Protein AF-0000000077901949 (afdb_homodimer)

Foldseek 3Di:
DLVVQLVQLLQKAKDKDAADVFKDWDQQQKKKKKAWAAAWKWKDFVPDIDIDHHQKIKTEARGGIMIGGDDDIGITMIMMIGHLVLQVVLCVVPVDRLCVCHDRPDMDMFHDAPVLSVVLVVLRVVLNVLNPPPSRPNSVSVSVNSVSVVVRVVVLVVCLVPVLPVLLVVLLVVLLVCLQEDDDLCNSCVVSVHHSVSCQVSNCVRVVDGSVLSSLVSLLVQLLVCLQPHPDDLQVSCNRSRHPGSVVNQVSNCVVVVDGSVVSSVVND/DLVVQLVQLLQKAKDKDAADVFKDWDQQQKKKKKAWAQAWKWKDFVPDIDIDHHQKIKTEARGGIMIGGDDDIGITMIMMIGHLVLQVVLCVVPVDRLCVCHDRPDMDIFHDAPVLSVVLVVLRVVLNVLNPPPSRPNSVSVSVNSVSVVVRVVVLVVCLVPVLPVLLVVLLVVLLVCLQEPDDLCNSCVVSVHHSVSCQVSNCVVVVDGSVLSSLVSLLVQLLVCLLPHPDDLQVSCNRSNHPGSVVNQVSNCVVVVDGSVVSSVVND

Radius of gyration: 33.06 Å; Cα contacts (8 Å, |Δi|>4): 884; chains: 2; bounding box: 49×111×75 Å

pLDDT: mean 86.91, std 10.13, range [45.31, 98.38]

Organism: NCBI:txid853

Sequence (538 aa):
MRAEREKLNAKITAGALKLSGGRLELPAERCHIVLFSGGSCTVQCGDTSLLVSPGCALLLGPGAWAVSQAGHTQPEMLGCSFPQAALHEMKNATGEDFLRLFAPGSQMALYGSIQWASRLRTLLEMMRSAMGEPEYPGGLYLALTLHYVEQEHRAQSAADARPRNETVEQICAYLAANYQQKLSLTEVAARFYISPYYLSRLFRRVTGQSIVDYINARRIEAAQKLLETTELSIGSVAEQTGFASAAHFRRVFRETMGVGPLQYRKSRKMRAEREKLNAKITAGALKLSGGRLELPAERCHIVLFSGGSCTVQCGDTSLLVSPGCALLLGPGAWAVSQAGHTQPEMLGCSFPQAALHEMKNATGEDFLRLFAPGSQMALYGSIQWASRLRTLLEMMRSAMGEPEYPGGLYLALTLHYVEQEHRAQSAADARPRNETVEQICAYLAANYQQKLSLTEVAARFYISPYYLSRLFRRVTGQSIVDYINARRIEAAQKLLETTELSIGSVAEQTGFASAAHFRRVFRETMGVGPLQYRKSRK

Solvent-accessible surface area (backbone atoms only — not comparable to full-atom values): 28089 Å² total; per-residue (Å²): 109,61,67,60,48,48,56,52,15,68,53,38,46,43,40,76,55,70,62,56,98,49,35,32,77,50,70,37,77,26,28,36,42,39,36,26,70,27,36,28,31,34,41,32,40,90,92,45,74,42,82,43,50,54,53,30,34,37,28,30,11,28,30,67,37,33,40,29,66,38,78,87,49,74,58,39,35,41,30,37,39,30,47,65,68,54,41,57,53,39,20,72,72,67,68,47,79,53,55,79,61,38,37,73,67,35,74,41,79,42,52,52,54,69,65,52,46,49,51,52,49,51,50,43,51,51,44,29,69,39,57,86,47,85,82,43,61,32,56,58,48,48,45,54,50,49,48,54,51,48,53,49,50,50,53,50,53,48,51,64,64,39,80,50,58,56,60,45,46,50,49,50,52,49,45,69,74,46,36,49,46,94,75,44,62,59,57,54,14,56,73,69,73,39,29,41,60,49,41,43,49,50,34,22,71,74,71,70,40,47,65,68,56,50,38,48,50,51,24,45,54,49,35,50,53,44,46,68,74,48,89,67,51,68,56,54,43,17,54,69,30,31,39,94,34,47,67,58,35,44,52,52,37,22,73,73,69,72,44,42,62,69,59,47,31,61,68,68,96,110,61,68,58,48,48,56,52,14,69,54,38,45,44,40,75,55,70,63,56,96,50,34,34,74,50,70,37,79,24,28,34,42,38,37,27,70,28,35,28,31,34,41,32,42,89,92,45,74,42,80,44,50,55,52,31,33,37,29,30,12,28,32,67,36,35,40,28,67,37,80,87,50,75,59,39,36,40,30,35,38,30,47,65,68,55,40,56,54,41,20,72,74,66,70,47,79,54,54,80,63,38,38,74,68,36,72,40,81,42,54,53,54,70,68,53,45,49,51,51,49,51,50,43,51,50,45,30,70,38,57,84,47,85,81,42,61,33,56,59,48,47,46,54,50,48,49,55,50,50,53,49,50,50,53,51,52,49,51,64,64,39,77,52,58,55,60,46,45,49,48,49,51,49,44,69,73,44,38,48,46,93,76,44,63,58,58,52,13,57,73,67,74,39,28,42,61,49,42,44,49,51,36,24,70,73,71,70,40,47,66,66,56,51,36,48,50,53,22,45,54,51,35,5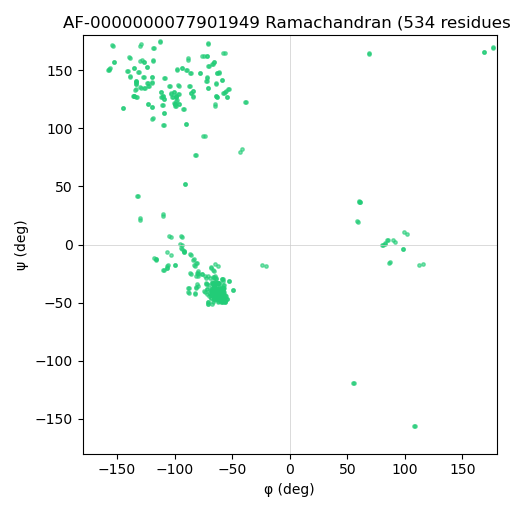1,52,45,47,68,72,46,88,67,50,6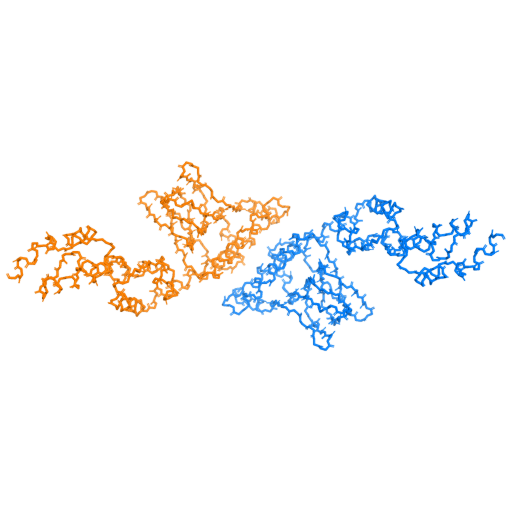9,56,54,44,18,53,68,30,29,39,94,35,46,68,59,36,43,50,52,39,23,72,72,69,72,44,41,63,69,57,47,32,59,69,69,96

Structure (mmCIF, N/CA/C/O backbone):
data_AF-0000000077901949-model_v1
#
loop_
_entity.id
_entity.type
_entity.pdbx_description
1 polymer 'Bifunctional transcriptional activator/DNA repair enzyme AdaA'
#
loop_
_atom_site.group_PDB
_atom_site.id
_atom_site.type_symbol
_atom_site.label_atom_id
_atom_site.label_alt_id
_atom_site.label_comp_id
_atom_site.label_asym_id
_atom_site.label_entity_id
_atom_site.label_seq_id
_atom_site.pdbx_PDB_ins_code
_atom_site.Cartn_x
_atom_site.Cartn_y
_atom_site.Cartn_z
_atom_site.occupancy
_atom_site.B_iso_or_equiv
_atom_site.auth_seq_id
_atom_site.auth_comp_id
_atom_site.auth_asym_id
_atom_site.auth_atom_id
_atom_site.pdbx_PDB_model_num
ATOM 1 N N . MET A 1 1 ? -2.365 -16.844 21.203 1 64.06 1 MET A N 1
ATOM 2 C CA . MET A 1 1 ? -1.615 -15.695 20.703 1 64.06 1 MET A CA 1
ATOM 3 C C . MET A 1 1 ? -2.129 -15.273 19.328 1 64.06 1 MET A C 1
ATOM 5 O O . MET A 1 1 ? -2.578 -14.141 19.141 1 64.06 1 MET A O 1
ATOM 9 N N . ARG A 1 2 ? -2.342 -16.234 18.516 1 72.88 2 ARG A N 1
ATOM 10 C CA . ARG A 1 2 ? -2.871 -15.945 17.188 1 72.88 2 ARG A CA 1
ATOM 11 C C . ARG A 1 2 ? -4.328 -15.492 17.266 1 72.88 2 ARG A C 1
ATOM 13 O O . ARG A 1 2 ? -4.715 -14.508 16.641 1 72.88 2 ARG A O 1
ATOM 20 N N . ALA A 1 3 ? -5.145 -16.156 18.047 1 75.56 3 ALA A N 1
ATOM 21 C CA . ALA A 1 3 ? -6.566 -15.836 18.172 1 75.56 3 ALA A CA 1
ATOM 22 C C . ALA A 1 3 ? -6.762 -14.422 18.719 1 75.56 3 ALA A C 1
ATOM 24 O O . ALA A 1 3 ? -7.656 -13.703 18.281 1 75.56 3 ALA A O 1
ATOM 25 N N . GLU A 1 4 ? -5.91 -14.062 19.703 1 78.94 4 GLU A N 1
ATOM 26 C CA . GLU A 1 4 ? -6.012 -12.734 20.297 1 78.94 4 GLU A CA 1
ATOM 27 C C . GLU A 1 4 ? -5.664 -11.648 19.281 1 78.94 4 GLU A C 1
ATOM 29 O O . GLU A 1 4 ? -6.305 -10.602 19.234 1 78.94 4 GLU A O 1
ATOM 34 N N . ARG A 1 5 ? -4.738 -11.938 18.469 1 80.62 5 ARG A N 1
ATOM 35 C CA . ARG A 1 5 ? -4.336 -11 17.438 1 80.62 5 ARG A CA 1
ATOM 36 C C . ARG A 1 5 ? -5.434 -10.836 16.391 1 80.62 5 ARG A C 1
ATOM 38 O O . ARG A 1 5 ? -5.695 -9.727 15.922 1 80.62 5 ARG A O 1
ATOM 45 N N . GLU A 1 6 ? -5.988 -11.914 16.125 1 80.25 6 GLU A N 1
ATOM 46 C CA . GLU A 1 6 ? -7.07 -11.875 15.133 1 80.25 6 GLU A CA 1
ATOM 47 C C . GLU A 1 6 ? -8.258 -11.062 15.648 1 80.25 6 GLU A C 1
ATOM 49 O O . GLU A 1 6 ? -8.883 -10.328 14.891 1 80.25 6 GLU A O 1
ATOM 54 N N . LYS A 1 7 ? -8.5 -11.289 16.906 1 85.31 7 LYS A N 1
ATOM 55 C CA . LYS A 1 7 ? -9.578 -10.531 17.516 1 85.31 7 LYS A CA 1
ATOM 56 C C . LYS A 1 7 ? -9.281 -9.031 17.5 1 85.31 7 LYS A C 1
ATOM 58 O O . LYS A 1 7 ? -10.172 -8.219 17.234 1 85.31 7 LYS A O 1
ATOM 63 N N . LEU A 1 8 ? -8.078 -8.703 17.766 1 87.81 8 LEU A N 1
ATOM 64 C CA . LEU A 1 8 ? -7.684 -7.293 17.75 1 87.81 8 LEU A CA 1
ATOM 65 C C . LEU A 1 8 ? -7.723 -6.73 16.328 1 87.81 8 LEU A C 1
ATOM 67 O O . LEU A 1 8 ? -8.195 -5.609 16.125 1 87.81 8 LEU A O 1
ATOM 71 N N . ASN A 1 9 ? -7.215 -7.52 15.414 1 89.69 9 ASN A N 1
ATOM 72 C CA . ASN A 1 9 ? -7.223 -7.086 14.023 1 89.69 9 ASN A CA 1
ATOM 73 C C . ASN A 1 9 ? -8.641 -6.781 13.539 1 89.69 9 ASN A C 1
ATOM 75 O O . ASN A 1 9 ? -8.852 -5.812 12.805 1 89.69 9 ASN A O 1
ATOM 79 N N . ALA A 1 10 ? -9.539 -7.543 14.047 1 87.56 10 ALA A N 1
ATOM 80 C CA . ALA A 1 10 ? -10.93 -7.379 13.633 1 87.56 10 ALA A CA 1
ATOM 81 C C . ALA A 1 10 ? -11.5 -6.055 14.141 1 87.56 10 ALA A C 1
ATOM 83 O O . ALA A 1 10 ? -12.469 -5.535 13.578 1 87.56 10 ALA A O 1
ATOM 84 N N . LYS A 1 11 ? -10.922 -5.48 15.102 1 93.62 11 LYS A N 1
ATOM 85 C CA . LYS A 1 11 ? -11.406 -4.238 15.695 1 93.62 11 LYS A CA 1
ATOM 86 C C . LYS A 1 11 ? -10.766 -3.023 15.039 1 93.62 11 LYS A C 1
ATOM 88 O O . LYS A 1 11 ? -11.102 -1.883 15.359 1 93.62 11 LYS A O 1
ATOM 93 N N . ILE A 1 12 ? -9.852 -3.279 14.18 1 97.19 12 ILE A N 1
ATOM 94 C CA . ILE A 1 12 ? -9.25 -2.215 13.391 1 97.19 12 ILE A CA 1
ATOM 95 C C . ILE A 1 12 ? -10 -2.057 12.07 1 97.19 12 ILE A C 1
ATOM 97 O O . ILE A 1 12 ? -10.062 -2.99 11.266 1 97.19 12 ILE A O 1
ATOM 101 N N . THR A 1 13 ? -10.602 -0.895 11.883 1 97.62 13 THR A N 1
ATOM 102 C CA . THR A 1 13 ? -11.438 -0.693 10.703 1 97.62 13 THR A CA 1
ATOM 103 C C . THR A 1 13 ? -10.961 0.514 9.906 1 97.62 13 THR A C 1
ATOM 105 O O . THR A 1 13 ? -10.273 1.386 10.438 1 97.62 13 THR A O 1
ATOM 108 N N . ALA A 1 14 ? -11.234 0.471 8.602 1 98.12 14 ALA A N 1
ATOM 109 C CA . ALA A 1 14 ? -10.906 1.577 7.711 1 98.12 14 ALA A CA 1
ATOM 110 C C . ALA A 1 14 ? -12.008 1.793 6.676 1 98.12 14 ALA A C 1
ATOM 112 O O . ALA A 1 14 ? -12.719 0.854 6.312 1 98.12 14 ALA A O 1
ATOM 113 N N . GLY A 1 15 ? -12.117 3.061 6.297 1 96.81 15 GLY A N 1
ATOM 114 C CA . GLY A 1 15 ? -13.125 3.338 5.285 1 96.81 15 GLY A CA 1
ATOM 115 C C . GLY A 1 15 ? -13.258 4.816 4.969 1 96.81 15 GLY A C 1
ATOM 116 O O . GLY A 1 15 ? -12.648 5.656 5.625 1 96.81 15 GLY A O 1
ATOM 117 N N . ALA A 1 16 ? -14.016 5.004 3.916 1 96.12 16 ALA A N 1
ATOM 118 C CA . ALA A 1 16 ? -14.406 6.379 3.609 1 96.12 16 ALA A CA 1
ATOM 119 C C . ALA A 1 16 ? -15.414 6.906 4.625 1 96.12 16 ALA A C 1
ATOM 121 O O . ALA A 1 16 ? -16.297 6.176 5.059 1 96.12 16 ALA A O 1
ATOM 122 N N . LEU A 1 17 ? -15.172 8.109 5.07 1 95.75 17 LEU A N 1
ATOM 123 C CA . LEU A 1 17 ? -16.094 8.75 6.012 1 95.75 17 LEU A CA 1
ATOM 124 C C . LEU A 1 17 ? -17.031 9.695 5.285 1 95.75 17 LEU A C 1
ATOM 126 O O . LEU A 1 17 ? -16.594 10.523 4.484 1 95.75 17 LEU A O 1
ATOM 130 N N . LYS A 1 18 ? -18.297 9.531 5.52 1 92.38 18 LYS A N 1
ATOM 131 C CA . LYS A 1 18 ? -19.328 10.344 4.883 1 92.38 18 LYS A CA 1
ATOM 132 C C . LYS A 1 18 ? -20.141 11.109 5.918 1 92.38 18 LYS A C 1
ATOM 134 O O . LYS A 1 18 ? -20.438 10.586 6.988 1 92.38 18 LYS A O 1
ATOM 139 N N . LEU A 1 19 ? -20.391 12.266 5.551 1 91.12 19 LEU A N 1
ATOM 140 C CA . LEU A 1 19 ? -21.219 13.078 6.43 1 91.12 19 LEU A CA 1
ATOM 141 C C . LEU A 1 19 ? -22.703 12.836 6.148 1 91.12 19 LEU A C 1
ATOM 14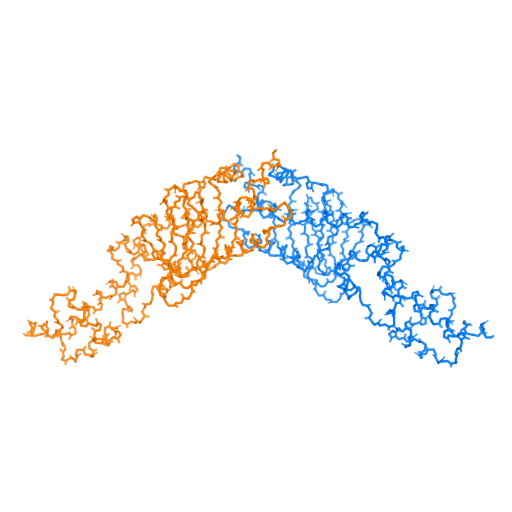3 O O . LEU A 1 19 ? -23.094 12.68 4.992 1 91.12 19 LEU A O 1
ATOM 147 N N . SER A 1 20 ? -23.422 12.602 7.102 1 86.12 20 SER A N 1
ATOM 148 C CA . SER A 1 20 ? -24.875 12.555 7.02 1 86.12 20 SER A CA 1
ATOM 149 C C . SER A 1 20 ? -25.5 13.852 7.539 1 86.12 20 SER A C 1
ATOM 151 O O . SER A 1 20 ? -25.375 14.18 8.719 1 86.12 20 SER A O 1
ATOM 153 N N . GLY A 1 21 ? -26.297 14.531 6.668 1 85.06 21 GLY A N 1
ATOM 154 C CA . GLY A 1 21 ? -26.828 15.82 7.074 1 85.06 21 GLY A CA 1
ATOM 155 C C . GLY A 1 21 ? -25.75 16.828 7.422 1 85.06 21 GLY A C 1
ATOM 156 O O . GLY A 1 21 ? -25.906 17.625 8.344 1 85.06 21 GLY A O 1
ATOM 157 N N . GLY A 1 22 ? -24.578 16.578 6.941 1 88.06 22 GLY A N 1
ATOM 158 C CA . GLY A 1 22 ? -23.469 17.5 7.102 1 88.06 22 GLY A CA 1
ATOM 159 C C . GLY A 1 22 ? -22.656 17.25 8.359 1 88.06 22 GLY A C 1
ATOM 160 O O . GLY A 1 22 ? -21.797 18.047 8.711 1 88.06 22 GLY A O 1
ATOM 161 N N . ARG A 1 23 ? -23.031 16.234 9.023 1 92.38 23 ARG A N 1
ATOM 162 C CA . ARG A 1 23 ? -22.344 15.961 10.281 1 92.38 23 ARG A CA 1
ATOM 163 C C . ARG A 1 23 ? -22.078 14.469 10.453 1 92.38 23 ARG A C 1
ATOM 165 O O . ARG A 1 23 ? -22.844 13.641 9.977 1 92.38 23 ARG A O 1
ATOM 172 N N . LEU A 1 24 ? -20.953 14.148 11.047 1 96.06 24 LEU A N 1
ATOM 173 C CA . LEU A 1 24 ? -20.578 12.773 11.359 1 96.06 24 LEU A CA 1
ATOM 174 C C . LEU A 1 24 ? -20 12.68 12.773 1 96.06 24 LEU A C 1
ATOM 176 O O . LEU A 1 24 ? -19.141 13.469 13.156 1 96.06 24 LEU A O 1
ATOM 180 N N . GLU A 1 25 ? -20.547 11.781 13.523 1 96.38 25 GLU A N 1
ATOM 181 C CA . GLU A 1 25 ? -20 11.5 14.844 1 96.38 25 GLU A CA 1
ATOM 182 C C . GLU A 1 25 ? -19.141 10.234 14.82 1 96.38 25 GLU A C 1
ATOM 184 O O . GLU A 1 25 ? -19.562 9.203 14.312 1 96.38 25 GLU A O 1
ATOM 189 N N . LEU A 1 26 ? -17.984 10.344 15.367 1 96.75 26 LEU A N 1
ATOM 190 C CA . LEU A 1 26 ? -17.094 9.203 15.414 1 96.75 26 LEU A CA 1
ATOM 191 C C . LEU A 1 26 ? -17.25 8.438 16.719 1 96.75 26 LEU A C 1
ATOM 193 O O . LEU A 1 26 ? -17.609 9.016 17.75 1 96.75 26 LEU A O 1
ATOM 197 N N . PRO A 1 27 ? -16.984 7.164 16.688 1 96.31 27 PRO A N 1
ATOM 198 C CA . PRO A 1 27 ? -17.047 6.402 17.938 1 96.31 27 PRO A CA 1
ATOM 199 C C . PRO A 1 27 ? -16.125 6.953 19.016 1 96.31 27 PRO A C 1
ATOM 201 O O . PRO A 1 27 ? -14.906 7.062 18.797 1 96.31 27 PRO A O 1
ATOM 204 N N . ALA A 1 28 ? -16.578 7.18 20.203 1 96.06 28 ALA A N 1
ATOM 205 C CA . ALA A 1 28 ? -15.898 7.969 21.234 1 96.06 28 ALA A CA 1
ATOM 206 C C . ALA A 1 28 ? -14.812 7.152 21.938 1 96.06 28 ALA A C 1
ATOM 208 O O . ALA A 1 28 ? -13.859 7.711 22.484 1 96.06 28 ALA A O 1
ATOM 209 N N . GLU A 1 29 ? -14.93 5.875 21.938 1 96 29 GLU A N 1
ATOM 210 C CA . GLU A 1 29 ? -14.023 5.047 22.719 1 96 29 GLU A CA 1
ATOM 211 C C . GLU A 1 29 ? -12.836 4.578 21.875 1 96 29 GLU A C 1
ATO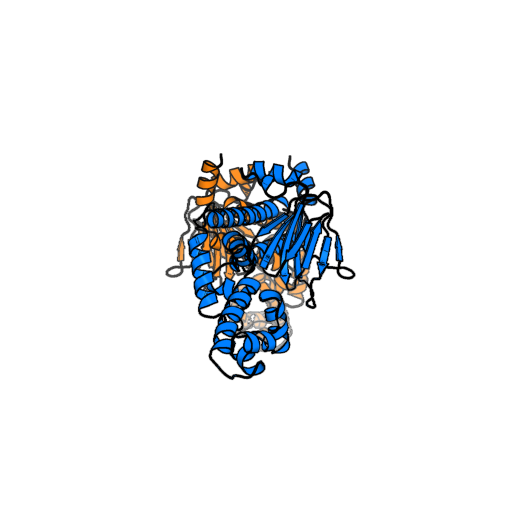M 213 O O . GLU A 1 29 ? -11.992 3.816 22.359 1 96 29 GLU A O 1
ATOM 218 N N . ARG A 1 30 ? -12.766 5.098 20.672 1 97.56 30 ARG A N 1
ATOM 219 C CA . ARG A 1 30 ? -11.742 4.621 19.75 1 97.56 30 ARG A CA 1
ATOM 220 C C . ARG A 1 30 ? -10.797 5.75 19.344 1 97.56 30 ARG A C 1
ATOM 222 O O . ARG A 1 30 ? -11.117 6.926 19.531 1 97.56 30 ARG A O 1
ATOM 229 N N . CYS A 1 31 ? -9.648 5.379 18.906 1 98.25 31 CYS A N 1
ATOM 230 C CA . CYS A 1 31 ? -8.719 6.293 18.25 1 98.25 31 CYS A CA 1
ATOM 231 C C . CYS A 1 31 ? -9.016 6.379 16.766 1 98.25 31 CYS A C 1
ATOM 233 O O . CYS A 1 31 ? -9.523 5.422 16.172 1 98.25 31 CYS A O 1
ATOM 235 N N . HIS A 1 32 ? -8.766 7.566 16.188 1 98.31 32 HIS A N 1
ATOM 236 C CA . HIS A 1 32 ? -9.039 7.738 14.773 1 98.31 32 HIS A CA 1
ATOM 237 C C . HIS A 1 32 ? -7.871 8.414 14.062 1 98.31 32 HIS A C 1
ATOM 239 O O . HIS A 1 32 ? -7.219 9.297 14.625 1 98.31 32 HIS A O 1
ATOM 245 N N . ILE A 1 33 ? -7.539 7.961 12.906 1 98.31 33 ILE A N 1
ATOM 246 C CA . ILE A 1 33 ? -6.742 8.672 11.914 1 98.31 33 ILE A CA 1
ATOM 247 C C . ILE A 1 33 ? -7.617 9.047 10.719 1 98.31 33 ILE A C 1
ATOM 249 O O . ILE A 1 33 ? -8.234 8.172 10.102 1 98.31 33 ILE A O 1
ATOM 253 N N . VAL A 1 34 ? -7.73 10.328 10.438 1 97.56 34 VAL A N 1
ATOM 254 C CA . VAL A 1 34 ? -8.586 10.781 9.344 1 97.56 34 VAL A CA 1
ATOM 255 C C . VAL A 1 34 ? -7.766 11.602 8.352 1 97.56 34 VAL A C 1
ATOM 257 O O . VAL A 1 34 ? -7.152 12.602 8.719 1 97.56 34 VAL A O 1
ATOM 260 N N . LEU A 1 35 ? -7.73 11.164 7.16 1 96.5 35 LEU A N 1
ATOM 261 C CA . LEU A 1 35 ? -7.074 11.883 6.078 1 96.5 35 LEU A CA 1
ATOM 262 C C . LEU A 1 35 ? -8.086 12.688 5.262 1 96.5 35 LEU A C 1
ATOM 264 O O . LEU A 1 35 ? -9.07 12.125 4.766 1 96.5 35 LEU A O 1
ATOM 268 N N . PHE A 1 36 ? -7.867 13.953 5.148 1 89.31 36 PHE A N 1
ATOM 269 C CA . PHE A 1 36 ? -8.734 14.844 4.395 1 89.31 36 PHE A CA 1
ATOM 270 C C . PHE A 1 36 ? -8.148 15.133 3.016 1 89.31 36 PHE A C 1
ATOM 272 O O . PHE A 1 36 ? -7.023 15.625 2.904 1 89.31 36 PHE A O 1
ATOM 279 N N . SER A 1 37 ? -8.914 14.781 1.999 1 86.94 37 SER A N 1
ATOM 280 C CA . SER A 1 37 ? -8.375 14.938 0.654 1 86.94 37 SER A CA 1
ATOM 281 C C . SER A 1 37 ? -9.172 15.961 -0.145 1 86.94 37 SER A C 1
ATOM 283 O O . SER A 1 37 ? -8.742 16.391 -1.223 1 86.94 37 SER A O 1
ATOM 285 N N . GLY A 1 38 ? -10.281 16.328 0.341 1 81.06 38 GLY A N 1
ATOM 286 C CA . GLY A 1 38 ? -11.125 17.328 -0.309 1 81.06 38 GLY A CA 1
ATOM 287 C C . GLY A 1 38 ? -12.086 18 0.645 1 81.06 38 GLY A C 1
ATOM 288 O O . GLY A 1 38 ? -12.523 17.406 1.628 1 81.06 38 GLY A O 1
ATOM 289 N N . GLY A 1 39 ? -12.375 19.281 0.282 1 78.88 39 GLY A N 1
ATOM 290 C CA . GLY A 1 39 ? -13.312 20.031 1.101 1 78.88 39 GLY A CA 1
ATOM 291 C C . GLY A 1 39 ? -12.766 20.375 2.469 1 78.88 39 GLY A C 1
ATOM 292 O O . GLY A 1 39 ? -11.734 19.844 2.885 1 78.88 39 GLY A O 1
ATOM 293 N N . SER A 1 40 ? -13.477 21.328 3.098 1 78.31 40 SER A N 1
ATOM 294 C CA . SER A 1 40 ? -13.086 21.734 4.441 1 78.31 40 SER A CA 1
ATOM 295 C C . SER A 1 40 ? -14.086 21.25 5.484 1 78.31 40 SER A C 1
ATOM 297 O O . SER A 1 40 ? -15.281 21.125 5.195 1 78.31 40 SER A O 1
ATOM 299 N N . CYS A 1 41 ? -13.5 20.891 6.605 1 86.81 41 CYS A N 1
ATOM 300 C CA . CYS A 1 41 ? -14.336 20.391 7.691 1 86.81 41 CYS A CA 1
ATOM 301 C C . CYS A 1 41 ? -13.922 21.016 9.023 1 86.81 41 CYS A C 1
ATOM 303 O O . CYS A 1 41 ? -12.789 21.453 9.18 1 86.81 41 CYS A O 1
ATOM 305 N N . THR A 1 42 ? -14.906 21.078 9.852 1 86.25 42 THR A N 1
ATOM 306 C CA . THR A 1 42 ? -14.625 21.391 11.25 1 86.25 42 THR A CA 1
ATOM 307 C C . THR A 1 42 ? -14.703 20.125 12.109 1 86.25 42 THR A C 1
ATOM 309 O O . THR A 1 42 ? -15.648 19.344 11.984 1 86.25 42 THR A O 1
ATOM 312 N N . VAL A 1 43 ? -13.695 19.938 12.875 1 89.94 43 VAL A N 1
ATOM 313 C CA . VAL A 1 43 ? -13.656 18.828 13.82 1 89.94 43 VAL A CA 1
ATOM 314 C C . VAL A 1 43 ? -13.758 19.344 15.25 1 89.94 43 VAL A C 1
ATOM 316 O O . VAL A 1 43 ? -12.977 20.203 15.664 1 89.94 43 VAL A O 1
ATOM 319 N N . GLN A 1 44 ? -14.703 18.75 15.938 1 90.62 44 GLN A N 1
ATOM 320 C CA . GLN A 1 44 ? -14.992 19.312 17.25 1 90.62 44 GLN A CA 1
ATOM 321 C C . GLN A 1 44 ? -15.086 18.219 18.312 1 90.62 44 GLN A C 1
ATOM 323 O O . GLN A 1 44 ? -15.547 17.109 18.031 1 90.62 44 GLN A O 1
ATOM 328 N N . CYS A 1 45 ? -14.562 18.5 19.469 1 91.12 45 CYS A N 1
ATOM 329 C CA . CYS A 1 45 ? -14.711 17.719 20.688 1 91.12 45 CYS A CA 1
ATOM 330 C C . CYS A 1 45 ? -14.773 18.625 21.906 1 91.12 45 CYS A C 1
ATOM 332 O O . CYS A 1 45 ? -13.797 19.297 22.25 1 91.12 45 CYS A O 1
ATOM 334 N N . GLY A 1 46 ? -15.898 18.594 22.609 1 87.88 46 GLY A N 1
ATOM 335 C CA . GLY A 1 46 ? -16.062 19.547 23.688 1 87.88 46 GLY A CA 1
ATOM 336 C C . GLY A 1 46 ? -15.891 20.984 23.266 1 87.88 46 GLY A C 1
ATOM 337 O O . GLY A 1 46 ? -16.547 21.438 22.312 1 87.88 46 GLY A O 1
ATOM 338 N N . ASP A 1 47 ? -14.852 21.625 23.906 1 80.69 47 ASP A N 1
ATOM 339 C CA . ASP A 1 47 ? -14.641 23.047 23.656 1 80.69 47 ASP A CA 1
ATOM 340 C C . ASP A 1 47 ? -13.617 23.266 22.531 1 80.69 47 ASP A C 1
ATOM 342 O O . ASP A 1 47 ? -13.391 24.406 22.109 1 80.69 47 ASP A O 1
ATOM 346 N N . THR A 1 48 ? -13.164 22.203 22.062 1 76.88 48 THR A N 1
ATOM 347 C CA . THR A 1 48 ? -12.125 22.312 21.047 1 76.88 48 THR A CA 1
ATOM 348 C C . THR A 1 48 ? -12.734 22.203 19.656 1 76.88 48 THR A C 1
ATOM 350 O O . THR A 1 48 ? -13.641 21.406 19.422 1 76.88 48 THR A O 1
ATOM 353 N N . SER A 1 49 ? -12.375 23.172 18.797 1 81.56 49 SER A N 1
ATOM 354 C CA . SER A 1 49 ? -12.797 23.156 17.391 1 81.56 49 SER A CA 1
ATOM 355 C C . SER A 1 49 ? -11.633 23.469 16.453 1 81.56 49 SER A C 1
ATOM 357 O O . SER A 1 49 ? -10.812 24.344 16.75 1 81.56 49 SER A O 1
ATOM 359 N N . LEU A 1 50 ? -11.562 22.625 15.438 1 77.44 50 LEU A N 1
ATOM 360 C CA . LEU A 1 50 ? -10.461 22.797 14.492 1 77.44 50 LEU A CA 1
ATOM 361 C C . LEU A 1 50 ? -10.961 22.75 13.055 1 77.44 50 LEU A C 1
ATOM 363 O O . LEU A 1 50 ? -11.742 21.859 12.695 1 77.44 50 LEU A O 1
ATOM 367 N N . LEU A 1 51 ? -10.602 23.766 12.352 1 77.88 51 LEU A N 1
ATOM 368 C CA . LEU A 1 51 ? -10.867 23.734 10.922 1 77.88 51 LEU A CA 1
ATOM 369 C C . LEU A 1 51 ? -9.766 23 10.172 1 77.88 51 LEU A C 1
ATOM 371 O O . LEU A 1 51 ? -8.578 23.281 10.359 1 77.88 51 LEU A O 1
ATOM 375 N N . VAL A 1 52 ? -10.203 22.031 9.375 1 78.38 52 VAL A N 1
ATOM 376 C CA . VAL A 1 52 ? -9.219 21.234 8.656 1 78.38 52 VAL A CA 1
ATOM 377 C C . VAL A 1 52 ? -9.438 21.375 7.152 1 78.38 52 VAL A C 1
ATOM 379 O O . VAL A 1 52 ? -10.578 21.469 6.691 1 78.38 52 VAL A O 1
ATOM 382 N N . SER A 1 53 ? -8.312 21.375 6.438 1 71.56 53 SER A N 1
ATOM 383 C CA . SER A 1 53 ? -8.32 21.516 4.984 1 71.56 53 SER A CA 1
ATOM 384 C C . SER A 1 53 ? -7.723 20.281 4.309 1 71.56 53 SER A C 1
ATOM 386 O O . SER A 1 53 ? -7.078 19.453 4.961 1 71.56 53 SER A O 1
ATOM 388 N N . PRO A 1 54 ? -7.875 20.188 3.006 1 75.62 54 PRO A N 1
ATOM 389 C CA . PRO A 1 54 ? -7.332 19.031 2.283 1 75.62 54 PRO A CA 1
ATOM 390 C C . PRO A 1 54 ? -5.82 18.891 2.455 1 75.62 54 PRO A C 1
ATOM 392 O O . PRO A 1 54 ? -5.098 19.891 2.477 1 75.62 54 PRO A O 1
ATOM 395 N N . GLY A 1 55 ? -5.395 17.594 2.58 1 75.31 55 GLY A N 1
ATOM 396 C CA . GLY A 1 55 ? -3.982 17.297 2.754 1 75.31 55 GLY A CA 1
ATOM 397 C C . GLY A 1 55 ? -3.596 17.062 4.199 1 75.31 55 GLY A C 1
ATOM 398 O O . GLY A 1 55 ? -2.473 16.641 4.488 1 75.31 55 GLY A O 1
ATOM 399 N N . CYS A 1 56 ? -4.551 17.234 5.051 1 81.69 56 CYS A N 1
ATOM 400 C CA . CYS A 1 56 ? -4.32 17.078 6.484 1 81.69 56 CYS A CA 1
ATOM 401 C C . CYS A 1 56 ? -4.73 15.688 6.949 1 81.69 56 CYS A C 1
ATOM 403 O O . CYS A 1 56 ? -5.723 15.141 6.477 1 81.69 56 CYS A O 1
ATOM 405 N N . ALA A 1 57 ? -3.795 15.172 7.824 1 93.62 57 ALA A N 1
ATOM 406 C CA . ALA A 1 57 ? -4.203 13.992 8.586 1 93.62 57 ALA A CA 1
ATOM 407 C C . ALA A 1 57 ? -4.402 14.336 10.055 1 93.62 57 ALA A C 1
ATOM 409 O O . ALA A 1 57 ? -3.51 14.891 10.703 1 93.62 57 ALA A O 1
ATOM 410 N N . LEU A 1 58 ? -5.551 14.031 10.547 1 93.62 58 LEU A N 1
ATOM 411 C CA . LEU A 1 58 ? -5.844 14.289 11.945 1 93.62 58 LEU A CA 1
ATOM 412 C C . LEU A 1 58 ? -5.742 13.008 12.773 1 93.62 58 LEU A C 1
ATOM 414 O O . LEU A 1 58 ? -6.277 11.969 12.383 1 93.62 58 LEU A O 1
ATOM 418 N N . LEU A 1 59 ? -4.961 13.086 13.812 1 96.81 59 LEU A N 1
ATOM 419 C CA . LEU A 1 59 ? -4.914 12.039 14.828 1 96.81 59 LEU A CA 1
ATOM 420 C C . LEU A 1 59 ? -5.816 12.383 16 1 96.81 59 LEU A C 1
ATOM 422 O O . LEU A 1 59 ? -5.648 13.43 16.641 1 96.81 59 LEU A O 1
ATOM 426 N N . LEU A 1 60 ? -6.777 11.5 16.25 1 96.5 60 LEU A N 1
ATOM 427 C CA . LEU A 1 60 ? -7.75 11.758 17.312 1 96.5 60 LEU A CA 1
ATOM 428 C C . LEU A 1 60 ? -7.699 10.664 18.375 1 96.5 60 LEU A C 1
ATOM 430 O O . LEU A 1 60 ? -7.898 9.484 18.062 1 96.5 60 LEU A O 1
ATOM 434 N N . GLY A 1 61 ? -7.375 11.039 19.609 1 96.56 61 GLY A N 1
ATOM 435 C CA . GLY A 1 61 ? -7.566 10.109 20.703 1 96.56 61 GLY A CA 1
ATOM 436 C C . GLY A 1 61 ? -9.023 9.867 21.047 1 96.56 61 GLY A C 1
ATOM 437 O O . GLY A 1 61 ? -9.914 10.5 20.469 1 96.56 61 GLY A O 1
ATOM 438 N N . PRO A 1 62 ? -9.25 8.898 21.953 1 97.25 62 PRO A N 1
ATOM 439 C CA . PRO A 1 62 ? -10.641 8.68 22.359 1 97.25 62 PRO A CA 1
ATOM 440 C C . PRO A 1 62 ? -11.328 9.953 22.828 1 97.25 62 PRO A C 1
ATOM 442 O O . PRO A 1 62 ? -10.719 10.773 23.516 1 97.25 62 PRO A O 1
ATOM 445 N N . GLY A 1 63 ? -12.523 10.117 22.328 1 96.06 63 GLY A N 1
ATOM 446 C CA . GLY A 1 63 ? -13.305 11.305 22.625 1 96.06 63 GLY A CA 1
ATOM 447 C C . GLY A 1 63 ? -14.539 11.438 21.75 1 96.06 63 GLY A C 1
ATOM 448 O O . GLY A 1 63 ? -14.695 10.695 20.766 1 96.06 63 GLY A O 1
ATOM 449 N N . ALA A 1 64 ? -15.43 12.32 22.156 1 96.31 64 ALA A N 1
ATOM 450 C CA . ALA A 1 64 ? -16.656 12.555 21.406 1 96.31 64 ALA A CA 1
ATOM 451 C C . ALA A 1 64 ? -16.406 13.5 20.234 1 96.31 64 ALA A C 1
ATOM 453 O O . ALA A 1 64 ? -16.875 14.641 20.234 1 96.31 64 ALA A O 1
ATOM 454 N N . TRP A 1 65 ? -15.836 13 19.234 1 96.06 65 TRP A N 1
ATOM 455 C CA . TRP A 1 65 ? -15.469 13.812 18.078 1 96.06 65 TRP A CA 1
ATOM 456 C C . TRP A 1 65 ? -16.625 13.898 17.078 1 96.06 65 TRP A C 1
ATOM 458 O O . TRP A 1 65 ? -17.281 12.898 16.797 1 96.06 65 TRP A O 1
ATOM 468 N N . ALA A 1 66 ? -16.812 15.094 16.609 1 96.5 66 ALA A N 1
ATOM 469 C CA . ALA A 1 66 ? -17.781 15.352 15.555 1 96.5 66 ALA A CA 1
ATOM 470 C C . ALA A 1 66 ? -17.141 16.078 14.383 1 96.5 66 ALA A C 1
ATOM 472 O O . ALA A 1 66 ? -16.328 17 14.586 1 96.5 66 ALA A O 1
ATOM 473 N N . VAL A 1 67 ? -17.438 15.609 13.172 1 94.81 67 VAL A N 1
ATOM 474 C CA . VAL A 1 67 ? -16.953 16.234 11.953 1 94.81 67 VAL A CA 1
ATOM 475 C C . VAL A 1 67 ? -18.109 16.891 11.203 1 94.81 67 VAL A C 1
ATOM 477 O O . VAL A 1 67 ? -19.141 16.25 10.969 1 94.81 67 VAL A O 1
ATOM 480 N N . SER A 1 68 ? -17.938 18.141 10.898 1 93.5 68 SER A N 1
ATOM 481 C CA . SER A 1 68 ? -18.969 18.875 10.172 1 93.5 68 SER A CA 1
ATOM 482 C C . SER A 1 68 ? -18.391 19.562 8.938 1 93.5 68 SER A C 1
ATOM 484 O O . SER A 1 68 ? -17.25 20.016 8.953 1 93.5 68 SER A O 1
ATOM 486 N N . GLN A 1 69 ? -19.172 19.578 7.945 1 90.25 69 GLN A N 1
ATOM 487 C CA . GLN A 1 69 ? -18.766 20.25 6.719 1 90.25 69 GLN A CA 1
ATOM 488 C C . GLN A 1 69 ? -18.594 21.75 6.945 1 90.25 69 GLN A C 1
ATOM 490 O O . GLN A 1 69 ? -19.406 22.375 7.621 1 90.25 69 GLN A O 1
ATOM 495 N N . ALA A 1 70 ? -17.375 22.109 6.492 1 77.5 70 ALA A N 1
ATOM 496 C CA . ALA A 1 70 ? -17.094 23.547 6.512 1 77.5 70 ALA A CA 1
ATOM 497 C C . ALA A 1 70 ? -17.047 24.109 5.098 1 77.5 70 ALA A C 1
ATOM 499 O O . ALA A 1 70 ? -16.266 23.672 4.262 1 77.5 70 ALA A O 1
ATOM 500 N N . GLY A 1 71 ? -18.016 24.766 4.645 1 72.62 71 GLY A N 1
ATOM 501 C CA . GLY A 1 71 ? -18.031 25.344 3.314 1 72.62 71 GLY A CA 1
ATOM 502 C C . GLY A 1 71 ? -18.984 24.641 2.367 1 72.62 71 GLY A C 1
ATOM 503 O O . GLY A 1 71 ? -19.922 23.969 2.807 1 72.62 71 GLY A O 1
ATOM 504 N N . HIS A 1 72 ? -18.625 24.812 1.008 1 76 72 HIS A N 1
ATOM 505 C CA . HIS A 1 72 ? -19.609 24.375 0.02 1 76 72 HIS A CA 1
ATOM 506 C C . HIS A 1 72 ? -19.156 23.078 -0.657 1 76 72 HIS A C 1
ATOM 508 O O . HIS A 1 72 ? -19.984 22.359 -1.224 1 76 72 HIS A O 1
ATOM 514 N N . THR A 1 73 ? -17.906 22.812 -0.592 1 77.38 73 THR A N 1
ATOM 515 C CA . THR A 1 73 ? -17.391 21.609 -1.239 1 77.38 73 THR A CA 1
ATOM 516 C C . THR A 1 73 ? -17.562 20.391 -0.337 1 77.38 73 THR A C 1
ATOM 518 O O . THR A 1 73 ? -17.281 20.453 0.86 1 77.38 73 THR A O 1
ATOM 521 N N . GLN A 1 74 ? -18.094 19.328 -0.923 1 86.31 74 GLN A N 1
ATOM 522 C CA . GLN A 1 74 ? -18.266 18.094 -0.173 1 86.31 74 GLN A CA 1
ATOM 523 C C . GLN A 1 74 ? -16.922 17.531 0.27 1 86.31 74 GLN A C 1
ATOM 525 O O . GLN A 1 74 ? -16.016 17.344 -0.551 1 86.31 74 GLN A O 1
ATOM 530 N N . PRO A 1 75 ? -16.828 17.281 1.521 1 88.12 75 PRO A N 1
ATOM 531 C CA . PRO A 1 75 ? -15.547 16.766 2.008 1 88.12 75 PRO A CA 1
ATOM 532 C C . PRO A 1 75 ? -15.281 15.328 1.589 1 88.12 75 PRO A C 1
ATOM 534 O O . PRO A 1 75 ? -16.219 14.531 1.484 1 88.12 75 PRO A O 1
ATOM 537 N N . GLU A 1 76 ? -14.023 15.047 1.249 1 92.25 76 GLU A N 1
ATOM 538 C CA . GLU A 1 76 ? -13.531 13.688 1.019 1 92.25 76 GLU A CA 1
ATOM 539 C C . GLU A 1 76 ? -12.586 13.25 2.131 1 92.25 76 GLU A C 1
ATOM 541 O O . GLU A 1 76 ? -11.523 13.844 2.316 1 92.25 76 GLU A O 1
ATOM 546 N N . MET A 1 77 ? -13.047 12.281 2.877 1 95.62 77 MET A N 1
ATOM 547 C CA . MET A 1 77 ? -12.289 11.836 4.039 1 95.62 77 MET A CA 1
ATOM 548 C C . MET A 1 77 ? -12.117 10.32 4.035 1 95.62 77 MET A C 1
ATOM 550 O O . MET A 1 77 ? -13.039 9.594 3.666 1 95.62 77 MET A O 1
ATOM 554 N N . LEU A 1 78 ? -10.938 9.875 4.305 1 97.62 78 LEU A N 1
ATOM 555 C CA . LEU A 1 78 ? -10.609 8.477 4.535 1 97.62 78 LEU A CA 1
ATOM 556 C C . LEU A 1 78 ? -9.969 8.281 5.906 1 97.62 78 LEU A C 1
ATOM 558 O O . LEU A 1 78 ? -9.125 9.086 6.32 1 97.62 78 LEU A O 1
ATOM 562 N N . GLY A 1 79 ? -10.367 7.25 6.629 1 97.81 79 GLY A N 1
ATOM 563 C CA . GLY A 1 79 ? -9.781 7.094 7.953 1 97.81 79 GLY A CA 1
ATOM 564 C C . GLY A 1 79 ? -9.789 5.66 8.438 1 97.81 79 GLY A C 1
ATOM 565 O O . GLY A 1 79 ? -10.258 4.762 7.738 1 97.81 79 GLY A O 1
ATOM 566 N N . CYS A 1 80 ? -9.117 5.484 9.555 1 98.19 80 CYS A N 1
ATOM 567 C CA . CYS A 1 80 ? -9.188 4.211 10.266 1 98.19 80 CYS A CA 1
ATOM 568 C C . CYS A 1 80 ? -9.453 4.434 11.75 1 98.19 80 CYS A C 1
ATOM 570 O O . CYS A 1 80 ? -9.188 5.512 12.281 1 98.19 80 CYS A O 1
ATOM 572 N N . SER A 1 81 ? -10.117 3.533 12.32 1 98.31 81 SER A N 1
ATOM 573 C CA . SER A 1 81 ? -10.5 3.516 13.727 1 98.31 81 SER A CA 1
ATOM 574 C C . SER A 1 81 ? -10 2.25 14.422 1 98.31 81 SER A C 1
ATOM 576 O O . SER A 1 81 ? -10.039 1.162 13.844 1 98.31 81 SER A O 1
ATOM 578 N N . PHE A 1 82 ? -9.516 2.41 15.633 1 98.19 82 PHE A N 1
ATOM 579 C CA . PHE A 1 82 ? -8.961 1.271 16.359 1 98.19 82 PHE A CA 1
ATOM 580 C C . PHE A 1 82 ? -9.008 1.505 17.859 1 98.19 82 PHE A C 1
ATOM 582 O O . PHE A 1 82 ? -9.016 2.65 18.312 1 98.19 82 PHE A O 1
ATOM 589 N N . PRO A 1 83 ? -9.102 0.46 18.641 1 96.94 83 PRO A N 1
ATOM 590 C CA . PRO A 1 83 ? -9.055 0.626 20.109 1 96.94 83 PRO A CA 1
ATOM 591 C C . PRO A 1 83 ? -7.664 1.019 20.609 1 96.94 83 PRO A C 1
ATOM 593 O O . PRO A 1 83 ? -6.66 0.678 19.969 1 96.94 83 PRO A O 1
ATOM 596 N N . GLN A 1 84 ? -7.617 1.658 21.688 1 93.44 84 GLN A N 1
ATOM 597 C CA . GLN A 1 84 ? -6.344 2.072 22.266 1 93.44 84 GLN A CA 1
ATOM 598 C C . GLN A 1 84 ? -5.445 0.87 22.531 1 93.44 84 GLN A C 1
ATOM 600 O O . GLN A 1 84 ? -4.219 0.979 22.469 1 93.44 84 GLN A O 1
ATOM 605 N N . ALA A 1 85 ? -6.051 -0.247 22.797 1 92.88 85 ALA A N 1
ATOM 606 C CA . ALA A 1 85 ? -5.312 -1.48 23.062 1 92.88 85 ALA A CA 1
ATOM 607 C C . ALA A 1 85 ? -4.422 -1.846 21.875 1 92.88 85 ALA A C 1
ATOM 609 O O . ALA A 1 85 ? -3.361 -2.449 22.047 1 92.88 85 ALA A O 1
ATOM 610 N N . ALA A 1 86 ? -4.875 -1.455 20.703 1 94.75 86 ALA A N 1
ATOM 611 C CA . ALA A 1 86 ? -4.086 -1.737 19.516 1 94.75 86 ALA A CA 1
ATOM 612 C C . ALA A 1 86 ? -2.746 -1.005 19.562 1 94.75 86 ALA A C 1
ATOM 614 O O . ALA A 1 86 ? -1.738 -1.512 19.062 1 94.75 86 ALA A O 1
ATOM 615 N N . LEU A 1 87 ? -2.686 0.077 20.172 1 94.5 87 LEU A N 1
ATOM 616 C CA . LEU A 1 87 ? -1.456 0.857 20.266 1 94.5 87 LEU A CA 1
ATOM 617 C C . LEU A 1 87 ? -0.436 0.167 21.156 1 94.5 87 LEU A C 1
ATOM 619 O O . LEU A 1 87 ? 0.771 0.26 20.922 1 94.5 87 LEU A O 1
ATOM 623 N N . HIS A 1 88 ? -0.938 -0.463 22.125 1 89.19 88 HIS A N 1
ATOM 624 C CA . HIS A 1 88 ? -0.05 -1.229 23 1 89.19 88 HIS A CA 1
ATOM 625 C C . HIS A 1 88 ? 0.602 -2.381 22.234 1 89.19 88 HIS A C 1
ATOM 627 O O . HIS A 1 88 ? 1.792 -2.648 22.422 1 89.19 88 HIS A O 1
ATOM 633 N N . GLU A 1 89 ? -0.194 -2.955 21.438 1 85.31 89 GLU A N 1
ATOM 634 C CA . GLU A 1 89 ? 0.324 -4.051 20.625 1 85.31 89 GLU A CA 1
ATOM 635 C C . GLU A 1 89 ? 1.36 -3.555 19.625 1 85.31 89 GLU A C 1
ATOM 637 O O . GLU A 1 89 ? 2.359 -4.23 19.375 1 85.31 89 GLU A O 1
ATOM 642 N N . MET A 1 90 ? 1.052 -2.404 19.078 1 87.19 90 MET A N 1
ATOM 643 C CA . MET A 1 90 ? 1.992 -1.835 18.125 1 87.19 90 MET A CA 1
ATOM 644 C C . MET A 1 90 ? 3.305 -1.459 18.797 1 87.19 90 MET A C 1
ATOM 646 O O . MET A 1 90 ? 4.379 -1.607 18.219 1 87.19 90 MET A O 1
ATOM 650 N N . LYS A 1 91 ? 3.205 -1.018 19.969 1 85.5 91 LYS A N 1
ATOM 651 C CA . LYS A 1 91 ? 4.406 -0.691 20.719 1 85.5 91 LYS A CA 1
ATOM 652 C C . LYS A 1 91 ? 5.285 -1.925 20.922 1 85.5 91 LYS A C 1
ATOM 654 O O . LYS A 1 91 ? 6.504 -1.859 20.75 1 85.5 91 LYS A O 1
ATOM 659 N N . ASN A 1 92 ? 4.641 -2.949 21.203 1 75.88 92 ASN A N 1
ATOM 660 C CA . ASN A 1 92 ? 5.367 -4.199 21.406 1 75.88 92 ASN A CA 1
ATOM 661 C C . ASN A 1 92 ? 6.016 -4.684 20.109 1 75.88 92 ASN A C 1
ATOM 663 O O . ASN A 1 92 ? 7.125 -5.227 20.125 1 75.88 92 ASN A O 1
ATOM 667 N N . ALA A 1 93 ? 5.316 -4.402 19.062 1 73.38 93 ALA A N 1
ATOM 668 C CA . ALA A 1 93 ? 5.766 -4.906 17.766 1 73.38 93 ALA A CA 1
ATOM 669 C C . ALA A 1 93 ? 6.855 -4.012 17.188 1 73.38 93 ALA A C 1
ATOM 671 O O . ALA A 1 93 ? 7.785 -4.5 16.531 1 73.38 93 ALA A O 1
ATOM 672 N N . THR A 1 94 ? 6.781 -2.732 17.344 1 78.06 94 THR A N 1
ATOM 673 C CA . THR A 1 94 ? 7.668 -1.804 16.656 1 78.06 94 THR A CA 1
ATOM 674 C C . THR A 1 94 ? 8.656 -1.175 17.625 1 78.06 94 THR A C 1
ATOM 676 O O . THR A 1 94 ? 9.68 -0.624 17.219 1 78.06 94 THR A O 1
ATOM 679 N N . GLY A 1 95 ? 8.328 -1.166 18.875 1 79.44 95 GLY A N 1
ATOM 680 C CA . GLY A 1 95 ? 9.148 -0.506 19.891 1 79.44 95 GLY A CA 1
ATOM 681 C C . GLY A 1 95 ? 8.859 0.977 20.016 1 79.44 95 GLY A C 1
ATOM 682 O O . GLY A 1 95 ? 9.516 1.682 20.781 1 79.44 95 GLY A O 1
ATOM 683 N N . GLU A 1 96 ? 7.891 1.418 19.281 1 85.5 96 GLU A N 1
ATOM 684 C CA . GLU A 1 96 ? 7.551 2.836 19.297 1 85.5 96 GLU A CA 1
ATOM 685 C C . GLU A 1 96 ? 6.285 3.092 20.109 1 85.5 96 GLU A C 1
ATOM 687 O O . GLU A 1 96 ? 5.312 2.342 20.016 1 85.5 96 GLU A O 1
ATOM 692 N N . ASP A 1 97 ? 6.328 4.125 20.922 1 89.88 97 ASP A N 1
ATOM 693 C CA . ASP A 1 97 ? 5.164 4.465 21.719 1 89.88 97 ASP A CA 1
ATOM 694 C C . ASP A 1 97 ? 4.254 5.445 20.984 1 89.88 97 ASP A C 1
ATOM 696 O O . ASP A 1 97 ? 4.453 6.66 21.047 1 89.88 97 ASP A O 1
ATOM 700 N N . PHE A 1 98 ? 3.211 4.895 20.5 1 93.31 98 PHE A N 1
ATOM 701 C CA . PHE A 1 98 ? 2.283 5.707 19.719 1 93.31 98 PHE A CA 1
ATOM 702 C C . PHE A 1 98 ? 1.197 6.297 20.609 1 93.31 98 PHE A C 1
ATOM 704 O O . PHE A 1 98 ? 0.417 7.141 20.172 1 93.31 98 PHE A O 1
ATOM 711 N N . LEU A 1 99 ? 1.159 5.906 21.859 1 91.38 99 LEU A N 1
ATOM 712 C CA . LEU A 1 99 ? 0.084 6.316 22.75 1 91.38 99 LEU A CA 1
ATOM 713 C C . LEU A 1 99 ? 0.061 7.832 22.922 1 91.38 99 LEU A C 1
ATOM 715 O O . LEU A 1 99 ? -1.009 8.43 23.062 1 91.38 99 LEU A O 1
ATOM 719 N N . ARG A 1 100 ? 1.22 8.391 22.875 1 90.88 100 ARG A N 1
ATOM 720 C CA . ARG A 1 100 ? 1.332 9.836 23.109 1 90.88 100 ARG A CA 1
ATOM 721 C C . ARG A 1 100 ? 0.642 10.617 21.984 1 90.88 100 ARG A C 1
ATOM 723 O O . ARG A 1 100 ? 0.22 11.75 22.203 1 90.88 100 ARG A O 1
ATOM 730 N N . LEU A 1 101 ? 0.478 10.008 20.875 1 94.19 101 LEU A N 1
ATOM 731 C CA . LEU A 1 101 ? -0.129 10.688 19.734 1 94.19 101 LEU A CA 1
ATOM 732 C C . LEU A 1 101 ? -1.65 10.633 19.812 1 94.19 101 LEU A C 1
ATOM 734 O O . LEU A 1 101 ? -2.34 11.359 19.094 1 94.19 101 LEU A O 1
ATOM 738 N N . PHE A 1 102 ? -2.156 9.75 20.734 1 96.44 102 PHE A N 1
ATOM 739 C CA . PHE A 1 102 ? -3.594 9.508 20.797 1 96.44 102 PHE A CA 1
ATOM 740 C C . PHE A 1 102 ? -4.098 9.586 22.234 1 96.44 102 PHE A C 1
ATOM 742 O O . PHE A 1 102 ? -4.906 8.758 22.656 1 96.44 102 PHE A O 1
ATOM 749 N N . ALA A 1 103 ? -3.643 10.5 22.969 1 92.5 103 ALA A N 1
ATOM 750 C CA . ALA A 1 103 ? -4.152 10.688 24.312 1 92.5 103 ALA A CA 1
ATOM 751 C C . ALA A 1 103 ? -5.641 11.016 24.297 1 92.5 103 ALA A C 1
ATOM 753 O O . ALA A 1 103 ? -6.137 11.648 23.359 1 92.5 103 ALA A O 1
ATOM 754 N N . PRO A 1 104 ? -6.371 10.602 25.328 1 92.25 104 PRO A N 1
ATOM 755 C CA . PRO A 1 104 ? -7.809 10.891 25.359 1 92.25 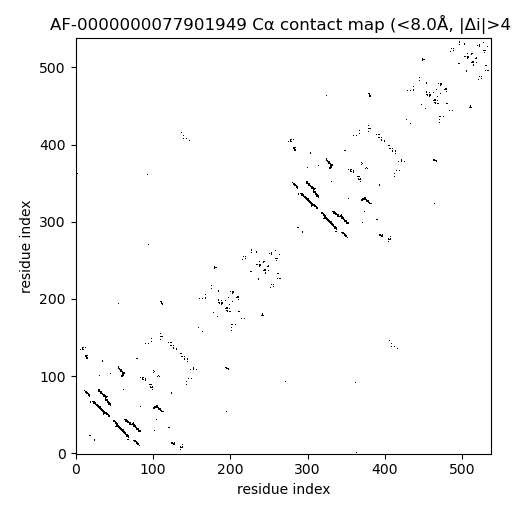104 PRO A CA 1
ATOM 756 C C . PRO A 1 104 ? -8.117 12.375 25.203 1 92.25 104 PRO A C 1
ATOM 758 O O . PRO A 1 104 ? -7.516 13.211 25.891 1 92.25 104 PRO A O 1
ATOM 761 N N . GLY A 1 105 ? -8.977 12.664 24.25 1 89.19 105 GLY A N 1
ATOM 762 C CA . GLY A 1 105 ? -9.414 14.031 24.031 1 89.19 105 GLY A CA 1
ATOM 763 C C . GLY A 1 105 ? -8.43 14.859 23.234 1 89.19 105 GLY A C 1
ATOM 764 O O . GLY A 1 105 ? -8.695 16.016 22.922 1 89.19 105 GLY A O 1
ATOM 765 N N . SER A 1 106 ? -7.352 14.219 22.891 1 88.88 106 SER A N 1
ATOM 766 C CA . SER A 1 106 ? -6.328 14.961 22.156 1 88.88 106 SER A CA 1
ATOM 767 C C . SER A 1 106 ? -6.547 14.883 20.656 1 88.88 106 SER A C 1
ATOM 769 O O . SER A 1 106 ? -7.18 13.945 20.172 1 88.88 106 SER A O 1
ATOM 771 N N . GLN A 1 107 ? -6.121 15.93 20.016 1 89.44 107 GLN A N 1
ATOM 772 C CA . GLN A 1 107 ? -6.109 15.969 18.547 1 89.44 107 GLN A CA 1
ATOM 773 C C . GLN A 1 107 ? -4.777 16.5 18.031 1 89.44 107 GLN A C 1
ATOM 775 O O . GLN A 1 107 ? -4.176 17.391 18.641 1 89.44 107 GLN A O 1
ATOM 780 N N . MET A 1 108 ? -4.328 15.891 17 1 87.56 108 MET A N 1
ATOM 781 C CA . MET A 1 108 ? -3.102 16.344 16.344 1 87.56 108 MET A CA 1
ATOM 782 C C . MET A 1 108 ? -3.27 16.375 14.828 1 87.56 108 MET A C 1
ATOM 784 O O . MET A 1 108 ? -3.717 15.391 14.227 1 87.56 108 MET A O 1
ATOM 788 N N . ALA A 1 109 ? -2.941 17.5 14.289 1 86.12 109 ALA A N 1
ATOM 789 C CA . ALA A 1 109 ? -2.986 17.641 12.836 1 86.12 109 ALA A CA 1
ATOM 790 C C . ALA A 1 109 ? -1.599 17.469 12.227 1 86.12 109 ALA A C 1
ATOM 792 O O . ALA A 1 109 ? -0.629 18.078 12.688 1 86.12 109 ALA A O 1
ATOM 793 N N . LEU A 1 110 ? -1.506 16.609 11.289 1 87.56 110 LEU A N 1
ATOM 794 C CA . LEU A 1 110 ? -0.271 16.422 10.531 1 87.56 110 LEU A CA 1
ATOM 795 C C . LEU A 1 110 ? -0.448 16.891 9.086 1 87.56 110 LEU A C 1
ATOM 797 O O . LEU A 1 110 ? -1.437 16.531 8.438 1 87.56 110 LEU A O 1
ATOM 801 N N . TYR A 1 111 ? 0.47 17.625 8.727 1 77.31 111 TYR A N 1
ATOM 802 C CA . TYR A 1 111 ? 0.536 18.078 7.344 1 77.31 111 TYR A CA 1
ATOM 803 C C . TYR A 1 111 ? 1.827 17.609 6.68 1 77.31 111 TYR A C 1
ATOM 805 O O . TYR A 1 111 ? 2.912 18.094 7.012 1 77.31 111 TYR A O 1
ATOM 813 N N . GLY A 1 112 ? 1.683 16.688 5.828 1 74.56 112 GLY A N 1
ATOM 814 C CA . GLY A 1 112 ? 2.855 16.141 5.156 1 74.56 112 GLY A CA 1
ATOM 815 C C . GLY A 1 112 ? 2.896 16.469 3.674 1 74.56 112 GLY A C 1
ATOM 816 O O . GLY A 1 112 ? 2.055 17.203 3.172 1 74.56 112 GLY A O 1
ATOM 817 N N . SER A 1 113 ? 3.975 16.109 3.062 1 76.38 113 SER A N 1
ATOM 818 C CA . SER A 1 113 ? 4.109 16.25 1.617 1 76.38 113 SER A CA 1
ATOM 819 C C . SER A 1 113 ? 2.994 15.516 0.88 1 76.38 113 SER A C 1
ATOM 821 O O . SER A 1 113 ? 2.283 14.703 1.471 1 76.38 113 SER A O 1
ATOM 823 N N . ILE A 1 114 ? 2.857 15.82 -0.341 1 78.94 114 ILE A N 1
ATOM 824 C CA . ILE A 1 114 ? 1.884 15.141 -1.187 1 78.94 114 ILE A CA 1
ATOM 825 C C . ILE A 1 114 ? 2.193 13.641 -1.225 1 78.94 114 ILE A C 1
ATOM 827 O O . ILE A 1 114 ? 1.281 12.812 -1.235 1 78.94 114 ILE A O 1
ATOM 831 N N . GLN A 1 115 ? 3.475 13.367 -1.256 1 82.81 115 GLN A N 1
ATOM 832 C CA . GLN A 1 115 ? 3.898 11.969 -1.28 1 82.81 115 GLN A CA 1
ATOM 833 C C . GLN A 1 115 ? 3.494 11.25 0.003 1 82.81 115 GLN A C 1
ATOM 835 O O . GLN A 1 115 ? 3.029 10.109 -0.039 1 82.81 115 GLN A O 1
ATOM 840 N N . TRP A 1 116 ? 3.703 11.906 1.054 1 89.81 116 TRP A N 1
ATOM 841 C CA . TRP A 1 116 ? 3.326 11.344 2.344 1 89.81 116 TRP A CA 1
ATOM 842 C C . TRP A 1 116 ? 1.821 11.102 2.418 1 89.81 116 TRP A C 1
ATOM 844 O O . TRP A 1 116 ? 1.375 10.023 2.803 1 89.81 116 TRP A O 1
ATOM 854 N N . ALA A 1 117 ? 1.057 12.102 2.01 1 88.31 117 ALA A N 1
ATOM 855 C CA . ALA A 1 117 ? -0.4 11.992 2.037 1 88.31 117 ALA A CA 1
ATOM 856 C C . ALA A 1 117 ? -0.883 10.883 1.112 1 88.31 117 ALA A C 1
ATOM 858 O O . ALA A 1 117 ? -1.806 10.133 1.454 1 88.31 117 ALA A O 1
ATOM 859 N N . SER A 1 118 ? -0.267 10.789 -0.013 1 91.5 118 SER A N 1
ATOM 860 C CA . SER A 1 118 ? -0.618 9.742 -0.97 1 91.5 118 SER A CA 1
ATOM 861 C C . SER A 1 118 ? -0.333 8.352 -0.404 1 91.5 118 SER A C 1
ATOM 863 O O . SER A 1 118 ? -1.096 7.414 -0.637 1 91.5 118 SER A O 1
ATOM 865 N N . ARG A 1 119 ? 0.759 8.227 0.233 1 95.19 119 ARG A N 1
ATOM 866 C CA . ARG A 1 119 ? 1.12 6.961 0.861 1 95.19 119 ARG A CA 1
ATOM 867 C C . ARG A 1 119 ? 0.095 6.562 1.917 1 95.19 119 ARG A C 1
ATOM 869 O O . ARG A 1 119 ? -0.333 5.406 1.969 1 95.19 119 ARG A O 1
ATOM 876 N N . LEU A 1 120 ? -0.284 7.488 2.754 1 97 120 LEU A N 1
ATOM 877 C CA . LEU A 1 120 ? -1.301 7.207 3.762 1 97 120 LEU A CA 1
ATOM 878 C C . LEU A 1 120 ? -2.617 6.805 3.107 1 97 120 LEU A C 1
ATOM 880 O O . LEU A 1 120 ? -3.273 5.859 3.553 1 97 120 LEU A O 1
ATOM 884 N N . ARG A 1 121 ? -2.947 7.547 2.092 1 96.62 121 ARG A N 1
ATOM 885 C CA . ARG A 1 121 ? -4.188 7.242 1.385 1 96.62 121 ARG A CA 1
ATOM 886 C C . ARG A 1 121 ? -4.168 5.82 0.835 1 96.62 121 ARG A C 1
ATOM 888 O O . ARG A 1 121 ? -5.141 5.074 0.992 1 96.62 121 ARG A O 1
ATOM 895 N N . THR A 1 122 ? -3.088 5.492 0.208 1 97.75 122 THR A N 1
ATOM 896 C CA . THR A 1 122 ? -2.949 4.16 -0.371 1 97.75 122 THR A CA 1
ATOM 897 C C . THR A 1 122 ? -3.074 3.084 0.705 1 97.75 122 THR A C 1
ATOM 899 O O . THR A 1 122 ? -3.795 2.1 0.527 1 97.75 122 THR A O 1
ATOM 902 N N . LEU A 1 123 ? -2.41 3.227 1.804 1 98.38 123 LEU A N 1
ATOM 903 C CA . LEU A 1 123 ? -2.455 2.26 2.895 1 98.38 123 LEU A CA 1
ATOM 904 C C . LEU A 1 123 ? -3.871 2.119 3.439 1 98.38 123 LEU A C 1
ATOM 906 O O . LEU A 1 123 ? -4.352 1.003 3.648 1 98.38 123 LEU A O 1
ATOM 910 N N . LEU A 1 124 ? -4.516 3.217 3.668 1 98.25 124 LEU A N 1
ATOM 911 C CA . LEU A 1 124 ? -5.871 3.188 4.211 1 98.25 124 LEU A CA 1
ATOM 912 C C . LEU A 1 124 ? -6.836 2.525 3.232 1 98.25 124 LEU A C 1
ATOM 914 O O . LEU A 1 124 ? -7.73 1.785 3.643 1 98.25 124 LEU A O 1
ATOM 918 N N . GLU A 1 125 ? -6.668 2.789 1.958 1 97.62 125 GLU A N 1
ATOM 919 C CA . GLU A 1 125 ? -7.508 2.156 0.947 1 97.62 125 GLU A CA 1
ATOM 920 C C . GLU A 1 125 ? -7.273 0.649 0.899 1 97.62 125 GLU A C 1
ATOM 922 O O . GLU A 1 125 ? -8.219 -0.127 0.755 1 97.62 125 GLU A O 1
ATOM 927 N N . MET A 1 126 ? -6.039 0.318 0.953 1 97.69 126 MET A N 1
ATOM 928 C CA . MET A 1 126 ? -5.734 -1.11 0.974 1 97.69 126 MET A CA 1
ATOM 929 C C . MET A 1 126 ? -6.32 -1.773 2.215 1 97.69 126 MET A C 1
ATOM 931 O O . MET A 1 126 ? -6.855 -2.881 2.139 1 97.69 126 MET A O 1
ATOM 935 N N . MET A 1 127 ? -6.176 -1.154 3.311 1 97.88 127 MET A N 1
ATOM 936 C CA . MET A 1 127 ? -6.766 -1.658 4.547 1 97.88 127 MET A CA 1
ATOM 937 C C . MET A 1 127 ? -8.273 -1.849 4.395 1 97.88 127 MET A C 1
ATOM 939 O O . MET A 1 127 ? -8.805 -2.9 4.746 1 97.88 127 MET A O 1
ATOM 943 N N . ARG A 1 128 ? -8.898 -0.837 3.873 1 97.12 128 ARG A N 1
ATOM 944 C CA . ARG A 1 128 ? -10.336 -0.89 3.652 1 97.12 128 ARG A CA 1
ATOM 945 C C . ARG A 1 128 ? -10.711 -2.074 2.766 1 97.12 128 ARG A C 1
ATOM 947 O O . ARG A 1 128 ? -11.664 -2.801 3.061 1 97.12 128 ARG A O 1
ATOM 954 N N . SER A 1 129 ? -9.984 -2.227 1.724 1 95.06 129 SER A N 1
ATOM 955 C CA . SER A 1 129 ? -10.266 -3.293 0.769 1 95.06 129 SER A CA 1
ATOM 956 C C . SER A 1 129 ? -10.055 -4.668 1.395 1 95.06 129 SER A C 1
ATOM 958 O O . SER A 1 129 ? -10.672 -5.648 0.972 1 95.06 129 SER A O 1
ATOM 960 N N . ALA A 1 130 ? -9.219 -4.668 2.312 1 95.56 130 ALA A N 1
ATOM 961 C CA . ALA A 1 130 ? -8.867 -5.949 2.922 1 95.56 130 ALA A CA 1
ATOM 962 C C . ALA A 1 130 ? -9.852 -6.312 4.035 1 95.56 130 ALA A C 1
ATOM 964 O O . ALA A 1 130 ? -9.875 -7.457 4.496 1 95.56 130 ALA A O 1
ATOM 965 N N . MET A 1 131 ? -10.641 -5.254 4.25 1 90.56 131 MET A N 1
ATOM 966 C CA . MET A 1 131 ? -11.586 -5.5 5.336 1 90.56 131 MET A CA 1
ATOM 967 C C . MET A 1 131 ? -12.562 -6.613 4.965 1 90.56 131 MET A C 1
ATOM 969 O O . MET A 1 131 ? -13.047 -6.668 3.836 1 90.56 131 MET A O 1
ATOM 973 N N . GLY A 1 132 ? -12.758 -7.645 5.52 1 88.19 132 GLY A N 1
ATOM 974 C CA . GLY A 1 132 ? -13.672 -8.75 5.27 1 88.19 132 GLY A CA 1
ATOM 975 C C . GLY A 1 132 ? -12.969 -10.023 4.859 1 88.19 132 GLY A C 1
ATOM 976 O O . GLY A 1 132 ? -13.594 -11.086 4.762 1 88.19 132 GLY A O 1
ATOM 977 N N . GLU A 1 133 ? -11.727 -9.852 4.438 1 88.69 133 GLU A N 1
ATOM 978 C CA . GLU A 1 133 ? -10.953 -11.039 4.082 1 88.69 133 GLU A CA 1
ATOM 979 C C . GLU A 1 133 ? -10.68 -11.906 5.309 1 88.69 133 GLU A C 1
ATOM 981 O O . GLU A 1 133 ? -10.656 -11.406 6.434 1 88.69 133 GLU A O 1
ATOM 986 N N . PRO A 1 134 ? -10.461 -13.18 4.969 1 84.62 134 PRO A N 1
ATOM 987 C CA . PRO A 1 134 ? -9.992 -14.023 6.07 1 84.62 134 PRO A CA 1
ATOM 988 C C . PRO A 1 134 ? -8.625 -13.594 6.598 1 84.62 134 PRO A C 1
ATOM 990 O O . PRO A 1 134 ? -7.754 -13.203 5.816 1 84.62 134 PRO A O 1
ATOM 993 N N . GLU A 1 135 ? -8.406 -13.586 7.902 1 88.06 135 GLU A N 1
ATOM 994 C CA . GLU A 1 135 ? -7.152 -13.219 8.555 1 88.06 135 GLU A CA 1
ATOM 995 C C . GLU A 1 135 ? -6.758 -11.781 8.234 1 88.06 135 GLU A C 1
ATOM 997 O O . GLU A 1 135 ? -5.602 -11.508 7.91 1 88.06 135 GLU A O 1
ATOM 1002 N N . TYR A 1 136 ? -7.762 -10.969 8.164 1 93.25 136 TYR A N 1
ATOM 1003 C CA . TYR A 1 136 ? -7.566 -9.547 7.941 1 93.25 136 TYR A CA 1
ATOM 1004 C C . TYR A 1 136 ? -6.34 -9.039 8.695 1 93.25 136 TYR A C 1
ATOM 1006 O O . TYR A 1 136 ? -6.273 -9.133 9.922 1 93.25 136 TYR A O 1
ATOM 1014 N N . PRO A 1 137 ? -5.395 -8.445 7.871 1 94 137 PRO A N 1
ATOM 1015 C CA . PRO A 1 137 ? -4.156 -8.008 8.516 1 94 137 PRO A CA 1
ATOM 1016 C C . PRO A 1 137 ? -4.23 -6.562 9.008 1 94 137 PRO A C 1
ATOM 1018 O O . PRO A 1 137 ? -3.32 -5.773 8.758 1 94 137 PRO A O 1
ATOM 1021 N N . GLY A 1 138 ? -5.262 -6.242 9.781 1 95.06 138 GLY A N 1
ATOM 1022 C CA . GLY A 1 138 ? -5.477 -4.887 10.266 1 95.06 138 GLY A CA 1
ATOM 1023 C C . GLY A 1 138 ? -4.316 -4.352 11.078 1 95.06 138 GLY A C 1
ATOM 1024 O O . GLY A 1 138 ? -3.969 -3.174 10.977 1 95.06 138 GLY A O 1
ATOM 1025 N N . GLY A 1 139 ? -3.732 -5.188 11.859 1 93.56 139 GLY A N 1
ATOM 1026 C CA . GLY A 1 139 ? -2.613 -4.781 12.695 1 93.56 139 GLY A CA 1
ATOM 1027 C C . GLY A 1 139 ? -1.392 -4.371 11.891 1 93.56 139 GLY A C 1
ATOM 1028 O O . GLY A 1 139 ? -0.693 -3.424 12.258 1 93.56 139 GLY A O 1
ATOM 1029 N N . LEU A 1 140 ? -1.107 -5.09 10.852 1 93.56 140 LEU A N 1
ATOM 1030 C CA . LEU A 1 140 ? 0.039 -4.758 10.016 1 93.56 140 LEU A CA 1
ATOM 1031 C C . LEU A 1 140 ? -0.194 -3.445 9.273 1 93.56 140 LEU A C 1
ATOM 1033 O O . LEU A 1 140 ? 0.713 -2.617 9.164 1 93.56 140 LEU A O 1
ATOM 1037 N N . TYR A 1 141 ? -1.388 -3.258 8.734 1 96.5 141 TYR A N 1
ATOM 1038 C CA . TYR A 1 141 ? -1.726 -1.994 8.086 1 96.5 141 TYR A CA 1
ATOM 1039 C C . TYR A 1 141 ? -1.624 -0.836 9.07 1 96.5 141 TYR A C 1
ATOM 1041 O O . TYR A 1 141 ? -1.088 0.224 8.742 1 96.5 141 TYR A O 1
ATOM 1049 N N . LEU A 1 142 ? -2.148 -1.066 10.258 1 97 142 LEU A N 1
ATOM 1050 C CA . LEU A 1 142 ? -2.088 -0.018 11.273 1 97 142 LEU A CA 1
ATOM 1051 C C . LEU A 1 142 ? -0.642 0.306 11.633 1 97 142 LEU A C 1
ATOM 1053 O O . LEU A 1 142 ? -0.276 1.478 11.758 1 97 142 LEU A O 1
ATOM 1057 N N . ALA A 1 143 ? 0.14 -0.692 11.789 1 94.69 143 ALA A N 1
ATOM 1058 C CA . ALA A 1 143 ? 1.545 -0.49 12.133 1 94.69 143 ALA A CA 1
ATOM 1059 C C . ALA A 1 143 ? 2.254 0.351 11.078 1 94.69 143 ALA A C 1
ATOM 1061 O O . ALA A 1 143 ? 3.004 1.273 11.406 1 94.69 143 ALA A O 1
ATOM 1062 N N . LEU A 1 144 ? 2.043 0.023 9.844 1 95.38 144 LEU A N 1
ATOM 1063 C CA . LEU A 1 144 ? 2.664 0.771 8.758 1 95.38 144 LEU A CA 1
ATOM 1064 C C . LEU A 1 144 ? 2.141 2.203 8.719 1 95.38 144 LEU A C 1
ATOM 1066 O O . LEU A 1 144 ? 2.91 3.145 8.516 1 95.38 144 LEU A O 1
ATOM 1070 N N . THR A 1 145 ? 0.829 2.344 8.883 1 97.44 145 THR A N 1
ATOM 1071 C CA . THR A 1 145 ? 0.226 3.672 8.922 1 97.44 145 THR A CA 1
ATOM 1072 C C . THR A 1 145 ? 0.823 4.504 10.047 1 97.44 145 THR A C 1
ATOM 1074 O O . THR A 1 145 ? 1.218 5.652 9.844 1 97.44 145 THR A O 1
ATOM 1077 N N . LEU A 1 146 ? 0.918 3.92 11.227 1 97.19 146 LEU A N 1
ATOM 1078 C CA . LEU A 1 146 ? 1.441 4.613 12.398 1 97.19 146 LEU A CA 1
ATOM 1079 C C . LEU A 1 146 ? 2.914 4.961 12.211 1 97.19 146 LEU A C 1
ATOM 1081 O O . LEU A 1 146 ? 3.379 5.996 12.695 1 97.19 146 LEU A O 1
ATOM 1085 N N . HIS A 1 147 ? 3.635 4.098 11.531 1 94.81 147 HIS A N 1
ATOM 1086 C CA . HIS A 1 147 ? 5.027 4.398 11.227 1 94.81 147 HIS A CA 1
ATOM 1087 C C . HIS A 1 147 ? 5.16 5.723 10.484 1 94.81 147 HIS A C 1
ATOM 1089 O O . HIS A 1 147 ? 5.965 6.574 10.867 1 94.81 147 HIS A O 1
ATOM 1095 N N . TYR A 1 148 ? 4.398 5.918 9.469 1 95.31 148 TYR A N 1
ATOM 1096 C CA . TYR A 1 148 ? 4.508 7.125 8.656 1 95.31 148 TYR A CA 1
ATOM 1097 C C . TYR A 1 148 ? 3.949 8.336 9.398 1 95.31 148 TYR A C 1
ATOM 1099 O O . TYR A 1 148 ? 4.441 9.453 9.234 1 95.31 148 TYR A O 1
ATOM 1107 N N . VAL A 1 149 ? 2.924 8.078 10.203 1 95.75 149 VAL A N 1
ATOM 1108 C CA . VAL A 1 149 ? 2.381 9.133 11.055 1 95.75 149 VAL A CA 1
ATOM 1109 C C . VAL A 1 149 ? 3.455 9.617 12.023 1 95.75 149 VAL A C 1
ATOM 1111 O O . VAL A 1 149 ? 3.658 10.82 12.188 1 95.75 149 VAL A O 1
ATOM 1114 N N . GLU A 1 150 ? 4.09 8.703 12.617 1 93.94 150 GLU A N 1
ATOM 1115 C CA . GLU A 1 150 ? 5.152 9.039 13.562 1 93.94 150 GLU A CA 1
ATOM 1116 C C . GLU A 1 150 ? 6.301 9.773 12.875 1 93.94 150 GLU A C 1
ATOM 1118 O O . GLU A 1 150 ? 6.855 10.727 13.422 1 93.94 150 GLU A O 1
ATOM 1123 N N . GLN A 1 151 ? 6.695 9.266 11.766 1 91.94 151 GLN A N 1
ATOM 1124 C CA . GLN A 1 151 ? 7.766 9.898 11 1 91.94 151 GLN A CA 1
ATOM 1125 C C . GLN A 1 151 ? 7.445 11.359 10.711 1 91.94 151 GLN A C 1
ATOM 1127 O O . GLN A 1 151 ? 8.297 12.234 10.891 1 91.94 151 GLN A O 1
ATOM 1132 N N . GLU A 1 152 ? 6.227 11.594 10.266 1 90.19 152 GLU A N 1
ATOM 1133 C CA . GLU A 1 152 ? 5.832 12.969 9.961 1 90.19 152 GLU A CA 1
ATOM 1134 C C . GLU A 1 152 ? 5.742 13.812 11.227 1 90.19 152 GLU A C 1
ATOM 1136 O O . GLU A 1 152 ? 6.09 15 11.219 1 90.19 152 GLU A O 1
ATOM 1141 N N . HIS A 1 153 ? 5.223 13.227 12.273 1 90.5 153 HIS A N 1
ATOM 1142 C CA . HIS A 1 153 ? 5.16 13.93 13.555 1 90.5 153 HIS A CA 1
ATOM 1143 C C . HIS A 1 153 ? 6.547 14.391 14 1 90.5 153 HIS A C 1
ATOM 1145 O O . HIS A 1 153 ? 6.715 15.531 14.43 1 90.5 153 HIS A O 1
ATOM 1151 N N . ARG A 1 154 ? 7.465 13.531 13.898 1 87.5 154 ARG A N 1
ATOM 1152 C CA . ARG A 1 154 ? 8.828 13.859 14.289 1 87.5 154 ARG A CA 1
ATOM 1153 C C . ARG A 1 154 ? 9.398 14.961 13.398 1 87.5 154 ARG A C 1
ATOM 1155 O O . ARG A 1 154 ? 10.086 15.867 13.883 1 87.5 154 ARG A O 1
ATOM 1162 N N . ALA A 1 155 ? 9.164 14.828 12.156 1 82 155 ALA A N 1
ATOM 1163 C CA . ALA A 1 155 ? 9.641 15.844 11.219 1 82 155 ALA A CA 1
ATOM 1164 C C . ALA A 1 155 ? 9.039 17.203 11.531 1 82 155 ALA A C 1
ATOM 1166 O O . ALA A 1 155 ? 9.742 18.219 11.5 1 82 155 ALA A O 1
ATOM 1167 N N . GLN A 1 156 ? 7.789 17.219 11.812 1 76.75 156 GLN A N 1
ATOM 1168 C CA . GLN A 1 156 ? 7.094 18.469 12.141 1 76.75 156 GLN A CA 1
ATOM 1169 C C . GLN A 1 156 ? 7.59 19.047 13.461 1 76.75 156 GLN A C 1
ATOM 1171 O O . GLN A 1 156 ? 7.766 20.25 13.586 1 76.75 156 GLN A O 1
ATOM 1176 N N . SER A 1 157 ? 7.781 18.172 14.445 1 76.38 157 SER A N 1
ATOM 1177 C CA . SER A 1 157 ? 8.273 18.609 15.75 1 76.38 157 SER A CA 1
ATOM 1178 C C . SER A 1 157 ? 9.688 19.172 15.641 1 76.38 157 SER A C 1
ATOM 1180 O O . SER A 1 157 ? 10.016 20.156 16.297 1 76.38 157 SER A O 1
ATOM 1182 N N . ALA A 1 158 ? 10.5 18.547 14.867 1 70.81 158 ALA A N 1
ATOM 1183 C CA . ALA A 1 158 ? 11.859 19.031 14.641 1 70.81 158 ALA A CA 1
ATOM 1184 C C . ALA A 1 158 ? 11.852 20.375 13.93 1 70.81 158 ALA A C 1
ATOM 1186 O O . ALA A 1 158 ? 12.664 21.25 14.234 1 70.81 158 ALA A O 1
ATOM 1187 N N . ALA A 1 159 ? 11.016 20.453 13.008 1 64.25 159 ALA A N 1
ATOM 1188 C CA . ALA A 1 159 ? 10.883 21.719 12.289 1 64.25 159 ALA A CA 1
ATOM 1189 C C . ALA A 1 159 ? 10.43 22.844 13.227 1 64.25 159 ALA A C 1
ATOM 1191 O O . ALA A 1 159 ? 10.898 23.969 13.125 1 64.25 159 ALA A O 1
ATOM 1192 N N . ASP A 1 160 ? 9.547 22.422 14.039 1 59.28 160 ASP A N 1
ATOM 1193 C CA . ASP A 1 160 ? 9.047 23.391 15 1 59.28 160 ASP A CA 1
ATOM 1194 C C . ASP A 1 160 ? 10.141 23.828 15.977 1 59.28 160 ASP A C 1
ATOM 1196 O O . ASP A 1 160 ? 10.133 24.953 16.469 1 59.28 160 ASP A O 1
ATOM 1200 N N . ALA A 1 161 ? 11.125 22.797 16.188 1 51.22 161 ALA A N 1
ATOM 1201 C CA . ALA A 1 161 ? 12.211 23.094 17.109 1 51.22 161 ALA A CA 1
ATOM 1202 C C . ALA A 1 161 ? 13.289 23.953 16.453 1 51.22 161 ALA A C 1
ATOM 1204 O O . ALA A 1 161 ? 14.125 24.547 17.125 1 51.22 161 ALA A O 1
ATOM 1205 N N . ARG A 1 162 ? 13.555 23.734 15.141 1 50.56 162 ARG A N 1
ATOM 1206 C CA . ARG A 1 162 ? 14.523 24.578 14.453 1 50.56 162 ARG A CA 1
ATOM 1207 C C . ARG A 1 162 ? 14.156 26.047 14.586 1 50.56 162 ARG A C 1
ATOM 1209 O O . ARG A 1 162 ? 12.977 26.406 14.641 1 50.56 162 ARG A O 1
ATOM 1216 N N . PRO A 1 163 ? 15.148 26.688 14.914 1 45.31 163 PRO A N 1
ATOM 1217 C CA . PRO A 1 163 ? 14.859 28.109 15.086 1 45.31 163 PRO A CA 1
ATOM 1218 C C . PRO A 1 163 ? 13.969 28.656 13.977 1 45.31 163 PRO A C 1
ATOM 1220 O O . PRO A 1 163 ? 14.289 28.531 12.797 1 45.31 163 PRO A O 1
ATOM 1223 N N . ARG A 1 164 ? 12.594 28.359 14.133 1 52.53 164 ARG A N 1
ATOM 1224 C CA . ARG A 1 164 ? 11.273 28.703 13.602 1 52.53 164 ARG A CA 1
ATOM 1225 C C . ARG A 1 164 ? 11.297 30.047 12.891 1 52.53 164 ARG A C 1
ATOM 1227 O O . ARG A 1 164 ? 10.586 30.234 11.898 1 52.53 164 ARG A O 1
ATOM 1234 N N . ASN A 1 165 ? 12.367 30.703 13.273 1 57.34 165 ASN A N 1
ATOM 1235 C CA . ASN A 1 165 ? 12.438 32.125 12.992 1 57.34 165 ASN A CA 1
ATOM 1236 C C . ASN A 1 165 ? 12.852 32.406 11.547 1 57.34 165 ASN A C 1
ATOM 1238 O O . ASN A 1 165 ? 12.281 33.281 10.891 1 57.34 165 ASN A O 1
ATOM 1242 N N . GLU A 1 166 ? 13.602 31.391 11.023 1 63.16 166 GLU A N 1
ATOM 1243 C CA . GLU A 1 166 ? 14.102 31.766 9.703 1 63.16 166 GLU A CA 1
ATOM 1244 C C . GLU A 1 166 ? 13.047 31.531 8.625 1 63.16 166 GLU A C 1
ATOM 1246 O O . GLU A 1 166 ? 12.867 32.344 7.727 1 63.16 166 GLU A O 1
ATOM 1251 N N . THR A 1 167 ? 12.383 30.406 8.734 1 71.31 167 THR A N 1
ATOM 1252 C CA . THR A 1 167 ? 11.352 30.109 7.746 1 71.31 167 THR A CA 1
ATOM 1253 C C . THR A 1 167 ? 10.227 31.141 7.82 1 71.31 167 THR A C 1
ATOM 1255 O O . THR A 1 167 ? 9.773 31.656 6.789 1 71.31 167 THR A O 1
ATOM 1258 N N . VAL A 1 168 ? 9.867 31.328 9.023 1 78.06 168 VAL A N 1
ATOM 1259 C CA . VAL A 1 168 ? 8.805 32.312 9.195 1 78.06 168 VAL A CA 1
ATOM 1260 C C . VAL A 1 168 ? 9.289 33.688 8.719 1 78.06 168 VAL A C 1
ATOM 1262 O O . VAL A 1 168 ? 8.531 34.438 8.117 1 78.06 168 VAL A O 1
ATOM 1265 N N . GLU A 1 169 ? 10.555 33.875 8.922 1 78.31 169 GLU A N 1
ATOM 1266 C CA . GLU A 1 169 ? 11.125 35.125 8.43 1 78.31 169 GLU A CA 1
ATOM 1267 C C . GLU A 1 169 ? 11.086 35.188 6.902 1 78.31 169 GLU A C 1
ATOM 1269 O O . GLU A 1 169 ? 10.758 36.219 6.328 1 78.31 169 GLU A O 1
ATOM 1274 N N . GLN A 1 170 ? 11.383 34.125 6.34 1 81.81 170 GLN A N 1
ATOM 1275 C CA . GLN A 1 170 ? 11.352 34.062 4.883 1 81.81 170 GLN A CA 1
ATOM 1276 C C . GLN A 1 170 ? 9.922 34.188 4.359 1 81.81 170 GLN A C 1
ATOM 1278 O O . GLN A 1 170 ? 9.688 34.844 3.344 1 81.81 170 GLN A O 1
ATOM 1283 N N . ILE A 1 171 ? 9.055 33.594 5.082 1 85.62 171 ILE A N 1
ATOM 1284 C CA . ILE A 1 171 ? 7.648 33.688 4.699 1 85.62 171 ILE A CA 1
ATOM 1285 C C . ILE A 1 171 ? 7.152 35.125 4.855 1 85.62 171 ILE A C 1
ATOM 1287 O O . ILE A 1 171 ? 6.496 35.656 3.959 1 85.62 171 ILE A O 1
ATOM 1291 N N . CYS A 1 172 ? 7.582 35.656 5.941 1 85.62 172 CYS A N 1
ATOM 1292 C CA . CYS A 1 172 ? 7.223 37.062 6.164 1 85.62 172 CYS A CA 1
ATOM 1293 C C . CYS A 1 172 ? 7.789 37.938 5.066 1 85.62 172 CYS A C 1
ATOM 1295 O O . CYS A 1 172 ? 7.086 38.812 4.543 1 85.62 172 CYS A O 1
ATOM 1297 N N . ALA A 1 173 ? 9 37.719 4.715 1 87.06 173 ALA A N 1
ATOM 1298 C CA . ALA A 1 173 ? 9.641 38.5 3.652 1 87.06 173 ALA A CA 1
ATOM 1299 C C . ALA A 1 173 ? 8.914 38.281 2.322 1 87.06 173 ALA A C 1
ATOM 1301 O O . ALA A 1 173 ? 8.695 39.25 1.581 1 87.06 173 ALA A O 1
ATOM 1302 N N . TYR A 1 174 ? 8.625 37.125 2.1 1 88.75 174 TYR A N 1
ATOM 1303 C CA . TYR A 1 174 ? 7.906 36.812 0.871 1 88.75 174 TYR A CA 1
ATOM 1304 C C . TYR A 1 174 ? 6.543 37.5 0.842 1 88.75 174 TYR A C 1
ATOM 1306 O O . TYR A 1 174 ? 6.164 38.094 -0.169 1 88.75 174 TYR A O 1
ATOM 1314 N N . LEU A 1 175 ? 5.816 37.375 1.892 1 90.12 175 LEU A N 1
ATOM 1315 C CA . LEU A 1 175 ? 4.492 37.969 1.982 1 90.12 175 LEU A CA 1
ATOM 1316 C C . LEU A 1 175 ? 4.574 39.5 1.864 1 90.12 175 LEU A C 1
ATOM 1318 O O . LEU A 1 175 ? 3.732 40.125 1.21 1 90.12 175 LEU A O 1
ATOM 1322 N N . ALA A 1 176 ? 5.609 40.031 2.424 1 88.62 176 ALA A N 1
ATOM 1323 C CA . ALA A 1 176 ? 5.812 41.5 2.371 1 88.62 176 ALA A CA 1
ATOM 1324 C C . ALA A 1 176 ? 6.105 41.938 0.946 1 88.62 176 ALA A C 1
ATOM 1326 O O . ALA A 1 176 ? 5.668 43.031 0.531 1 88.62 176 ALA A O 1
ATOM 1327 N N . ALA A 1 177 ? 6.75 41.062 0.241 1 88.94 177 ALA A N 1
ATOM 1328 C CA . ALA A 1 177 ? 7.156 41.406 -1.119 1 88.94 177 ALA A CA 1
ATOM 1329 C C . ALA A 1 177 ? 6.02 41.188 -2.107 1 88.94 177 ALA A C 1
ATOM 1331 O O . ALA A 1 177 ? 6 41.781 -3.191 1 88.94 177 ALA A O 1
ATOM 1332 N N . ASN A 1 178 ? 5.031 40.406 -1.679 1 90.69 178 ASN A N 1
ATOM 1333 C CA . ASN A 1 178 ? 4.031 39.969 -2.654 1 90.69 178 ASN A CA 1
ATOM 1334 C C . ASN A 1 178 ? 2.615 40.219 -2.143 1 90.69 178 ASN A C 1
ATOM 1336 O O . ASN A 1 178 ? 1.665 39.594 -2.621 1 90.69 178 ASN A O 1
ATOM 1340 N N . TYR A 1 179 ? 2.441 41.094 -1.221 1 89.62 179 TYR A N 1
ATOM 1341 C CA . TYR A 1 179 ? 1.168 41.281 -0.533 1 89.62 179 TYR A CA 1
ATOM 1342 C C . TYR A 1 179 ? 0.087 41.719 -1.5 1 89.62 179 TYR A C 1
ATOM 1344 O O . TYR A 1 179 ? -1.106 41.594 -1.218 1 89.62 179 TYR A O 1
ATOM 1352 N N . GLN A 1 180 ? 0.492 42.219 -2.637 1 90.06 180 GLN A N 1
ATOM 1353 C CA . GLN A 1 180 ? -0.454 42.781 -3.598 1 90.06 180 GLN A CA 1
ATOM 1354 C C . GLN A 1 180 ? -1.12 41.688 -4.418 1 90.06 180 GLN A C 1
ATOM 1356 O O . GLN A 1 180 ? -2.15 41.906 -5.055 1 90.06 180 GLN A O 1
ATOM 1361 N N . GLN A 1 181 ? -0.549 40.531 -4.391 1 85.31 181 GLN A N 1
ATOM 1362 C CA . GLN A 1 181 ? -1.047 39.406 -5.188 1 85.31 181 GLN A CA 1
ATOM 1363 C C . GLN A 1 181 ? -2.102 38.625 -4.422 1 85.31 181 GLN A C 1
ATOM 1365 O O . GLN A 1 181 ? -2.26 38.812 -3.211 1 85.31 181 GLN A O 1
ATOM 1370 N N . LYS A 1 182 ? -2.879 37.906 -5.207 1 81.31 182 LYS A N 1
ATOM 1371 C CA . LYS A 1 182 ? -3.805 36.969 -4.582 1 81.31 182 LYS A CA 1
ATOM 1372 C C . LYS A 1 182 ? -3.068 35.75 -4.035 1 81.31 182 LYS A C 1
ATOM 1374 O O . LYS A 1 182 ? -2.734 34.812 -4.785 1 81.31 182 LYS A O 1
ATOM 1379 N N . LEU A 1 183 ? -2.717 35.875 -2.727 1 78.75 183 LEU A N 1
ATOM 1380 C CA . LEU A 1 183 ? -1.958 34.812 -2.1 1 78.75 183 LEU A CA 1
ATOM 1381 C C . LEU A 1 183 ? -2.873 33.906 -1.274 1 78.75 183 LEU A C 1
ATOM 1383 O O . LEU A 1 183 ? -3.674 34.406 -0.474 1 78.75 183 LEU A O 1
ATOM 1387 N N . SER A 1 184 ? -2.883 32.719 -1.669 1 76.88 184 SER A N 1
ATOM 1388 C CA . SER A 1 184 ? -3.6 31.75 -0.848 1 76.88 184 SER A CA 1
ATOM 1389 C C . SER A 1 184 ? -2.646 31 0.069 1 76.88 184 SER A C 1
ATOM 1391 O O . SER A 1 184 ? -1.444 30.938 -0.192 1 76.88 184 SER A O 1
ATOM 1393 N N . LEU A 1 185 ? -3.238 30.609 1.223 1 79.12 185 LEU A N 1
ATOM 1394 C CA . LEU A 1 185 ? -2.461 29.812 2.16 1 79.12 185 LEU A CA 1
ATOM 1395 C C . LEU A 1 185 ? -1.792 28.641 1.45 1 79.12 185 LEU A C 1
ATOM 1397 O O . LEU A 1 185 ? -0.626 28.328 1.712 1 79.12 185 LEU A O 1
ATOM 1401 N N . THR A 1 186 ? -2.523 28.109 0.565 1 72.88 186 THR A N 1
ATOM 1402 C CA . THR A 1 186 ? -2.053 26.938 -0.164 1 72.88 186 THR A CA 1
ATOM 1403 C C . THR A 1 186 ? -0.869 27.297 -1.058 1 72.88 186 THR A C 1
ATOM 1405 O O . THR A 1 186 ? 0.118 26.562 -1.114 1 72.88 186 THR A O 1
ATOM 1408 N N . GLU A 1 187 ? -1.022 28.422 -1.714 1 75.5 187 GLU A N 1
ATOM 1409 C CA . GLU A 1 187 ? 0.031 28.875 -2.617 1 75.5 187 GLU A CA 1
ATOM 1410 C C . GLU A 1 187 ? 1.302 29.234 -1.852 1 75.5 187 GLU A C 1
ATOM 1412 O O . GLU A 1 187 ? 2.408 28.891 -2.283 1 75.5 187 GLU A O 1
ATOM 1417 N N . VAL A 1 188 ? 1.14 29.859 -0.739 1 82.12 188 VAL A N 1
ATOM 1418 C CA . VAL A 1 188 ? 2.289 30.266 0.068 1 82.12 188 VAL A CA 1
ATOM 1419 C C . VAL A 1 188 ? 2.965 29.016 0.648 1 82.12 188 VAL A C 1
ATOM 1421 O O . VAL A 1 188 ? 4.191 28.906 0.632 1 82.12 188 VAL A O 1
ATOM 1424 N N . ALA A 1 189 ? 2.184 28.203 1.137 1 78.25 189 ALA A N 1
ATOM 1425 C CA . ALA A 1 189 ? 2.697 26.969 1.702 1 78.25 189 ALA A CA 1
ATOM 1426 C C . ALA A 1 189 ? 3.508 26.188 0.67 1 78.25 189 ALA A C 1
ATOM 1428 O O . ALA A 1 189 ? 4.602 25.703 0.968 1 78.25 189 ALA A O 1
ATOM 1429 N N . ALA A 1 190 ? 2.916 26.062 -0.539 1 70.75 190 ALA A N 1
ATOM 1430 C CA . ALA A 1 190 ? 3.564 25.344 -1.634 1 70.75 190 ALA A CA 1
ATOM 1431 C C . ALA A 1 190 ? 4.93 25.953 -1.949 1 70.75 190 ALA A C 1
ATOM 1433 O O . ALA A 1 190 ? 5.891 25.219 -2.213 1 70.75 190 ALA A O 1
ATOM 1434 N N . ARG A 1 191 ? 4.961 27.219 -1.854 1 71.56 191 ARG A N 1
ATOM 1435 C CA . ARG A 1 191 ? 6.191 27.938 -2.17 1 71.56 191 ARG A CA 1
ATOM 1436 C C . ARG A 1 191 ? 7.301 27.578 -1.189 1 71.56 191 ARG A C 1
ATOM 1438 O O . ARG A 1 191 ? 8.477 27.531 -1.563 1 71.56 191 ARG A O 1
ATOM 1445 N N . PHE A 1 192 ? 6.98 27.344 -0.027 1 72.94 192 PHE A N 1
ATOM 1446 C CA . PHE A 1 192 ? 7.973 27.094 1.011 1 72.94 192 PHE A CA 1
ATOM 1447 C C . PHE A 1 192 ? 8.031 25.609 1.353 1 72.94 192 PHE A C 1
ATOM 1449 O O . PHE A 1 192 ? 8.594 25.219 2.379 1 72.94 192 PHE A O 1
ATOM 1456 N N . TYR A 1 193 ? 7.328 24.906 0.561 1 62.97 193 TYR A N 1
ATOM 1457 C CA . TYR A 1 193 ? 7.355 23.438 0.626 1 62.97 193 TYR A CA 1
ATOM 1458 C C . TYR A 1 193 ? 6.906 22.953 1.996 1 62.97 193 TYR A C 1
ATOM 1460 O O . TYR A 1 193 ? 7.535 22.062 2.58 1 62.97 193 TYR A O 1
ATOM 1468 N N . ILE A 1 194 ? 5.945 23.75 2.42 1 66.38 194 ILE A N 1
ATOM 1469 C CA . ILE A 1 194 ? 5.359 23.344 3.689 1 66.38 194 ILE A CA 1
ATOM 1470 C C . ILE A 1 194 ? 3.842 23.234 3.551 1 66.38 194 ILE A C 1
ATOM 1472 O O . ILE A 1 194 ? 3.268 23.734 2.578 1 66.38 194 ILE A O 1
ATOM 1476 N N . SER A 1 195 ? 3.229 22.5 4.375 1 63.38 195 SER A N 1
ATOM 1477 C CA . SER A 1 195 ? 1.776 22.359 4.324 1 63.38 195 SER A CA 1
ATOM 1478 C C . SER A 1 195 ? 1.083 23.625 4.801 1 63.38 195 SER A C 1
ATOM 1480 O O . SER A 1 195 ? 1.611 24.344 5.648 1 63.38 195 SER A O 1
ATOM 1482 N N . PRO A 1 196 ? -0.051 23.922 4.125 1 72.06 196 PRO A N 1
ATOM 1483 C CA . PRO A 1 196 ? -0.797 25.109 4.566 1 72.06 196 PRO A CA 1
ATOM 1484 C C . PRO A 1 196 ? -1.096 25.094 6.062 1 72.06 196 PRO A C 1
ATOM 1486 O O . PRO A 1 196 ? -1.049 26.141 6.715 1 72.06 196 PRO A O 1
ATOM 1489 N N . TYR A 1 197 ? -1.245 24.047 6.523 1 63.03 197 TYR A N 1
ATOM 1490 C CA . TYR A 1 197 ? -1.536 23.922 7.949 1 63.03 197 TYR A CA 1
ATOM 1491 C C . TYR A 1 197 ? -0.309 24.266 8.781 1 63.03 197 TYR A C 1
ATOM 1493 O O . TYR A 1 197 ? -0.392 25.062 9.727 1 63.03 197 TYR A O 1
ATOM 1501 N N . TYR A 1 198 ? 0.743 23.641 8.43 1 68.25 198 TYR A N 1
ATOM 1502 C CA . TYR A 1 198 ? 1.987 23.938 9.125 1 68.25 198 TYR A CA 1
ATOM 1503 C C . TYR A 1 198 ? 2.336 25.406 9.023 1 68.25 198 TYR A C 1
ATOM 1505 O O . TYR A 1 198 ? 2.744 26.031 10.008 1 68.25 198 TYR A O 1
ATOM 1513 N N . LEU A 1 199 ? 2.096 25.859 7.852 1 76.19 199 LEU A N 1
ATOM 1514 C CA . LEU A 1 199 ? 2.357 27.281 7.645 1 76.19 199 LEU A CA 1
ATOM 1515 C C . LEU A 1 199 ? 1.501 28.125 8.57 1 76.19 199 LEU A C 1
ATOM 1517 O O . LEU A 1 199 ? 2.016 29.016 9.258 1 76.19 199 LEU A O 1
ATOM 1521 N N . SER A 1 200 ? 0.288 27.766 8.531 1 76.44 200 SER A N 1
ATOM 1522 C CA . SER A 1 200 ? -0.632 28.547 9.359 1 76.44 200 SER A CA 1
ATOM 1523 C C . SER A 1 200 ? -0.259 28.469 10.836 1 76.44 200 SER A C 1
ATOM 1525 O O . SER A 1 200 ? -0.202 29.484 11.523 1 76.44 200 SER A O 1
ATOM 1527 N N . ARG A 1 201 ? 0.065 27.375 11.25 1 71.62 201 ARG A N 1
ATOM 1528 C CA . ARG A 1 201 ? 0.396 27.156 12.656 1 71.62 201 ARG A CA 1
ATOM 1529 C C . ARG A 1 201 ? 1.731 27.797 13.008 1 71.62 201 ARG A C 1
ATOM 1531 O O . ARG A 1 201 ? 1.836 28.516 14.008 1 71.62 201 ARG A O 1
ATOM 1538 N N . LEU A 1 202 ? 2.691 27.516 12.195 1 71.69 202 LEU A N 1
ATOM 1539 C CA . LEU A 1 202 ? 4.027 28.062 12.414 1 71.69 202 LEU A CA 1
ATOM 1540 C C . LEU A 1 202 ? 4.012 29.578 12.391 1 71.69 202 LEU A C 1
ATOM 1542 O O . LEU A 1 202 ? 4.625 30.219 13.242 1 71.69 202 LEU A O 1
ATOM 1546 N N . PHE A 1 203 ? 3.324 30.031 11.422 1 79.94 203 PHE A N 1
ATOM 1547 C CA . PHE A 1 203 ? 3.271 31.469 11.242 1 79.94 203 PHE A CA 1
ATOM 1548 C C . PHE A 1 203 ? 2.615 32.156 12.438 1 79.94 203 PHE A C 1
ATOM 1550 O O . PHE A 1 203 ? 3.137 33.125 12.961 1 79.94 203 PHE A O 1
ATOM 1557 N N . ARG A 1 204 ? 1.627 31.469 12.891 1 78.25 204 ARG A N 1
ATOM 1558 C CA . ARG A 1 204 ? 0.919 32.031 14.031 1 78.25 204 ARG A CA 1
ATOM 1559 C C . ARG A 1 204 ? 1.745 31.891 15.312 1 78.25 204 ARG A C 1
ATOM 1561 O O . ARG A 1 204 ? 1.778 32.812 16.141 1 78.25 204 ARG A O 1
ATOM 1568 N N . ARG A 1 205 ? 2.303 30.844 15.391 1 70.75 205 ARG A N 1
ATOM 1569 C CA . ARG A 1 205 ? 3.123 30.594 16.562 1 70.75 205 ARG A CA 1
ATOM 1570 C C . ARG A 1 205 ? 4.273 31.594 16.656 1 70.75 205 ARG A C 1
ATOM 1572 O O . ARG A 1 205 ? 4.594 32.062 17.75 1 70.75 205 ARG A O 1
ATOM 1579 N N . VAL A 1 206 ? 4.824 31.906 15.531 1 71.56 206 VAL A N 1
ATOM 1580 C CA . VAL A 1 206 ? 6.023 32.719 15.5 1 71.56 206 VAL A CA 1
ATOM 1581 C C . VAL A 1 206 ? 5.633 34.219 15.484 1 71.56 206 VAL A C 1
ATOM 1583 O O . VAL A 1 206 ? 6.262 35.031 16.156 1 71.56 206 VAL A O 1
ATOM 1586 N N . THR A 1 207 ? 4.586 34.531 14.68 1 76.19 207 THR A N 1
ATOM 1587 C CA . THR A 1 207 ? 4.277 35.938 14.453 1 76.19 207 THR A CA 1
ATOM 1588 C C . THR A 1 207 ? 3.127 36.375 15.352 1 76.19 207 THR A C 1
ATOM 1590 O O . THR A 1 207 ? 2.895 37.594 15.516 1 76.19 207 THR A O 1
ATOM 1593 N N . GLY A 1 208 ? 2.402 35.406 15.859 1 73.75 208 GLY A N 1
ATOM 1594 C CA . GLY A 1 208 ? 1.255 35.719 16.688 1 73.75 208 GLY A CA 1
ATOM 1595 C C . GLY A 1 208 ? 0.001 36.031 15.891 1 73.75 208 GLY A C 1
ATOM 1596 O O . GLY A 1 208 ? -1.054 36.312 16.469 1 73.75 208 GLY A O 1
ATOM 1597 N N . GLN A 1 209 ? 0.115 35.969 14.586 1 77.25 209 GLN A N 1
ATOM 1598 C CA . GLN A 1 209 ? -1.041 36.312 13.758 1 77.25 209 GLN A CA 1
ATOM 1599 C C . GLN A 1 209 ? -1.168 35.344 12.586 1 77.25 209 GLN A C 1
ATOM 1601 O O . GLN A 1 209 ? -0.233 34.594 12.281 1 77.25 209 GLN A O 1
ATOM 1606 N N . SER A 1 210 ? -2.363 35.281 12 1 84 210 SER A N 1
ATOM 1607 C CA . SER A 1 210 ? -2.572 34.438 10.812 1 84 210 SER A CA 1
ATOM 1608 C C . SER A 1 210 ? -1.892 35.031 9.594 1 84 210 SER A C 1
ATOM 1610 O O . SER A 1 210 ? -1.588 36.25 9.57 1 84 210 SER A O 1
ATOM 1612 N N . ILE A 1 211 ? -1.685 34.281 8.578 1 86.12 211 ILE A N 1
ATOM 1613 C CA . ILE A 1 211 ? -1.103 34.75 7.324 1 86.12 211 ILE A CA 1
ATOM 1614 C C . ILE A 1 211 ? -2.008 35.812 6.691 1 86.12 211 ILE A C 1
ATOM 1616 O O . ILE A 1 211 ? -1.529 36.812 6.195 1 86.12 211 ILE A O 1
ATOM 1620 N N . VAL A 1 212 ? -3.336 35.531 6.758 1 83.75 212 VAL A N 1
ATOM 1621 C CA . VAL A 1 212 ? -4.297 36.469 6.188 1 83.75 212 VAL A CA 1
ATOM 1622 C C . VAL A 1 212 ? -4.211 37.812 6.922 1 83.75 212 VAL A C 1
ATOM 1624 O O . VAL A 1 212 ? -4.191 38.875 6.297 1 83.75 212 VAL A O 1
ATOM 1627 N N . ASP A 1 213 ? -4.164 37.688 8.266 1 84.62 213 ASP A N 1
ATOM 1628 C CA . ASP A 1 213 ? -4.035 38.938 9.055 1 84.62 213 ASP A CA 1
ATOM 1629 C C . ASP A 1 213 ? -2.727 39.656 8.734 1 84.62 213 ASP A C 1
ATOM 1631 O O . ASP A 1 213 ? -2.699 40.875 8.641 1 84.62 213 ASP A O 1
ATOM 1635 N N . TYR A 1 214 ? -1.664 38.844 8.617 1 88 214 TYR A N 1
ATOM 1636 C CA . TYR A 1 214 ? -0.363 39.406 8.289 1 88 214 TYR A CA 1
ATOM 1637 C C . TYR A 1 214 ? -0.406 40.125 6.941 1 88 214 TYR A C 1
ATOM 1639 O O . TYR A 1 214 ? 0.05 41.281 6.824 1 88 214 TYR A O 1
ATOM 1647 N N . ILE A 1 215 ? -1.012 39.531 5.926 1 89.56 215 ILE A N 1
ATOM 1648 C CA . ILE A 1 215 ? -1.12 40.125 4.59 1 89.56 215 ILE A CA 1
ATOM 1649 C C . ILE A 1 215 ? -1.979 41.375 4.645 1 89.56 215 ILE A C 1
ATOM 1651 O O . ILE A 1 215 ? -1.616 42.406 4.07 1 89.56 215 ILE A O 1
ATOM 1655 N N . ASN A 1 216 ? -3.021 41.25 5.289 1 89.06 216 ASN A N 1
ATOM 1656 C CA . ASN A 1 216 ? -3.904 42.406 5.414 1 89.06 216 ASN A CA 1
ATOM 1657 C C . ASN A 1 216 ? -3.211 43.562 6.117 1 89.06 216 ASN A C 1
ATOM 1659 O O . ASN A 1 216 ? -3.404 44.75 5.746 1 89.06 216 ASN A O 1
ATOM 1663 N N . ALA A 1 217 ? -2.465 43.25 7.16 1 89.25 217 ALA A N 1
ATOM 1664 C CA . ALA A 1 217 ? -1.717 44.281 7.855 1 89.25 217 ALA A CA 1
ATOM 1665 C C . ALA A 1 217 ? -0.749 45 6.91 1 89.25 217 ALA A C 1
ATOM 1667 O O . ALA A 1 217 ? -0.633 46.219 6.934 1 89.25 217 ALA A O 1
ATOM 1668 N N . ARG A 1 218 ? -0.102 44.25 6.09 1 91.5 218 ARG A N 1
ATOM 1669 C CA . ARG A 1 218 ? 0.819 44.844 5.109 1 91.5 218 ARG A CA 1
ATOM 1670 C C . ARG A 1 218 ? 0.074 45.688 4.086 1 91.5 218 ARG A C 1
ATOM 1672 O O . ARG A 1 218 ? 0.54 46.75 3.707 1 91.5 218 ARG A O 1
ATOM 1679 N N . ARG A 1 219 ? -1.031 45.156 3.703 1 93.69 219 ARG A N 1
ATOM 1680 C CA . ARG A 1 219 ? -1.85 45.875 2.738 1 93.69 219 ARG A CA 1
ATOM 1681 C C . ARG A 1 219 ? -2.359 47.188 3.332 1 93.69 219 ARG A C 1
ATOM 1683 O O . ARG A 1 219 ? -2.365 48.219 2.656 1 93.69 219 ARG A O 1
ATOM 1690 N N . ILE A 1 220 ? -2.73 47.125 4.531 1 93.31 220 ILE A N 1
ATOM 1691 C CA . ILE A 1 220 ? -3.236 48.312 5.199 1 93.31 220 ILE A CA 1
ATOM 1692 C C . ILE A 1 220 ? -2.105 49.344 5.371 1 93.31 220 ILE A C 1
ATOM 1694 O O . ILE A 1 220 ? -2.303 50.531 5.172 1 93.31 220 ILE A O 1
ATOM 1698 N N . GLU A 1 221 ? -0.977 48.875 5.762 1 93.38 221 GLU A N 1
ATOM 1699 C CA . GLU A 1 221 ? 0.183 49.75 5.871 1 93.38 221 GLU A CA 1
ATOM 1700 C C . GLU A 1 221 ? 0.473 50.438 4.547 1 93.38 221 GLU A C 1
ATOM 1702 O O . GLU A 1 221 ? 0.735 51.656 4.516 1 93.38 221 GLU A O 1
ATOM 1707 N N . ALA A 1 222 ? 0.401 49.75 3.533 1 93.56 222 ALA A N 1
ATOM 1708 C CA . ALA A 1 222 ? 0.602 50.312 2.199 1 93.56 222 ALA A CA 1
ATOM 1709 C C . ALA A 1 222 ? -0.514 51.281 1.841 1 93.56 222 ALA A C 1
ATOM 1711 O O . ALA A 1 222 ? -0.263 52.344 1.229 1 93.56 222 ALA A O 1
ATOM 1712 N N . ALA A 1 223 ? -1.664 50.906 2.213 1 94.94 223 ALA A N 1
ATOM 1713 C CA . ALA A 1 223 ? -2.818 51.75 1.952 1 94.94 223 ALA A CA 1
ATOM 1714 C C . ALA A 1 223 ? -2.689 53.094 2.684 1 94.94 223 ALA A C 1
ATOM 1716 O O . ALA A 1 223 ? -3.008 54.156 2.127 1 94.94 223 ALA A O 1
ATOM 1717 N N . GLN A 1 224 ? -2.23 52.938 3.926 1 94.06 224 GLN A N 1
ATOM 1718 C CA . GLN A 1 224 ? -2.006 54.156 4.699 1 94.06 224 GLN A CA 1
ATOM 1719 C C . GLN A 1 224 ? -1.07 55.125 3.961 1 94.06 224 GLN A C 1
ATOM 1721 O O . GLN A 1 224 ? -1.357 56.312 3.846 1 94.06 224 GLN A O 1
ATOM 1726 N N . LYS A 1 225 ? -0.047 54.594 3.443 1 93.69 225 LYS A N 1
ATOM 1727 C CA . LYS A 1 225 ? 0.939 55.406 2.725 1 93.69 225 LYS A CA 1
ATOM 1728 C C . LYS A 1 225 ? 0.327 56.031 1.479 1 93.69 225 LYS A C 1
ATOM 1730 O O . LYS A 1 225 ? 0.545 57.219 1.21 1 93.69 225 LYS A O 1
ATOM 1735 N N . LEU A 1 226 ? -0.496 55.312 0.82 1 94.19 226 LEU A N 1
ATOM 1736 C CA . LEU A 1 226 ? -1.128 55.812 -0.397 1 94.19 226 LEU A CA 1
ATOM 1737 C C . LEU A 1 226 ? -2.17 56.875 -0.071 1 94.19 226 LEU A C 1
ATOM 1739 O O . LEU A 1 226 ? -2.281 57.875 -0.778 1 94.19 226 LEU A O 1
ATOM 1743 N N . LEU A 1 227 ? -2.881 56.656 1.016 1 94.12 227 LEU A N 1
ATOM 1744 C CA . LEU A 1 227 ? -3.92 57.594 1.42 1 94.12 227 LEU A CA 1
ATOM 1745 C C . LEU A 1 227 ? -3.309 58.906 1.881 1 94.12 227 LEU A C 1
ATOM 1747 O O . LEU A 1 227 ? -3.9 59.969 1.686 1 94.12 227 LEU A O 1
ATOM 1751 N N . GLU A 1 228 ? -2.107 58.844 2.398 1 92.88 228 GLU A N 1
ATOM 1752 C CA . GLU A 1 228 ? -1.428 60.031 2.928 1 92.88 228 GLU A CA 1
ATOM 1753 C C . GLU A 1 228 ? -0.688 60.781 1.825 1 92.88 228 GLU A C 1
ATOM 1755 O O . GLU A 1 228 ? -0.511 62 1.908 1 92.88 228 GLU A O 1
ATOM 1760 N N . THR A 1 229 ? -0.311 60.094 0.763 1 92.81 229 THR A N 1
ATOM 1761 C CA . THR A 1 229 ? 0.653 60.688 -0.152 1 92.81 229 THR A CA 1
ATOM 1762 C C . THR A 1 229 ? 0.033 60.906 -1.531 1 92.81 229 THR A C 1
ATOM 1764 O O . THR A 1 229 ? 0.629 61.531 -2.396 1 92.81 229 THR A O 1
ATOM 1767 N N . THR A 1 230 ? -1.166 60.281 -1.723 1 92.75 230 THR A N 1
ATOM 1768 C CA . THR A 1 230 ? -1.767 60.406 -3.047 1 92.75 230 THR A CA 1
ATOM 1769 C C . THR A 1 230 ? -3.217 60.875 -2.945 1 92.75 230 THR A C 1
ATOM 1771 O O . THR A 1 230 ? -3.75 61 -1.845 1 92.75 230 THR A O 1
ATOM 1774 N N . GLU A 1 231 ? -3.838 61.188 -4.152 1 92.5 231 GLU A N 1
ATOM 1775 C CA . GLU A 1 231 ? -5.25 61.562 -4.242 1 92.5 231 GLU A CA 1
ATOM 1776 C C . GLU A 1 231 ? -6.055 60.469 -4.93 1 92.5 231 GLU A C 1
ATOM 1778 O O . GLU A 1 231 ? -7.113 60.719 -5.508 1 92.5 231 GLU A O 1
ATOM 1783 N N . LEU A 1 232 ? -5.5 59.25 -4.832 1 93.38 232 LEU A N 1
ATOM 1784 C CA . LEU A 1 232 ? -6.164 58.094 -5.457 1 93.38 232 LEU A CA 1
ATOM 1785 C C . LEU A 1 232 ? -7.523 57.844 -4.82 1 93.38 232 LEU A C 1
ATOM 1787 O O . LEU A 1 232 ? -7.711 58.094 -3.627 1 93.38 232 LEU A O 1
ATOM 1791 N N . SER A 1 233 ? -8.438 57.344 -5.719 1 94.56 233 SER A N 1
ATOM 1792 C CA . SER A 1 233 ? -9.727 56.938 -5.172 1 94.56 233 SER A CA 1
ATOM 1793 C C . SER A 1 233 ? -9.586 55.75 -4.23 1 94.56 233 SER A C 1
ATOM 1795 O O . SER A 1 233 ? -8.602 55.031 -4.293 1 94.56 233 SER A O 1
ATOM 1797 N N . ILE A 1 234 ? -10.516 55.594 -3.359 1 93.69 234 ILE A N 1
ATOM 1798 C CA . ILE A 1 234 ? -10.516 54.5 -2.422 1 93.69 234 ILE A CA 1
ATOM 1799 C C . ILE A 1 234 ? -10.484 53.156 -3.188 1 93.69 234 ILE A C 1
ATOM 1801 O O . ILE A 1 234 ? -9.828 52.219 -2.768 1 93.69 234 ILE A O 1
ATOM 1805 N N . GLY A 1 235 ? -11.188 53.125 -4.309 1 94.44 235 GLY A N 1
ATOM 1806 C CA . GLY A 1 235 ? -11.18 51.938 -5.16 1 94.44 235 GLY A CA 1
ATOM 1807 C C . GLY A 1 235 ? -9.805 51.625 -5.727 1 94.44 235 GLY A C 1
ATOM 1808 O O . GLY A 1 235 ? -9.383 50.469 -5.742 1 94.44 235 GLY A O 1
ATOM 1809 N N . SER A 1 236 ? -9.125 52.688 -6.145 1 94.69 236 SER A N 1
ATOM 1810 C CA . SER A 1 236 ? -7.789 52.531 -6.703 1 94.69 236 SER A CA 1
ATOM 1811 C C . SER A 1 236 ? -6.797 52.062 -5.641 1 94.69 236 SER A C 1
ATOM 1813 O O . SER A 1 236 ? -5.918 51.25 -5.91 1 94.69 236 SER A O 1
ATOM 1815 N N . VAL A 1 237 ? -6.887 52.625 -4.41 1 95.62 237 VAL A N 1
ATOM 1816 C CA . VAL A 1 237 ? -6.027 52.219 -3.301 1 95.62 237 VAL A CA 1
ATOM 1817 C C . VAL A 1 237 ? -6.254 50.75 -2.979 1 95.62 237 VAL A C 1
ATOM 1819 O O . VAL A 1 237 ? -5.293 50 -2.781 1 95.62 237 VAL A O 1
ATOM 1822 N N . ALA A 1 238 ? -7.469 50.344 -2.998 1 95.12 238 ALA A N 1
ATOM 1823 C CA . ALA A 1 238 ? -7.809 48.938 -2.744 1 95.12 238 ALA A CA 1
ATOM 1824 C C . ALA A 1 238 ? -7.16 48.031 -3.777 1 95.12 238 ALA A C 1
ATOM 1826 O O . ALA A 1 238 ? -6.547 47.031 -3.42 1 95.12 238 ALA A O 1
ATOM 1827 N N . GLU A 1 239 ? -7.281 48.406 -5.004 1 93.19 239 GLU A N 1
ATOM 1828 C CA . GLU A 1 239 ? -6.742 47.625 -6.105 1 93.19 239 GLU A CA 1
ATOM 1829 C C . GLU A 1 239 ? -5.219 47.531 -6.035 1 93.19 239 GLU A C 1
ATOM 1831 O O . GLU A 1 239 ? -4.637 46.469 -6.199 1 93.19 239 GLU A O 1
ATOM 1836 N N . GLN A 1 240 ? -4.617 48.594 -5.695 1 92.69 240 GLN A N 1
ATOM 1837 C CA . GLN A 1 240 ? -3.158 48.656 -5.703 1 92.69 240 GLN A CA 1
ATOM 1838 C C . GLN A 1 240 ? -2.561 47.938 -4.504 1 92.69 240 GLN A C 1
ATOM 1840 O O . GLN A 1 240 ? -1.399 47.531 -4.539 1 92.69 240 GLN A O 1
ATOM 1845 N N . THR A 1 241 ? -3.307 47.844 -3.451 1 94.25 241 THR A N 1
ATOM 1846 C CA . THR A 1 241 ? -2.787 47.188 -2.246 1 94.25 241 THR A CA 1
ATOM 1847 C C . THR A 1 241 ? -3.16 45.719 -2.211 1 94.25 241 THR A C 1
ATOM 1849 O O . THR A 1 241 ? -2.775 45 -1.288 1 94.25 241 THR A O 1
ATOM 1852 N N . GLY A 1 242 ? -3.945 45.312 -3.209 1 92.5 242 GLY A N 1
ATOM 1853 C CA . GLY A 1 242 ? -4.145 43.875 -3.373 1 92.5 242 GLY A CA 1
ATOM 1854 C C . GLY A 1 242 ? -5.473 43.375 -2.832 1 92.5 242 GLY A C 1
ATOM 1855 O O . GLY A 1 242 ? -5.703 42.188 -2.721 1 92.5 242 GLY A O 1
ATOM 1856 N N . PHE A 1 243 ? -6.383 44.281 -2.451 1 92.38 243 PHE A N 1
ATOM 1857 C CA . PHE A 1 243 ? -7.699 43.844 -1.991 1 92.38 243 PHE A CA 1
ATOM 1858 C C . PHE A 1 243 ? -8.594 43.469 -3.168 1 92.38 243 PHE A C 1
ATOM 1860 O O . PHE A 1 243 ? -8.516 44.094 -4.234 1 92.38 243 PHE A O 1
ATOM 1867 N N . ALA A 1 244 ? -9.453 42.5 -2.924 1 87.31 244 ALA A N 1
ATOM 1868 C CA . ALA A 1 244 ? -10.328 42 -3.975 1 87.31 244 ALA A CA 1
ATOM 1869 C C . ALA A 1 244 ? -11.438 42.969 -4.305 1 87.31 244 ALA A C 1
ATOM 1871 O O . ALA A 1 244 ? -11.953 43 -5.426 1 87.31 244 ALA A O 1
ATOM 1872 N N . SER A 1 245 ? -11.789 43.781 -3.293 1 90.81 245 SER A N 1
ATOM 1873 C CA . SER A 1 245 ? -12.852 44.75 -3.49 1 90.81 245 SER A CA 1
ATOM 1874 C C . SER A 1 245 ? -12.672 45.969 -2.559 1 90.81 245 SER A C 1
ATOM 1876 O O . SER A 1 245 ? -12.062 45.844 -1.495 1 90.81 245 SER A O 1
ATOM 1878 N N . ALA A 1 246 ? -13.258 47.031 -2.992 1 92.44 246 ALA A N 1
ATOM 1879 C CA . ALA A 1 246 ? -13.234 48.25 -2.172 1 92.44 246 ALA A CA 1
ATOM 1880 C C . ALA A 1 246 ? -14.008 48.031 -0.872 1 92.44 246 ALA A C 1
ATOM 1882 O O . ALA A 1 246 ? -13.625 48.562 0.174 1 92.44 246 ALA A O 1
ATOM 1883 N N . ALA A 1 247 ? -15 47.219 -1.02 1 92.38 247 ALA A N 1
ATOM 1884 C CA . ALA A 1 247 ? -15.812 46.938 0.158 1 92.38 247 ALA A CA 1
ATOM 1885 C C . ALA A 1 247 ? -15.008 46.188 1.207 1 92.38 247 ALA A C 1
ATOM 1887 O O . ALA A 1 247 ? -15.039 46.5 2.393 1 92.38 247 ALA A O 1
ATOM 1888 N N . HIS A 1 248 ? -14.336 45.188 0.748 1 92.56 248 HIS A N 1
ATOM 1889 C CA . HIS A 1 248 ? -13.5 44.438 1.65 1 92.56 248 HIS A CA 1
ATOM 1890 C C . HIS A 1 248 ? -12.383 45.281 2.244 1 92.56 248 HIS A C 1
ATOM 1892 O O . HIS A 1 248 ? -12.086 45.188 3.438 1 92.56 248 HIS A O 1
ATOM 1898 N N . PHE A 1 249 ? -11.805 46.125 1.452 1 94.25 249 PHE A N 1
ATOM 1899 C CA . PHE A 1 249 ? -10.766 47.062 1.892 1 94.25 249 PHE A CA 1
ATOM 1900 C C . PHE A 1 249 ? -11.281 47.969 3 1 94.25 249 PHE A C 1
ATOM 1902 O O . PHE A 1 249 ? -10.648 48.094 4.051 1 94.25 249 PHE A O 1
ATOM 1909 N N . ARG A 1 250 ? -12.383 48.531 2.797 1 93.12 250 ARG A N 1
ATOM 1910 C CA . ARG A 1 250 ? -12.953 49.469 3.762 1 93.12 250 ARG A CA 1
ATOM 1911 C C . ARG A 1 250 ? -13.203 48.781 5.102 1 93.12 250 ARG A C 1
ATOM 1913 O O . ARG A 1 250 ? -12.922 49.344 6.156 1 93.12 250 ARG A O 1
ATOM 1920 N N . ARG A 1 251 ? -13.664 47.594 5.02 1 92.81 251 ARG A N 1
ATOM 1921 C CA . ARG A 1 251 ? -13.977 46.844 6.227 1 92.81 251 ARG A CA 1
ATOM 1922 C C . ARG A 1 251 ? -12.711 46.531 7.023 1 92.81 251 ARG A C 1
ATOM 1924 O O . ARG A 1 251 ? -12.648 46.781 8.227 1 92.81 251 ARG A O 1
ATOM 1931 N N . VAL A 1 252 ? -11.797 46.031 6.344 1 91.69 252 VAL A N 1
ATOM 1932 C CA . VAL A 1 252 ? -10.555 45.625 6.996 1 91.69 252 VAL A CA 1
ATOM 1933 C C . VAL A 1 252 ? -9.828 46.844 7.527 1 91.69 252 VAL A C 1
ATOM 1935 O O . VAL A 1 252 ? -9.266 46.812 8.625 1 91.69 252 VAL A O 1
ATOM 1938 N N . PHE A 1 253 ? -9.82 47.938 6.773 1 94.06 253 PHE A N 1
ATOM 1939 C CA . PHE A 1 253 ? -9.18 49.188 7.191 1 94.06 253 PHE A CA 1
ATOM 1940 C C . PHE A 1 253 ? -9.789 49.688 8.484 1 94.06 253 PHE A C 1
ATOM 1942 O O . PHE A 1 253 ? -9.07 50.031 9.43 1 94.06 253 PHE A O 1
ATOM 1949 N N . ARG A 1 254 ? -11.023 49.594 8.516 1 91.38 254 ARG A N 1
ATOM 1950 C CA . ARG A 1 254 ? -11.727 50.062 9.711 1 91.38 254 ARG A CA 1
ATOM 1951 C C . ARG A 1 254 ? -11.43 49.156 10.906 1 91.38 254 ARG A C 1
ATOM 1953 O O . ARG A 1 254 ? -11.234 49.656 12.023 1 91.38 254 ARG A O 1
ATOM 1960 N N . GLU A 1 255 ? -11.438 48 10.688 1 89.56 255 GLU A N 1
ATOM 1961 C CA . GLU A 1 255 ? -11.164 47.031 11.742 1 89.56 255 GLU A CA 1
ATOM 1962 C C . GLU A 1 255 ? -9.758 47.188 12.297 1 89.56 255 GLU A C 1
ATOM 1964 O O . GLU A 1 255 ? -9.531 47.062 13.5 1 89.56 255 GLU A O 1
ATOM 1969 N N . THR A 1 256 ? -8.891 47.562 11.414 1 86.38 256 THR A N 1
ATOM 1970 C CA . THR A 1 256 ? -7.484 47.625 11.773 1 86.38 256 THR A CA 1
ATOM 1971 C C . THR A 1 256 ? -7.141 49 12.352 1 86.38 256 THR A C 1
ATOM 1973 O O . THR A 1 256 ? -6.406 49.094 13.336 1 86.38 256 THR A O 1
ATOM 1976 N N . MET A 1 257 ? -7.738 50.062 11.82 1 88.19 257 MET A N 1
ATOM 1977 C CA . MET A 1 257 ? -7.312 51.406 12.133 1 88.19 257 MET A CA 1
ATOM 1978 C C . MET A 1 257 ? -8.312 52.094 13.062 1 88.19 257 MET A C 1
ATOM 1980 O O . MET A 1 257 ? -8 53.125 13.672 1 88.19 257 MET A O 1
ATOM 1984 N N . GLY A 1 258 ? -9.531 51.5 13.086 1 88.06 258 GLY A N 1
ATOM 1985 C CA . GLY A 1 258 ? -10.562 52.094 13.914 1 88.06 258 GLY A CA 1
ATOM 1986 C C . GLY A 1 258 ? -11.359 53.188 13.211 1 88.06 258 GLY A C 1
ATOM 1987 O O . GLY A 1 258 ?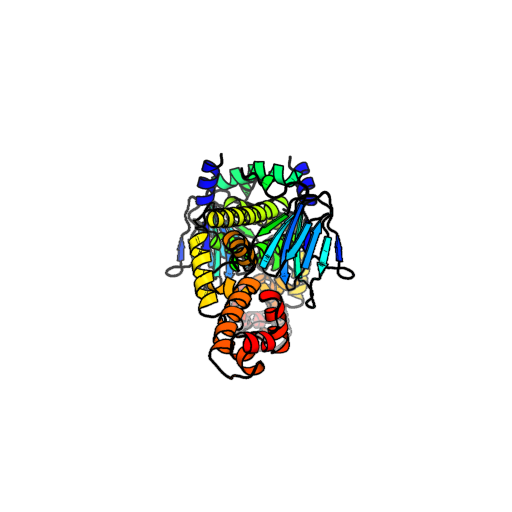 -12.398 53.625 13.711 1 88.06 258 GLY A O 1
ATOM 1988 N N . VAL A 1 259 ? -10.82 53.656 12.086 1 89.88 259 VAL A N 1
ATOM 1989 C CA . VAL A 1 259 ? -11.492 54.688 11.281 1 89.88 259 VAL A CA 1
ATOM 1990 C C . VAL A 1 259 ? -11.531 54.219 9.82 1 89.88 259 VAL A C 1
ATOM 1992 O O . VAL A 1 259 ? -10.758 53.375 9.406 1 89.88 259 VAL A O 1
ATOM 1995 N N . GLY A 1 260 ? -12.438 54.75 9.055 1 93.31 260 GLY A N 1
ATOM 1996 C CA . GLY A 1 260 ? -12.516 54.438 7.637 1 93.31 260 GLY A CA 1
ATOM 1997 C C . GLY A 1 260 ? -11.43 55.094 6.82 1 93.31 260 GLY A C 1
ATOM 1998 O O . GLY A 1 260 ? -10.789 56.062 7.281 1 93.31 260 GLY A O 1
ATOM 1999 N N . PRO A 1 261 ? -11.25 54.562 5.656 1 94.31 261 PRO A N 1
ATOM 2000 C CA . PRO A 1 261 ? -10.18 55.094 4.816 1 94.31 261 PRO A CA 1
ATOM 2001 C C . PRO A 1 261 ? -10.383 56.562 4.488 1 94.31 261 PRO A C 1
ATOM 2003 O O . PRO A 1 261 ? -9.43 57.344 4.484 1 94.31 261 PRO A O 1
ATOM 2006 N N . LEU A 1 262 ? -11.562 56.969 4.219 1 92.31 262 LEU A N 1
ATOM 2007 C CA . LEU A 1 262 ? -11.859 58.344 3.871 1 92.31 262 LEU A CA 1
ATOM 2008 C C . LEU A 1 262 ? -11.602 59.281 5.055 1 92.31 262 LEU A C 1
ATOM 2010 O O . LEU A 1 262 ? -11.016 60.344 4.898 1 92.31 262 LEU A O 1
ATOM 2014 N N . GLN A 1 263 ? -12.062 58.875 6.176 1 92.5 263 GLN A N 1
ATOM 2015 C CA . GLN A 1 263 ? -11.844 59.656 7.395 1 92.5 263 GLN A CA 1
ATOM 2016 C C . GLN A 1 263 ? -10.359 59.75 7.727 1 92.5 263 GLN A C 1
ATOM 2018 O O . GLN A 1 263 ? -9.883 60.812 8.172 1 92.5 263 GLN A O 1
ATOM 2023 N N . TYR A 1 264 ? -9.688 58.656 7.555 1 93.56 264 TYR A N 1
ATOM 2024 C CA . TYR A 1 264 ? -8.242 58.625 7.789 1 93.56 264 TYR A CA 1
ATOM 2025 C C . TYR A 1 264 ? -7.527 59.656 6.906 1 93.56 264 TYR A C 1
ATOM 2027 O O . TYR A 1 264 ? -6.672 60.406 7.379 1 93.56 264 TYR A O 1
ATOM 2035 N N . ARG A 1 265 ? -7.84 59.656 5.629 1 91.88 265 ARG A N 1
ATOM 2036 C CA . ARG A 1 265 ? -7.238 60.594 4.684 1 91.88 265 ARG A CA 1
ATOM 2037 C C . ARG A 1 265 ? -7.492 62.031 5.109 1 91.88 265 ARG A C 1
ATOM 2039 O O . ARG A 1 265 ? -6.586 62.875 5.059 1 91.88 265 ARG A O 1
ATOM 2046 N N . LYS A 1 266 ? -8.703 62.344 5.555 1 90.12 266 LYS A N 1
ATOM 2047 C CA . LYS A 1 266 ? -9.078 63.688 5.949 1 90.12 266 LYS A CA 1
ATOM 2048 C C . LYS A 1 266 ? -8.32 64.125 7.195 1 90.12 266 LYS A C 1
ATOM 2050 O O . LYS A 1 266 ? -7.984 65.312 7.34 1 90.12 266 LYS A O 1
ATOM 2055 N N . SER A 1 267 ? -8.078 63.156 7.996 1 86.06 267 SER A N 1
ATOM 2056 C CA . SER A 1 267 ? -7.422 63.469 9.258 1 86.06 267 SER A CA 1
ATOM 2057 C C . SER A 1 267 ? -5.918 63.656 9.07 1 86.06 267 SER A C 1
ATOM 2059 O O . SER A 1 267 ? -5.246 64.25 9.891 1 86.06 267 SER A O 1
ATOM 2061 N N . ARG A 1 268 ? -5.391 63.094 8.109 1 75.5 268 ARG A N 1
ATOM 2062 C CA . ARG A 1 268 ? -3.945 63.125 7.918 1 75.5 268 ARG A CA 1
ATOM 2063 C C . ARG A 1 268 ? -3.545 64.125 6.82 1 75.5 268 ARG A C 1
ATOM 2065 O O . ARG A 1 268 ? -2.369 64.438 6.688 1 75.5 268 ARG A O 1
ATOM 2072 N N . LYS A 1 269 ? -4.531 64.625 6.129 1 61.31 269 LYS A N 1
ATOM 2073 C CA . LYS A 1 269 ? -4.219 65.75 5.246 1 61.31 269 LYS A CA 1
ATOM 2074 C C . LYS A 1 269 ? -4.383 67.062 5.973 1 61.31 269 LYS A C 1
ATOM 2076 O O . LYS A 1 269 ? -5.242 67.25 6.844 1 61.31 269 LYS A O 1
ATOM 2081 N N . MET B 1 1 ? 16.906 -4.184 20.984 1 64.94 1 MET B N 1
ATOM 2082 C CA . MET B 1 1 ? 15.742 -4.723 20.281 1 64.94 1 MET B CA 1
ATOM 2083 C C . MET B 1 1 ? 15.391 -3.865 19.078 1 64.94 1 MET B C 1
ATOM 2085 O O . MET B 1 1 ? 15.398 -4.352 17.938 1 64.94 1 MET B O 1
ATOM 2089 N N . ARG B 1 2 ? 15.414 -2.604 19.281 1 73.69 2 ARG B N 1
ATOM 2090 C CA . ARG B 1 2 ? 15.125 -1.701 18.172 1 73.69 2 ARG B CA 1
ATOM 2091 C C . ARG B 1 2 ? 16.266 -1.687 17.172 1 73.69 2 ARG B C 1
ATOM 2093 O O . ARG B 1 2 ? 16.047 -1.757 15.961 1 73.69 2 ARG B O 1
ATOM 2100 N N . ALA B 1 3 ? 17.531 -1.646 17.625 1 76.19 3 ALA B N 1
ATOM 2101 C CA . ALA B 1 3 ? 18.703 -1.603 16.75 1 76.19 3 ALA B CA 1
ATOM 2102 C C . ALA B 1 3 ? 18.797 -2.855 15.883 1 76.19 3 ALA B C 1
ATOM 2104 O O . ALA B 1 3 ? 19.141 -2.777 14.703 1 76.19 3 ALA B O 1
ATOM 2105 N N . GLU B 1 4 ? 18.453 -3.988 16.5 1 79.44 4 GLU B N 1
ATOM 2106 C CA . GLU B 1 4 ? 18.5 -5.246 15.766 1 79.44 4 GLU B CA 1
ATOM 2107 C C . GLU B 1 4 ? 17.453 -5.285 14.664 1 79.44 4 GLU B C 1
ATOM 2109 O O . GLU B 1 4 ? 17.703 -5.77 13.562 1 79.44 4 GLU B O 1
ATOM 2114 N N . ARG B 1 5 ? 16.344 -4.762 14.945 1 81.06 5 ARG B N 1
ATOM 2115 C CA . ARG B 1 5 ? 15.266 -4.695 13.969 1 81.06 5 ARG B CA 1
ATOM 2116 C C . ARG B 1 5 ? 15.625 -3.773 12.812 1 81.06 5 ARG B C 1
ATOM 2118 O O . ARG B 1 5 ? 15.344 -4.086 11.648 1 81.06 5 ARG B O 1
ATOM 2125 N N . GLU B 1 6 ? 16.219 -2.76 13.188 1 80.62 6 GLU B N 1
ATOM 2126 C CA . GLU B 1 6 ? 16.625 -1.806 12.164 1 80.62 6 GLU B CA 1
ATOM 2127 C C . GLU B 1 6 ? 17.672 -2.408 11.227 1 80.62 6 GLU B C 1
ATOM 2129 O O . GLU B 1 6 ? 17.641 -2.172 10.023 1 80.62 6 GLU B O 1
ATOM 2134 N N . LYS B 1 7 ? 18.547 -3.111 11.859 1 86.19 7 LYS B N 1
ATOM 2135 C CA . LYS B 1 7 ? 19.578 -3.779 11.055 1 86.19 7 LYS B CA 1
ATOM 2136 C C . LYS B 1 7 ? 18.953 -4.797 10.109 1 86.19 7 LYS B C 1
ATOM 2138 O O . LYS B 1 7 ? 19.359 -4.902 8.945 1 86.19 7 LYS B O 1
ATOM 2143 N N . LEU B 1 8 ? 18 -5.508 10.594 1 88.31 8 LEU B N 1
ATOM 2144 C CA . LEU B 1 8 ? 17.312 -6.496 9.758 1 88.31 8 LEU B CA 1
ATOM 2145 C C . LEU B 1 8 ? 16.516 -5.82 8.656 1 88.31 8 LEU B C 1
ATOM 2147 O O . LEU B 1 8 ? 16.531 -6.266 7.504 1 88.31 8 LEU B O 1
ATOM 2151 N N . ASN B 1 9 ? 15.82 -4.77 9.039 1 90.12 9 ASN B N 1
ATOM 2152 C CA . ASN B 1 9 ? 15.031 -4.031 8.055 1 90.12 9 ASN B CA 1
ATOM 2153 C C . ASN B 1 9 ? 15.891 -3.527 6.902 1 90.12 9 ASN B C 1
ATOM 2155 O O . ASN B 1 9 ? 15.477 -3.562 5.746 1 90.12 9 ASN B O 1
ATOM 2159 N N . ALA B 1 10 ? 17.078 -3.182 7.262 1 88.19 10 ALA B N 1
ATOM 2160 C CA . ALA B 1 10 ? 18 -2.646 6.258 1 88.19 10 ALA B CA 1
ATOM 2161 C C . ALA B 1 10 ? 18.406 -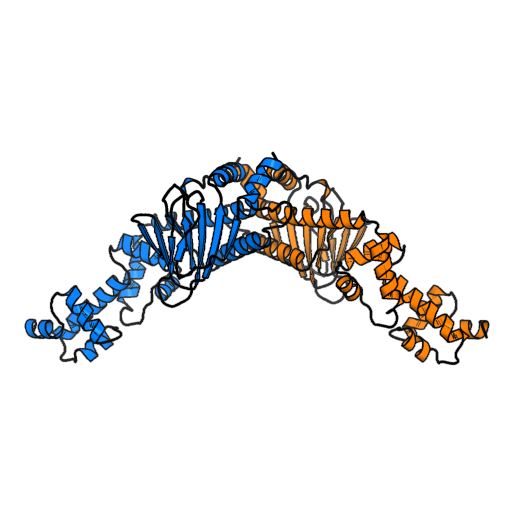3.719 5.25 1 88.19 10 ALA B C 1
ATOM 2163 O O . ALA B 1 10 ? 18.812 -3.406 4.129 1 88.19 10 ALA B O 1
ATOM 2164 N N . LYS B 1 11 ? 18.266 -4.934 5.574 1 93.81 11 LYS B N 1
ATOM 2165 C CA . LYS B 1 11 ? 18.656 -6.043 4.711 1 93.81 11 LYS B CA 1
ATOM 2166 C C . LYS B 1 11 ? 17.484 -6.492 3.832 1 93.81 11 LYS B C 1
ATOM 2168 O O . LYS B 1 11 ? 17.656 -7.371 2.98 1 93.81 11 LYS B O 1
ATOM 2173 N N . ILE B 1 12 ? 16.359 -5.934 4.059 1 97.25 12 ILE B N 1
ATOM 2174 C CA . ILE B 1 12 ? 15.203 -6.188 3.209 1 97.25 12 ILE B CA 1
ATOM 2175 C C . ILE B 1 12 ? 15.148 -5.141 2.1 1 97.25 12 ILE B C 1
ATOM 2177 O O . ILE B 1 12 ? 15.023 -3.943 2.371 1 97.25 12 ILE B O 1
ATOM 2181 N N . THR B 1 13 ? 15.281 -5.594 0.867 1 97.69 13 THR B N 1
ATOM 2182 C CA . THR B 1 13 ? 15.344 -4.656 -0.248 1 97.69 13 THR B CA 1
ATOM 2183 C C . THR B 1 13 ? 14.258 -4.961 -1.274 1 97.69 13 THR B C 1
ATOM 2185 O O . THR B 1 13 ? 13.742 -6.078 -1.325 1 97.69 13 THR B O 1
ATOM 2188 N N . ALA B 1 14 ? 13.859 -3.92 -1.983 1 98.12 14 ALA B N 1
ATOM 2189 C CA . ALA B 1 14 ? 12.867 -4.055 -3.053 1 98.12 14 ALA B CA 1
ATOM 2190 C C . ALA B 1 14 ? 13.227 -3.172 -4.246 1 98.12 14 ALA B C 1
ATOM 2192 O O . ALA B 1 14 ? 13.867 -2.131 -4.082 1 98.12 14 ALA B O 1
ATOM 2193 N N . GLY B 1 15 ? 12.828 -3.666 -5.402 1 96.88 15 GLY B N 1
ATOM 2194 C CA . GLY B 1 15 ? 13.102 -2.859 -6.578 1 96.88 15 GLY B CA 1
ATOM 2195 C C . GLY B 1 15 ? 12.688 -3.535 -7.875 1 96.88 15 GLY B C 1
ATOM 2196 O O . GLY B 1 15 ? 12.305 -4.703 -7.875 1 96.88 15 GLY B O 1
ATOM 2197 N N . ALA B 1 16 ? 12.742 -2.705 -8.883 1 96.12 16 ALA B N 1
ATOM 2198 C CA . ALA B 1 16 ? 12.578 -3.26 -10.227 1 96.12 16 ALA B CA 1
ATOM 2199 C C . ALA B 1 16 ? 13.797 -4.086 -10.625 1 96.12 16 ALA B C 1
ATOM 2201 O O . ALA B 1 16 ? 14.938 -3.711 -10.336 1 96.12 16 ALA B O 1
ATOM 2202 N N . LEU B 1 17 ? 13.531 -5.23 -11.172 1 95.81 17 LEU B N 1
ATOM 2203 C CA . LEU B 1 17 ? 14.602 -6.098 -11.648 1 95.81 17 LEU B CA 1
ATOM 2204 C C . LEU B 1 17 ? 14.797 -5.949 -13.148 1 95.81 17 LEU B C 1
ATOM 2206 O O . LEU B 1 17 ? 13.836 -6.004 -13.922 1 95.81 17 LEU B O 1
ATOM 2210 N N . LYS B 1 18 ? 16 -5.707 -13.539 1 92.25 18 LYS B N 1
ATOM 2211 C CA . LYS B 1 18 ? 16.344 -5.512 -14.945 1 92.25 18 LYS B CA 1
ATOM 2212 C C . LYS B 1 18 ? 17.344 -6.559 -15.414 1 92.25 18 LYS B C 1
ATOM 2214 O O . LYS B 1 18 ? 18.266 -6.926 -14.672 1 92.25 18 LYS B O 1
ATOM 2219 N N . LEU B 1 19 ? 17.094 -6.965 -16.547 1 91.06 19 LEU B N 1
ATOM 2220 C CA . LEU B 1 19 ? 18.031 -7.922 -17.141 1 91.06 19 LEU B CA 1
ATOM 2221 C C . LEU B 1 19 ? 19.188 -7.199 -17.828 1 91.06 19 LEU B C 1
ATOM 2223 O O . LEU B 1 19 ? 18.984 -6.156 -18.453 1 91.06 19 LEU B O 1
ATOM 2227 N N . SER B 1 20 ? 20.312 -7.566 -17.562 1 86.06 20 SER B N 1
ATOM 2228 C CA . SER B 1 20 ? 21.5 -7.121 -18.281 1 86.06 20 SER B CA 1
ATOM 2229 C C . SER B 1 20 ? 21.953 -8.164 -19.297 1 86.06 20 SER B C 1
ATOM 2231 O O . SER B 1 20 ? 22.344 -9.273 -18.922 1 86.06 20 SER B O 1
ATOM 2233 N N . GLY B 1 21 ? 22 -7.762 -20.594 1 85.06 21 GLY B N 1
ATOM 2234 C CA . GLY B 1 21 ? 22.328 -8.75 -21.609 1 85.06 21 GLY B CA 1
ATOM 2235 C C . GLY B 1 21 ? 21.359 -9.914 -21.656 1 85.06 21 GLY B C 1
ATOM 2236 O O . GLY B 1 21 ? 21.766 -11.055 -21.891 1 85.06 21 GLY B O 1
ATOM 2237 N N . GLY B 1 22 ? 20.219 -9.695 -21.109 1 87.88 22 GLY B N 1
ATOM 2238 C CA . GLY B 1 22 ? 19.156 -10.68 -21.172 1 87.88 22 GLY B CA 1
ATOM 2239 C C . GLY B 1 22 ? 19.156 -11.633 -19.984 1 87.88 22 GLY B C 1
ATOM 2240 O O . GLY B 1 22 ? 18.406 -12.609 -19.969 1 87.88 22 GLY B O 1
ATOM 2241 N N . ARG B 1 23 ? 20.047 -11.383 -19.125 1 92.38 23 ARG B N 1
ATOM 2242 C CA . ARG B 1 23 ? 20.156 -12.297 -17.984 1 92.38 23 ARG B CA 1
ATOM 2243 C C . ARG B 1 23 ? 20.391 -11.531 -16.688 1 92.38 23 ARG B C 1
ATOM 2245 O O . ARG B 1 23 ? 21 -10.461 -16.688 1 92.38 23 ARG B O 1
ATOM 2252 N N . LEU B 1 24 ? 19.828 -12.031 -15.609 1 96.06 24 LEU B N 1
ATOM 2253 C CA . LEU B 1 24 ? 20 -11.477 -14.273 1 96.06 24 LEU B CA 1
ATOM 2254 C C . LEU B 1 24 ? 20.25 -12.586 -13.258 1 96.06 24 LEU B C 1
ATOM 2256 O O . LEU B 1 24 ? 19.516 -13.586 -13.234 1 96.06 24 LEU B O 1
ATOM 2260 N N . GLU B 1 25 ? 21.297 -12.43 -12.516 1 96.44 25 GLU B N 1
ATOM 2261 C CA . GLU B 1 25 ? 21.562 -13.344 -11.414 1 96.44 25 GLU B CA 1
ATOM 2262 C C . GLU B 1 25 ? 21.141 -12.734 -10.078 1 96.44 25 GLU B C 1
ATOM 2264 O O . GLU B 1 25 ? 21.5 -11.594 -9.773 1 96.44 25 GLU B O 1
ATOM 2269 N N . LEU B 1 26 ? 20.422 -13.492 -9.336 1 96.81 26 LEU B N 1
ATOM 2270 C CA . LEU B 1 26 ? 19.984 -13.016 -8.031 1 96.81 26 LEU B CA 1
ATOM 2271 C C . LEU B 1 26 ? 20.953 -13.445 -6.934 1 96.81 26 LEU B C 1
ATOM 2273 O O . LEU B 1 26 ? 21.609 -14.469 -7.059 1 96.81 26 LEU B O 1
ATOM 2277 N N . PRO B 1 27 ? 21.016 -12.664 -5.887 1 96.31 27 PRO B N 1
ATOM 2278 C CA . PRO B 1 27 ? 21.875 -13.07 -4.77 1 96.31 27 PRO B CA 1
ATOM 2279 C C . PRO B 1 27 ? 21.5 -14.438 -4.207 1 96.31 27 PRO B C 1
ATOM 2281 O O . PRO B 1 27 ? 20.359 -14.648 -3.793 1 96.31 27 PRO B O 1
ATOM 2284 N N . ALA B 1 28 ? 22.406 -15.344 -4.031 1 96.06 28 ALA B N 1
ATOM 2285 C CA . ALA B 1 28 ? 22.156 -16.766 -3.795 1 96.06 28 ALA B CA 1
ATOM 2286 C C . ALA B 1 28 ? 21.797 -17.016 -2.334 1 96.06 28 ALA B C 1
ATOM 2288 O O . ALA B 1 28 ? 21.141 -18.016 -2.016 1 96.06 28 ALA B O 1
ATOM 2289 N N . GLU B 1 29 ? 22.203 -16.172 -1.459 1 96 29 GLU B N 1
ATOM 2290 C CA . GLU B 1 29 ? 22.031 -16.453 -0.034 1 96 29 GLU B CA 1
ATOM 2291 C C . GLU B 1 29 ? 20.75 -15.828 0.497 1 96 29 GLU B C 1
ATOM 2293 O O . GLU B 1 29 ? 20.469 -15.898 1.695 1 96 29 GLU B O 1
ATOM 2298 N N . ARG B 1 30 ? 19.969 -15.297 -0.42 1 97.56 30 ARG B N 1
ATOM 2299 C CA . ARG B 1 30 ? 18.766 -14.57 -0.001 1 97.56 30 ARG B CA 1
ATOM 2300 C C . ARG B 1 30 ? 17.516 -15.227 -0.551 1 97.56 30 ARG B C 1
ATOM 2302 O O . ARG B 1 30 ? 17.578 -16.031 -1.484 1 97.56 30 ARG B O 1
ATOM 2309 N N . CYS B 1 31 ? 16.422 -14.961 0.089 1 98.31 31 CYS B N 1
ATOM 2310 C CA . CYS B 1 31 ? 15.102 -15.281 -0.437 1 98.31 31 CYS B CA 1
ATOM 2311 C C . CYS B 1 31 ? 14.594 -14.172 -1.352 1 98.31 31 CYS B C 1
ATOM 2313 O O . CYS B 1 31 ? 14.961 -13.008 -1.186 1 98.31 31 CYS B O 1
ATOM 2315 N N . HIS B 1 32 ? 13.812 -14.586 -2.354 1 98.31 32 HIS B N 1
ATOM 2316 C CA . HIS B 1 32 ? 13.297 -13.594 -3.289 1 98.31 32 HIS B CA 1
ATOM 2317 C C . HIS B 1 32 ? 11.812 -13.797 -3.545 1 98.31 32 HIS B C 1
ATOM 2319 O O . HIS B 1 32 ? 11.328 -14.93 -3.602 1 98.31 32 HIS B O 1
ATOM 2325 N N . ILE B 1 33 ? 11.07 -12.75 -3.588 1 98.31 33 ILE B N 1
ATOM 2326 C CA . ILE B 1 33 ? 9.742 -12.672 -4.188 1 98.31 33 ILE B CA 1
ATOM 2327 C C . ILE B 1 33 ? 9.797 -11.828 -5.453 1 98.31 33 ILE B C 1
ATOM 2329 O O . ILE B 1 33 ? 10.227 -10.672 -5.418 1 98.31 33 ILE B O 1
ATOM 2333 N N . VAL B 1 34 ? 9.438 -12.398 -6.586 1 97.5 34 VAL B N 1
ATOM 2334 C CA . VAL B 1 34 ? 9.5 -11.688 -7.855 1 97.5 34 VAL B CA 1
ATOM 2335 C C . VAL B 1 34 ? 8.125 -11.688 -8.516 1 97.5 34 VAL B C 1
ATOM 2337 O O . VAL B 1 34 ? 7.551 -12.75 -8.773 1 97.5 34 VAL B O 1
ATOM 2340 N N . LEU B 1 35 ? 7.621 -10.555 -8.75 1 96.5 35 LEU B N 1
ATOM 2341 C CA . LEU B 1 35 ? 6.359 -10.383 -9.461 1 96.5 35 LEU B CA 1
ATOM 2342 C C . LEU B 1 35 ? 6.605 -10.047 -10.93 1 96.5 35 LEU B C 1
ATOM 2344 O O . LEU B 1 35 ? 7.305 -9.086 -11.242 1 96.5 35 LEU B O 1
ATOM 2348 N N . PHE B 1 36 ? 6.059 -10.836 -11.797 1 89.38 36 PHE B N 1
ATOM 2349 C CA . PHE B 1 36 ? 6.188 -10.641 -13.234 1 89.38 36 PHE B CA 1
ATOM 2350 C C . PHE B 1 36 ? 4.945 -9.961 -13.805 1 89.38 36 PHE B C 1
ATOM 2352 O O . PHE B 1 36 ? 3.832 -10.469 -13.664 1 89.38 36 PHE B O 1
ATOM 2359 N N . SER B 1 37 ? 5.16 -8.812 -14.414 1 86.88 37 SER B N 1
ATOM 2360 C CA . SER B 1 37 ? 4.004 -8.062 -14.891 1 86.88 37 SER B CA 1
ATOM 2361 C C . SER B 1 37 ? 4.02 -7.938 -16.422 1 86.88 37 SER B C 1
ATOM 2363 O O . SER B 1 37 ? 3.029 -7.523 -17.016 1 86.88 37 SER B O 1
ATOM 2365 N N . GLY B 1 38 ? 5.105 -8.242 -17 1 80.94 38 GLY B N 1
ATOM 2366 C CA . GLY B 1 38 ? 5.242 -8.195 -18.453 1 80.94 38 GLY B CA 1
ATOM 2367 C C . GLY B 1 38 ? 6.352 -9.094 -18.969 1 80.94 38 GLY B C 1
ATOM 2368 O O . GLY B 1 38 ? 7.352 -9.312 -18.281 1 80.94 38 GLY B O 1
ATOM 2369 N N . GLY B 1 39 ? 6.109 -9.57 -20.219 1 78.44 39 GLY B N 1
ATOM 2370 C CA . GLY B 1 39 ? 7.117 -10.414 -20.844 1 78.44 39 GLY B CA 1
ATOM 2371 C C . GLY B 1 39 ? 7.25 -11.766 -20.172 1 78.44 39 GLY B C 1
ATOM 2372 O O . GLY B 1 39 ? 6.73 -11.984 -19.078 1 78.44 39 GLY B O 1
ATOM 2373 N N . SER B 1 40 ? 7.914 -12.664 -20.922 1 78.25 40 SER B N 1
ATOM 2374 C CA . SER B 1 40 ? 8.156 -14 -20.391 1 78.25 40 SER B CA 1
ATOM 2375 C C . SER B 1 40 ? 9.625 -14.195 -20.031 1 78.25 40 SER B C 1
ATOM 2377 O O . SER B 1 40 ? 10.508 -13.617 -20.656 1 78.25 40 SER B O 1
ATOM 2379 N N . CYS B 1 41 ? 9.781 -14.922 -18.953 1 86.56 41 CYS B N 1
ATOM 2380 C CA . CYS B 1 41 ? 11.133 -15.195 -18.484 1 86.56 41 CYS B CA 1
ATOM 2381 C C . CYS B 1 41 ? 11.297 -16.656 -18.109 1 86.56 41 CYS B C 1
ATOM 2383 O O . CYS B 1 41 ? 10.32 -17.344 -17.797 1 86.56 41 CYS B O 1
ATOM 2385 N N . THR B 1 42 ? 12.508 -17.078 -18.25 1 86.12 42 THR B N 1
ATOM 2386 C CA . THR B 1 42 ? 12.891 -18.359 -17.672 1 86.12 42 THR B CA 1
ATOM 2387 C C . THR B 1 42 ? 13.688 -18.172 -16.391 1 86.12 42 THR B C 1
ATOM 2389 O O . THR B 1 42 ? 14.602 -17.344 -16.344 1 86.12 42 THR B O 1
ATOM 2392 N N . VAL B 1 43 ? 13.273 -18.844 -15.391 1 89.75 43 VAL B N 1
ATOM 2393 C CA . VAL B 1 43 ? 13.977 -18.828 -14.109 1 89.75 43 VAL B CA 1
ATOM 2394 C C . VAL B 1 43 ? 14.641 -20.188 -13.867 1 89.75 43 VAL B C 1
ATOM 2396 O O . VAL B 1 43 ? 13.984 -21.219 -13.914 1 89.75 43 VAL B O 1
ATOM 2399 N N . GLN B 1 44 ? 15.922 -20.078 -13.57 1 90.56 44 GLN B N 1
ATOM 2400 C CA . GLN B 1 44 ? 16.672 -21.328 -13.508 1 90.56 44 GLN B CA 1
ATOM 2401 C C . GLN B 1 44 ? 17.547 -21.375 -12.25 1 90.56 44 GLN B C 1
ATOM 2403 O O . GLN B 1 44 ? 18.062 -20.344 -11.805 1 90.56 44 GLN B O 1
ATOM 2408 N N . CYS B 1 45 ? 17.609 -22.531 -11.656 1 91.19 45 CYS B N 1
ATOM 2409 C CA . CYS B 1 45 ? 18.531 -22.875 -10.578 1 91.19 45 CYS B CA 1
ATOM 2410 C C . CYS B 1 45 ? 18.969 -24.328 -10.695 1 91.19 45 CYS B C 1
ATOM 2412 O O . CYS B 1 45 ? 18.156 -25.25 -10.539 1 91.19 45 CYS B O 1
ATOM 2414 N N . GLY B 1 46 ? 20.266 -24.531 -10.898 1 88.12 46 GLY B N 1
ATOM 2415 C CA . GLY B 1 46 ? 20.703 -25.891 -11.156 1 88.12 46 GLY B CA 1
ATOM 2416 C C . GLY B 1 46 ? 20 -26.531 -12.336 1 88.12 46 GLY B C 1
ATOM 2417 O O . GLY B 1 46 ? 19.969 -25.969 -13.438 1 88.12 46 GLY B O 1
ATOM 2418 N N . ASP B 1 47 ? 19.281 -27.672 -11.992 1 80.69 47 ASP B N 1
ATOM 2419 C CA . ASP B 1 47 ? 18.641 -28.438 -13.055 1 80.69 47 ASP B CA 1
ATOM 2420 C C . ASP B 1 47 ? 17.188 -28.031 -13.234 1 80.69 47 ASP B C 1
ATOM 2422 O O . ASP B 1 47 ? 16.516 -28.5 -14.156 1 80.69 47 ASP B O 1
ATOM 2426 N N . THR B 1 48 ? 16.828 -27.125 -12.445 1 76.69 48 THR B N 1
ATOM 2427 C CA . THR B 1 48 ? 15.438 -26.703 -12.492 1 76.69 48 THR B CA 1
ATOM 2428 C C . THR B 1 48 ? 15.273 -25.469 -13.367 1 76.69 48 THR B C 1
ATOM 2430 O O . THR B 1 48 ? 16.109 -24.562 -13.344 1 76.69 48 THR B O 1
ATOM 2433 N N . SER B 1 49 ? 14.312 -25.547 -14.312 1 81.5 49 SER B N 1
ATOM 2434 C CA . SER B 1 49 ? 13.977 -24.406 -15.172 1 81.5 49 SER B CA 1
ATOM 2435 C C . SER B 1 49 ? 12.461 -24.219 -15.25 1 81.5 49 SER B C 1
ATOM 2437 O O . SER B 1 49 ? 11.711 -25.188 -15.344 1 81.5 49 SER B O 1
ATOM 2439 N N . LEU B 1 50 ? 12.094 -22.953 -15.094 1 77.31 50 LEU B N 1
ATOM 2440 C CA . LEU B 1 50 ? 10.672 -22.641 -15.125 1 77.31 50 LEU B CA 1
ATOM 2441 C C . LEU B 1 50 ? 10.391 -21.438 -16.016 1 77.31 50 LEU B C 1
ATOM 2443 O O . LEU B 1 50 ? 11.07 -20.422 -15.906 1 77.31 50 LEU B O 1
ATOM 2447 N N . LEU B 1 51 ? 9.5 -21.656 -16.906 1 77.56 51 LEU B N 1
ATOM 2448 C CA . LEU B 1 51 ? 9.016 -20.531 -17.688 1 77.56 51 LEU B CA 1
ATOM 2449 C C . LEU B 1 51 ? 7.906 -19.781 -16.953 1 77.56 51 LEU B C 1
ATOM 2451 O O . LEU B 1 51 ? 6.941 -20.406 -16.5 1 77.56 51 LEU B O 1
ATOM 2455 N N . VAL B 1 52 ? 8.125 -18.484 -16.844 1 78.31 52 VAL B N 1
ATOM 2456 C CA . VAL B 1 52 ? 7.141 -17.703 -16.109 1 78.31 52 VAL B CA 1
ATOM 2457 C C . VAL B 1 52 ? 6.547 -16.641 -17.031 1 78.31 52 VAL B C 1
ATOM 2459 O O . VAL B 1 52 ? 7.246 -16.078 -17.875 1 78.31 52 VAL B O 1
ATOM 2462 N N . SER B 1 53 ? 5.242 -16.391 -16.828 1 71.5 53 SER B N 1
ATOM 2463 C CA . SER B 1 53 ? 4.5 -15.422 -17.625 1 71.5 53 SER B CA 1
ATOM 2464 C C . SER B 1 53 ? 3.967 -14.289 -16.75 1 71.5 53 SER B C 1
ATOM 2466 O O . SER B 1 53 ? 3.951 -14.398 -15.516 1 71.5 53 SER B O 1
ATOM 2468 N N . PRO B 1 54 ? 3.477 -13.234 -17.375 1 75.62 54 PRO B N 1
ATOM 2469 C CA . PRO B 1 54 ? 2.947 -12.109 -16.594 1 75.62 54 PRO B CA 1
ATOM 2470 C C . PRO B 1 54 ? 1.806 -12.516 -15.672 1 75.62 54 PRO B C 1
ATOM 2472 O O . PRO B 1 54 ? 0.969 -13.344 -16.031 1 75.62 54 PRO B O 1
ATOM 2475 N N . GLY B 1 55 ? 1.816 -11.898 -14.445 1 75.25 55 GLY B N 1
ATOM 2476 C CA . GLY B 1 55 ? 0.797 -12.18 -13.445 1 75.25 55 GLY B CA 1
ATOM 2477 C C . GLY B 1 55 ? 1.251 -13.18 -12.398 1 75.25 55 GLY B C 1
ATOM 2478 O O . GLY B 1 55 ? 0.559 -13.406 -11.398 1 75.25 55 GLY B O 1
ATOM 2479 N N . CYS B 1 56 ? 2.434 -13.68 -12.594 1 81.88 56 CYS B N 1
ATOM 2480 C CA . CYS B 1 56 ? 2.994 -14.68 -11.688 1 81.88 56 CYS B CA 1
ATOM 2481 C C . CYS B 1 56 ? 3.9 -14.023 -10.648 1 81.88 56 CYS B C 1
ATOM 2483 O O . CYS B 1 56 ? 4.633 -13.086 -10.969 1 81.88 56 CYS B O 1
ATOM 2485 N N . ALA B 1 57 ? 3.678 -14.547 -9.398 1 93.62 57 ALA B N 1
ATOM 2486 C CA . ALA B 1 57 ? 4.684 -14.25 -8.383 1 93.62 57 ALA B CA 1
ATOM 2487 C C . ALA B 1 57 ? 5.496 -15.5 -8.039 1 93.62 57 ALA B C 1
ATOM 2489 O O . ALA B 1 57 ? 4.934 -16.531 -7.688 1 93.62 57 ALA B O 1
ATOM 2490 N N . LEU B 1 58 ? 6.773 -15.375 -8.164 1 93.62 58 LEU B N 1
ATOM 2491 C CA . LEU B 1 58 ? 7.648 -16.5 -7.836 1 93.62 58 LEU B CA 1
ATOM 2492 C C . LEU B 1 58 ? 8.289 -16.297 -6.465 1 93.62 58 LEU B C 1
ATOM 2494 O O . LEU B 1 58 ? 8.797 -15.219 -6.156 1 93.62 58 LEU B O 1
ATOM 2498 N N . LEU B 1 59 ? 8.125 -17.297 -5.637 1 96.81 59 LEU B N 1
ATOM 2499 C CA . LEU B 1 59 ? 8.844 -17.375 -4.371 1 96.81 59 LEU B CA 1
ATOM 2500 C C . LEU B 1 59 ? 10.102 -18.234 -4.508 1 96.81 59 LEU B C 1
ATOM 2502 O O . LEU B 1 59 ? 10.016 -19.406 -4.891 1 96.81 59 LEU B O 1
ATOM 2506 N N . LEU B 1 60 ? 11.234 -17.625 -4.223 1 96.56 60 LEU B N 1
ATOM 2507 C CA . LEU B 1 60 ? 12.508 -18.312 -4.387 1 96.56 60 LEU B CA 1
ATOM 2508 C C . LEU B 1 60 ? 13.258 -18.406 -3.061 1 96.56 60 LEU B C 1
ATOM 2510 O O . LEU B 1 60 ? 13.555 -17.375 -2.443 1 96.56 60 LEU B O 1
ATOM 2514 N N . GLY B 1 61 ? 13.508 -19.625 -2.59 1 96.69 61 GLY B N 1
ATOM 2515 C CA . GLY B 1 61 ? 14.438 -19.781 -1.483 1 96.69 61 GLY B CA 1
ATOM 2516 C C . GLY B 1 61 ? 15.883 -19.516 -1.873 1 96.69 61 GLY B C 1
ATOM 2517 O O . GLY B 1 61 ? 16.172 -19.281 -3.047 1 96.69 61 GLY B O 1
ATOM 2518 N N . PRO B 1 62 ? 16.75 -19.516 -0.84 1 97.31 62 PRO B N 1
ATOM 2519 C CA . PRO B 1 62 ? 18.156 -19.328 -1.177 1 97.31 62 PRO B CA 1
ATOM 2520 C C . PRO B 1 62 ? 18.656 -20.312 -2.229 1 97.31 62 PRO B C 1
ATOM 2522 O O . PRO B 1 62 ? 18.281 -21.484 -2.195 1 97.31 62 PRO B O 1
ATOM 2525 N N . GLY B 1 63 ? 19.359 -19.766 -3.17 1 96.12 63 GLY B N 1
ATOM 2526 C CA . GLY B 1 63 ? 19.875 -20.531 -4.289 1 96.12 63 GLY B CA 1
ATOM 2527 C C . GLY B 1 63 ? 20.438 -19.672 -5.406 1 96.12 63 GLY B C 1
ATOM 2528 O O . GLY B 1 63 ? 20.266 -18.453 -5.398 1 96.12 63 GLY B O 1
ATOM 2529 N N . ALA B 1 64 ? 21.172 -20.344 -6.293 1 96.38 64 ALA B N 1
ATOM 2530 C CA . ALA B 1 64 ? 21.766 -19.625 -7.426 1 96.38 64 ALA B CA 1
ATOM 2531 C C . ALA B 1 64 ? 20.75 -19.438 -8.547 1 96.38 64 ALA B C 1
ATOM 2533 O O . ALA B 1 64 ? 20.875 -20.047 -9.617 1 96.38 64 ALA B O 1
ATOM 2534 N N . TRP B 1 65 ? 19.891 -18.531 -8.367 1 96.12 65 TRP B N 1
ATOM 2535 C CA . TRP B 1 65 ? 18.812 -18.297 -9.328 1 96.12 65 TRP B CA 1
ATOM 2536 C C . TRP B 1 65 ? 19.266 -17.344 -10.43 1 96.12 65 TRP B C 1
ATOM 2538 O O . TRP B 1 65 ? 19.922 -16.344 -10.164 1 96.12 65 TRP B O 1
ATOM 2548 N N . ALA B 1 66 ? 18.891 -17.719 -11.625 1 96.5 66 ALA B N 1
ATOM 2549 C CA . ALA B 1 66 ? 19.125 -16.875 -12.797 1 96.5 66 ALA B CA 1
ATOM 2550 C C . ALA B 1 66 ? 17.812 -16.656 -13.562 1 96.5 66 ALA B C 1
ATOM 2552 O O . ALA B 1 66 ? 17.031 -17.578 -13.742 1 96.5 66 ALA B O 1
ATOM 2553 N N . VAL B 1 67 ? 17.594 -15.383 -13.945 1 94.75 67 VAL B N 1
ATOM 2554 C CA . VAL B 1 67 ? 16.422 -15.016 -14.742 1 94.75 67 VAL B CA 1
ATOM 2555 C C . VAL B 1 67 ? 16.859 -14.602 -16.141 1 94.75 67 VAL B C 1
ATOM 2557 O O . VAL B 1 67 ? 17.75 -13.766 -16.297 1 94.75 67 VAL B O 1
ATOM 2560 N N . SER B 1 68 ? 16.266 -15.227 -17.109 1 93.38 68 SER B N 1
ATOM 2561 C CA . SER B 1 68 ? 16.578 -14.906 -18.5 1 93.38 68 SER B CA 1
ATOM 2562 C C . SER B 1 68 ? 15.328 -14.586 -19.297 1 93.38 68 SER B C 1
ATOM 2564 O O . SER B 1 68 ? 14.266 -15.156 -19.047 1 93.38 68 SER B O 1
ATOM 2566 N N . GLN B 1 69 ? 15.492 -13.672 -20.172 1 90 69 GLN B N 1
ATOM 2567 C CA . GLN B 1 69 ? 14.375 -13.305 -21.047 1 90 69 GLN B CA 1
ATOM 2568 C C . GLN B 1 69 ? 13.977 -14.469 -21.938 1 90 69 GLN B C 1
ATOM 2570 O O . GLN B 1 69 ? 14.836 -15.164 -22.484 1 90 69 GLN B O 1
ATOM 2575 N N . ALA B 1 70 ? 12.641 -14.672 -21.812 1 77.44 70 ALA B N 1
ATOM 2576 C CA . ALA B 1 70 ? 12.07 -15.664 -22.719 1 77.44 70 ALA B CA 1
ATOM 2577 C C . ALA B 1 70 ? 11.195 -15.008 -23.781 1 77.44 70 ALA B C 1
ATOM 2579 O O . ALA B 1 70 ? 10.234 -14.305 -23.453 1 77.44 70 ALA B O 1
ATOM 2580 N N . GLY B 1 71 ? 11.617 -14.859 -24.953 1 72.5 71 GLY B N 1
ATOM 2581 C CA . GLY B 1 71 ? 10.836 -14.25 -26.016 1 72.5 71 GLY B CA 1
ATOM 2582 C C . GLY B 1 71 ? 11.328 -12.875 -26.406 1 72.5 71 GLY B C 1
ATOM 2583 O O . GLY B 1 71 ? 12.492 -12.539 -26.188 1 72.5 71 GLY B O 1
ATOM 2584 N N . HIS B 1 72 ? 10.312 -12.078 -27 1 75.44 72 HIS B N 1
ATOM 2585 C CA . HIS B 1 72 ? 10.75 -10.836 -27.625 1 75.44 72 HIS B CA 1
ATOM 2586 C C . HIS B 1 72 ? 10.359 -9.625 -26.781 1 75.44 72 HIS B C 1
ATOM 2588 O O . HIS B 1 72 ? 10.945 -8.555 -26.922 1 75.44 72 HIS B O 1
ATOM 2594 N N . THR B 1 73 ? 9.414 -9.812 -25.938 1 77 73 THR B N 1
ATOM 2595 C CA . THR B 1 73 ? 8.961 -8.695 -25.109 1 77 73 THR B CA 1
ATOM 2596 C C . THR B 1 73 ? 9.852 -8.539 -23.875 1 77 73 THR B C 1
ATOM 2598 O O . THR B 1 73 ? 10.188 -9.523 -23.219 1 77 73 THR B O 1
ATOM 2601 N N . GLN B 1 74 ? 10.258 -7.305 -23.641 1 86.19 74 GLN B N 1
ATOM 2602 C CA . GLN B 1 74 ? 11.078 -7.023 -22.453 1 86.19 74 GLN B CA 1
ATOM 2603 C C . GLN B 1 74 ? 10.312 -7.316 -21.172 1 86.19 74 GLN B C 1
ATOM 2605 O O . GLN B 1 74 ? 9.203 -6.812 -20.969 1 86.19 74 GLN B O 1
ATOM 2610 N N . PRO B 1 75 ? 10.93 -8.094 -20.375 1 88 75 PRO B N 1
ATOM 2611 C CA . PRO B 1 75 ? 10.219 -8.445 -19.141 1 88 75 PRO B CA 1
ATOM 2612 C C . PRO B 1 75 ? 10.141 -7.285 -18.141 1 88 75 PRO B C 1
ATOM 2614 O O . PRO B 1 75 ? 11.07 -6.473 -18.078 1 88 75 PRO B O 1
ATOM 2617 N N . GLU B 1 76 ? 9 -7.16 -17.484 1 92.12 76 GLU B N 1
ATOM 2618 C CA . GLU B 1 76 ? 8.805 -6.246 -16.359 1 92.12 76 GLU B CA 1
ATOM 2619 C C . GLU B 1 76 ? 8.672 -7.012 -15.047 1 92.12 76 GLU B C 1
ATOM 2621 O O . GLU B 1 76 ? 7.73 -7.785 -14.867 1 92.12 76 GLU B O 1
ATOM 2626 N N . MET B 1 77 ? 9.656 -6.824 -14.219 1 95.62 77 MET B N 1
ATOM 2627 C CA . MET B 1 77 ? 9.703 -7.574 -12.969 1 95.62 77 MET B CA 1
ATOM 2628 C C . MET B 1 77 ? 9.93 -6.645 -11.781 1 95.62 77 MET B C 1
ATOM 2630 O O . MET B 1 77 ? 10.695 -5.684 -11.875 1 95.62 77 MET B O 1
ATOM 2634 N N . LEU B 1 78 ? 9.188 -6.855 -10.742 1 97.62 78 LEU B N 1
ATOM 2635 C CA . LEU B 1 78 ? 9.375 -6.207 -9.445 1 97.62 78 LEU B CA 1
ATOM 2636 C C . LEU B 1 78 ? 9.562 -7.242 -8.344 1 97.62 78 LEU B C 1
ATOM 2638 O O . LEU B 1 78 ? 8.875 -8.266 -8.32 1 97.62 78 LEU B O 1
ATOM 2642 N N . GLY B 1 79 ? 10.508 -7.016 -7.449 1 97.75 79 GLY B N 1
ATOM 2643 C CA . GLY B 1 79 ? 10.719 -8.023 -6.422 1 97.75 79 GLY B CA 1
ATOM 2644 C C . GLY B 1 79 ? 11.312 -7.465 -5.145 1 97.75 79 GLY B C 1
ATOM 2645 O O . GLY B 1 79 ? 11.578 -6.266 -5.051 1 97.75 79 GLY B O 1
ATOM 2646 N N . CYS B 1 80 ? 11.336 -8.32 -4.152 1 98.25 80 CYS B N 1
ATOM 2647 C CA . CYS B 1 80 ? 12.062 -8.016 -2.922 1 98.25 80 CYS B CA 1
ATOM 2648 C C . CYS B 1 80 ? 12.961 -9.172 -2.516 1 98.25 80 CYS B C 1
ATOM 2650 O O . CYS B 1 80 ? 12.734 -10.312 -2.916 1 98.25 80 CYS B O 1
ATOM 2652 N N . SER B 1 81 ? 14.016 -8.844 -1.912 1 98.31 81 SER B N 1
ATOM 2653 C CA . SER B 1 81 ? 15.039 -9.766 -1.426 1 98.31 81 SER B CA 1
ATOM 2654 C C . SER B 1 81 ? 15.273 -9.586 0.07 1 98.31 81 SER B C 1
ATOM 2656 O O . SER B 1 81 ? 15.289 -8.461 0.572 1 98.31 81 SER B O 1
ATOM 2658 N N . PHE B 1 82 ? 15.438 -10.703 0.765 1 98.25 82 PHE B N 1
ATOM 2659 C CA . PHE B 1 82 ? 15.602 -10.633 2.211 1 98.25 82 PHE B CA 1
ATOM 2660 C C . PHE B 1 82 ? 16.328 -11.875 2.729 1 98.25 82 PHE B C 1
ATOM 2662 O O . PHE B 1 82 ? 16.281 -12.938 2.104 1 98.25 82 PHE B O 1
ATOM 2669 N N . PRO B 1 83 ? 17.047 -11.758 3.818 1 97 83 PRO B N 1
ATOM 2670 C CA . PRO B 1 83 ? 17.688 -12.938 4.41 1 97 83 PRO B CA 1
ATOM 2671 C C . PRO B 1 83 ? 16.672 -13.891 5.047 1 97 83 PRO B C 1
ATOM 2673 O O . PRO B 1 83 ? 15.609 -13.461 5.496 1 97 83 PRO B O 1
ATOM 2676 N N . GLN B 1 84 ? 17.016 -15.102 5.117 1 93.5 84 GLN B N 1
ATOM 2677 C CA . GLN B 1 84 ? 16.156 -16.109 5.719 1 93.5 84 GLN B CA 1
ATOM 2678 C C . GLN B 1 84 ? 15.82 -15.75 7.168 1 93.5 84 GLN B C 1
ATOM 2680 O O . GLN B 1 84 ? 14.742 -16.078 7.66 1 93.5 84 GLN B O 1
ATOM 2685 N N . ALA B 1 85 ? 16.734 -15.086 7.812 1 92.94 85 ALA B N 1
ATOM 2686 C CA . ALA B 1 85 ? 16.547 -14.664 9.203 1 92.94 85 ALA B CA 1
ATOM 2687 C C . ALA B 1 85 ? 15.305 -13.789 9.352 1 92.94 85 ALA B C 1
ATOM 2689 O O . ALA B 1 85 ? 14.656 -13.789 10.398 1 92.94 85 ALA B O 1
ATOM 2690 N N . ALA B 1 86 ? 15.008 -13.078 8.281 1 94.75 86 ALA B N 1
ATOM 2691 C CA . ALA B 1 86 ? 13.82 -12.219 8.312 1 94.75 86 ALA B CA 1
ATOM 2692 C C . ALA B 1 86 ? 12.547 -13.039 8.461 1 94.75 86 ALA B C 1
ATOM 2694 O O . ALA B 1 86 ? 11.586 -12.602 9.094 1 94.75 86 ALA B O 1
ATOM 2695 N N . LEU B 1 87 ? 12.547 -14.203 8.008 1 94.56 87 LEU B N 1
ATOM 2696 C CA . LEU B 1 87 ? 11.375 -15.062 8.086 1 94.56 87 LEU B CA 1
ATOM 2697 C C . LEU B 1 87 ? 11.133 -15.523 9.523 1 94.56 87 LEU B C 1
ATOM 2699 O O . LEU B 1 87 ? 9.984 -15.711 9.93 1 94.56 87 LEU B O 1
ATOM 2703 N N . HIS B 1 88 ? 12.172 -15.695 10.195 1 89.44 88 HIS B N 1
ATOM 2704 C CA . HIS B 1 88 ? 12.047 -16.047 11.602 1 89.44 88 HIS B CA 1
ATOM 2705 C C . HIS B 1 88 ? 11.406 -14.922 12.398 1 89.44 88 HIS B C 1
ATOM 2707 O O . HIS B 1 88 ? 10.562 -15.172 13.266 1 89.44 88 HIS B O 1
ATOM 2713 N N . GLU B 1 89 ? 11.82 -13.781 12.039 1 85.5 89 GLU B N 1
ATOM 2714 C CA . GLU B 1 89 ? 11.25 -12.609 12.703 1 85.5 89 GLU B CA 1
ATOM 2715 C C . GLU B 1 89 ? 9.766 -12.453 12.375 1 85.5 89 GLU B C 1
ATOM 2717 O O . GLU B 1 89 ? 8.969 -12.086 13.234 1 85.5 89 GLU B O 1
ATOM 2722 N N . MET B 1 90 ? 9.477 -12.719 11.125 1 87.38 90 MET B N 1
ATOM 2723 C CA . MET B 1 90 ? 8.078 -12.617 10.719 1 87.38 90 MET B CA 1
ATOM 2724 C C . MET B 1 90 ? 7.227 -13.672 11.406 1 87.38 90 MET B C 1
ATOM 2726 O O . MET B 1 90 ? 6.074 -13.414 11.766 1 87.38 90 MET B O 1
ATOM 2730 N N . LYS B 1 91 ? 7.777 -14.773 11.594 1 85.69 91 LYS B N 1
ATOM 2731 C CA . LYS B 1 91 ? 7.07 -15.828 12.305 1 85.69 91 LYS B CA 1
ATOM 2732 C C . LYS B 1 91 ? 6.727 -15.398 13.727 1 85.69 91 LYS B C 1
ATOM 2734 O O . LYS B 1 91 ? 5.609 -15.617 14.195 1 85.69 91 LYS B O 1
ATOM 2739 N N . ASN B 1 92 ? 7.645 -14.781 14.297 1 75.94 92 ASN B N 1
ATOM 2740 C CA . ASN B 1 92 ? 7.438 -14.305 15.656 1 75.94 92 ASN B CA 1
ATOM 2741 C C . ASN B 1 92 ? 6.371 -13.211 15.711 1 75.94 92 ASN B C 1
ATOM 2743 O O . ASN B 1 92 ? 5.586 -13.148 16.656 1 75.94 92 ASN B O 1
ATOM 2747 N N . ALA B 1 93 ? 6.371 -12.461 14.656 1 73.5 93 ALA B N 1
ATOM 2748 C CA . ALA B 1 93 ? 5.477 -11.305 14.625 1 73.5 93 ALA B CA 1
ATOM 2749 C C . ALA B 1 93 ? 4.062 -11.711 14.234 1 73.5 93 ALA B C 1
ATOM 2751 O O . ALA B 1 93 ? 3.082 -11.164 14.734 1 73.5 93 ALA B O 1
ATOM 2752 N N . THR B 1 94 ? 3.898 -12.641 13.352 1 78.31 94 THR B N 1
ATOM 2753 C CA . THR B 1 94 ? 2.594 -12.945 12.781 1 78.31 94 THR B CA 1
ATOM 2754 C C . THR B 1 94 ? 2.09 -14.297 13.273 1 78.31 94 THR B C 1
ATOM 2756 O O . THR B 1 94 ? 0.897 -14.594 13.18 1 78.31 94 THR B O 1
ATOM 2759 N N . GLY B 1 95 ? 2.979 -15.141 13.703 1 79.62 95 GLY B N 1
ATOM 2760 C CA . GLY B 1 95 ? 2.629 -16.5 14.102 1 79.62 95 GLY B CA 1
ATOM 2761 C C . GLY B 1 95 ? 2.582 -17.469 12.938 1 79.62 95 GLY B C 1
ATOM 2762 O O . GLY B 1 95 ? 2.229 -18.641 13.117 1 79.62 95 GLY B O 1
ATOM 2763 N N . GLU B 1 96 ? 2.93 -16.984 11.797 1 85.62 96 GLU B N 1
ATOM 2764 C CA . GLU B 1 96 ? 2.879 -17.828 10.602 1 85.62 96 GLU B CA 1
ATOM 2765 C C . GLU B 1 96 ? 4.277 -18.266 10.18 1 85.62 96 GLU B C 1
ATOM 2767 O O . GLU B 1 96 ? 5.219 -17.469 10.195 1 85.62 96 GLU B O 1
ATOM 2772 N N . ASP B 1 97 ? 4.383 -19.516 9.844 1 90 97 ASP B N 1
ATOM 2773 C CA . ASP B 1 97 ? 5.676 -20.047 9.406 1 90 97 ASP B CA 1
ATOM 2774 C C . ASP B 1 97 ? 5.836 -19.906 7.895 1 90 97 ASP B C 1
ATOM 2776 O O . ASP B 1 97 ? 5.402 -20.781 7.141 1 90 97 ASP B O 1
ATOM 2780 N N . PHE B 1 98 ? 6.605 -18.953 7.543 1 93.38 98 PHE B N 1
ATOM 2781 C CA . PHE B 1 98 ? 6.797 -18.672 6.125 1 93.38 98 PHE B CA 1
ATOM 2782 C C . PHE B 1 98 ? 8 -19.438 5.578 1 93.38 98 PHE B C 1
ATOM 2784 O O . PHE B 1 98 ? 8.227 -19.469 4.367 1 93.38 98 PHE B O 1
ATOM 2791 N N . LEU B 1 99 ? 8.742 -20.094 6.438 1 91.56 99 LEU B N 1
ATOM 2792 C CA . LEU B 1 99 ? 9.984 -20.75 6.031 1 91.56 99 LEU B CA 1
ATOM 2793 C C . LEU B 1 99 ? 9.719 -21.828 4.988 1 91.56 99 LEU B C 1
ATOM 2795 O O . LEU B 1 99 ? 10.539 -22.047 4.094 1 91.56 99 LEU B O 1
ATOM 2799 N N . ARG B 1 100 ? 8.594 -22.438 5.125 1 91 100 ARG B N 1
ATOM 2800 C CA . ARG B 1 100 ? 8.258 -23.547 4.23 1 91 100 ARG B CA 1
ATOM 2801 C C . ARG B 1 100 ? 8.094 -23.062 2.795 1 91 100 ARG B C 1
ATOM 2803 O O . ARG B 1 100 ? 8.273 -23.844 1.851 1 91 100 ARG B O 1
ATOM 2810 N N . LEU B 1 101 ? 7.816 -21.812 2.631 1 94.25 101 LEU B N 1
ATOM 2811 C CA . LEU B 1 101 ? 7.594 -21.266 1.3 1 94.25 101 LEU B CA 1
ATOM 2812 C C . LEU B 1 101 ? 8.922 -20.922 0.625 1 94.25 101 LEU B C 1
ATOM 2814 O O . LEU B 1 101 ? 8.961 -20.688 -0.584 1 94.25 101 LEU B O 1
ATOM 2818 N N . PHE B 1 102 ? 10.016 -20.922 1.464 1 96.5 102 PHE B N 1
ATOM 2819 C CA . PHE B 1 102 ? 11.305 -20.453 0.958 1 96.5 102 PHE B CA 1
ATOM 2820 C C . PHE B 1 102 ? 12.414 -21.422 1.335 1 96.5 102 PHE B C 1
ATOM 2822 O O . PHE B 1 102 ? 13.5 -21.016 1.735 1 96.5 102 PHE B O 1
ATOM 2829 N N . ALA B 1 103 ? 12.188 -22.641 1.238 1 92.69 103 ALA B N 1
ATOM 2830 C CA . ALA B 1 103 ? 13.234 -23.641 1.488 1 92.69 103 ALA B CA 1
ATOM 2831 C C . ALA B 1 103 ? 14.391 -23.469 0.506 1 92.69 103 ALA B C 1
ATOM 2833 O O . ALA B 1 103 ? 14.188 -23.062 -0.639 1 92.69 103 ALA B O 1
ATOM 2834 N N . PRO B 1 104 ? 15.594 -23.766 0.927 1 92.38 104 PRO B N 1
ATOM 2835 C CA . PRO B 1 104 ? 16.734 -23.625 0.025 1 92.38 104 PRO B CA 1
ATOM 2836 C C . PRO B 1 104 ? 16.562 -24.375 -1.286 1 92.38 104 PRO B C 1
ATOM 2838 O O . PRO B 1 104 ? 16.188 -25.562 -1.273 1 92.38 104 PRO B O 1
ATOM 2841 N N . GLY B 1 105 ? 16.734 -23.672 -2.371 1 89.25 105 GLY B N 1
ATOM 2842 C CA . GLY B 1 105 ? 16.656 -24.266 -3.691 1 89.25 105 GLY B CA 1
ATOM 2843 C C . GLY B 1 105 ? 15.242 -24.453 -4.191 1 89.25 105 GLY B C 1
ATOM 2844 O O . GLY B 1 105 ? 15.023 -24.906 -5.316 1 89.25 105 GLY B O 1
ATOM 2845 N N . SER B 1 106 ? 14.32 -24.062 -3.354 1 88.88 106 SER B N 1
ATOM 2846 C CA . SER B 1 106 ? 12.93 -24.266 -3.738 1 88.88 106 SER B CA 1
ATOM 2847 C C . SER B 1 106 ? 12.391 -23.062 -4.504 1 88.88 106 SER B C 1
ATOM 2849 O O . SER B 1 106 ? 12.906 -21.938 -4.367 1 88.88 106 SER B O 1
ATOM 2851 N N . GLN B 1 107 ? 11.469 -23.359 -5.367 1 89.44 107 GLN B N 1
ATOM 2852 C CA . GLN B 1 107 ? 10.727 -22.312 -6.078 1 89.44 107 GLN B CA 1
ATOM 2853 C C . GLN B 1 107 ? 9.227 -22.609 -6.059 1 89.44 107 GLN B C 1
ATOM 2855 O O . GLN B 1 107 ? 8.812 -23.766 -6.125 1 89.44 107 GLN B O 1
ATOM 2860 N N . MET B 1 108 ? 8.484 -21.562 -5.879 1 87.56 108 MET B N 1
ATOM 2861 C CA . MET B 1 108 ? 7.031 -21.688 -5.91 1 87.56 108 MET B CA 1
ATOM 2862 C C . MET B 1 108 ? 6.41 -20.562 -6.73 1 87.56 108 MET B C 1
ATOM 2864 O O . MET B 1 108 ? 6.719 -19.391 -6.516 1 87.56 108 MET B O 1
ATOM 2868 N N . ALA B 1 109 ? 5.602 -20.969 -7.641 1 86.06 109 ALA B N 1
ATOM 2869 C CA . ALA B 1 109 ? 4.883 -19.984 -8.453 1 86.06 109 ALA B CA 1
ATOM 2870 C C . ALA B 1 109 ? 3.465 -19.766 -7.93 1 86.06 109 ALA B C 1
ATOM 2872 O O . ALA B 1 109 ? 2.738 -20.734 -7.676 1 86.06 109 ALA B O 1
ATOM 2873 N N . LEU B 1 110 ? 3.131 -18.562 -7.695 1 87.69 110 LEU B N 1
ATOM 2874 C CA . LEU B 1 110 ? 1.771 -18.203 -7.309 1 87.69 110 LEU B CA 1
ATOM 2875 C C . LEU B 1 110 ? 1.092 -17.391 -8.406 1 87.69 110 LEU B C 1
ATOM 2877 O O . LEU B 1 110 ? 1.676 -16.438 -8.945 1 87.69 110 LEU B O 1
ATOM 2881 N N . TYR B 1 111 ? -0.025 -17.828 -8.672 1 77.5 111 TYR B N 1
ATOM 2882 C CA . TYR B 1 111 ? -0.875 -17.109 -9.617 1 77.5 111 TYR B CA 1
ATOM 2883 C C . TYR B 1 111 ? -2.166 -16.656 -8.953 1 77.5 111 TYR B C 1
ATOM 2885 O O . TYR B 1 111 ? -3.027 -17.469 -8.625 1 77.5 111 TYR B O 1
ATOM 2893 N N . GLY B 1 112 ? -2.248 -15.398 -8.758 1 74.69 112 GLY B N 1
ATOM 2894 C CA . GLY B 1 112 ? -3.428 -14.859 -8.102 1 74.69 112 GLY B CA 1
ATOM 2895 C C . GLY B 1 112 ? -4.273 -13.992 -9.023 1 74.69 112 GLY B C 1
ATOM 2896 O O . GLY B 1 112 ? -3.998 -13.898 -10.219 1 74.69 112 GLY B O 1
ATOM 2897 N N . SER B 1 113 ? -5.383 -13.57 -8.5 1 76.44 113 SER B N 1
ATOM 2898 C CA . SER B 1 113 ? -6.246 -12.648 -9.227 1 76.44 113 SER B CA 1
ATOM 2899 C C . SER B 1 113 ? -5.5 -11.367 -9.594 1 76.44 113 SER B C 1
ATOM 2901 O O . SER B 1 113 ? -4.418 -11.102 -9.07 1 76.44 113 SER B O 1
ATOM 2903 N N . ILE B 1 114 ? -6.059 -10.656 -10.469 1 79.19 114 ILE B N 1
ATOM 2904 C CA . ILE B 1 114 ? -5.496 -9.359 -10.852 1 79.19 114 ILE B CA 1
ATOM 2905 C C . ILE B 1 114 ? -5.414 -8.453 -9.625 1 79.19 114 ILE B C 1
ATOM 2907 O O . ILE B 1 114 ? -4.453 -7.695 -9.477 1 79.19 114 ILE B O 1
ATOM 2911 N N . GLN B 1 115 ? -6.434 -8.562 -8.797 1 82.94 115 GLN B N 1
ATOM 2912 C CA . GLN B 1 115 ? -6.461 -7.758 -7.582 1 82.94 115 GLN B CA 1
ATOM 2913 C C . GLN B 1 115 ? -5.312 -8.133 -6.648 1 82.94 115 GLN B C 1
ATOM 2915 O O . GLN B 1 115 ? -4.664 -7.262 -6.066 1 82.94 115 GLN B O 1
ATOM 2920 N N . TRP B 1 116 ? -5.125 -9.367 -6.535 1 89.94 116 TRP B N 1
ATOM 2921 C CA . TRP B 1 116 ? -4.035 -9.852 -5.695 1 89.94 116 TRP B CA 1
ATOM 2922 C C . TRP B 1 116 ? -2.684 -9.391 -6.23 1 89.94 116 TRP B C 1
ATOM 2924 O O . TRP B 1 116 ? -1.855 -8.867 -5.48 1 89.94 116 TRP B O 1
ATOM 2934 N N . ALA B 1 117 ? -2.496 -9.539 -7.527 1 88.31 117 ALA B N 1
ATOM 2935 C CA . ALA B 1 117 ? -1.24 -9.133 -8.156 1 88.31 117 ALA B CA 1
ATOM 2936 C C . ALA B 1 117 ? -1.021 -7.629 -8.016 1 88.31 117 ALA B C 1
ATOM 2938 O O . ALA B 1 117 ? 0.099 -7.18 -7.766 1 88.31 117 ALA B O 1
ATOM 2939 N N . SER B 1 118 ? -2.062 -6.887 -8.172 1 91.56 118 SER B N 1
ATOM 2940 C CA . SER B 1 118 ? -1.988 -5.438 -8.039 1 91.56 118 SER B CA 1
ATOM 2941 C C . SER B 1 118 ? -1.61 -5.035 -6.613 1 91.56 118 SER B C 1
ATOM 2943 O O . SER B 1 118 ? -0.859 -4.078 -6.414 1 91.56 118 SER B O 1
ATOM 2945 N N . ARG B 1 119 ? -2.174 -5.691 -5.68 1 95.19 119 ARG B N 1
ATOM 2946 C CA . ARG B 1 119 ? -1.856 -5.43 -4.281 1 95.19 119 ARG B CA 1
ATOM 2947 C C . ARG B 1 119 ? -0.382 -5.695 -3.994 1 95.19 119 ARG B C 1
ATOM 2949 O O . ARG B 1 119 ? 0.282 -4.887 -3.338 1 95.19 119 ARG B O 1
ATOM 2956 N N . LEU B 1 120 ? 0.125 -6.805 -4.465 1 97 120 LEU B N 1
ATOM 2957 C CA . LEU B 1 120 ? 1.54 -7.109 -4.289 1 97 120 LEU B CA 1
ATOM 2958 C C . LEU B 1 120 ? 2.414 -6.051 -4.953 1 97 120 LEU B C 1
ATOM 2960 O O . LEU B 1 120 ? 3.412 -5.613 -4.375 1 97 120 LEU B O 1
ATOM 2964 N N . ARG B 1 121 ? 2.004 -5.707 -6.129 1 96.69 121 ARG B N 1
ATOM 2965 C CA . ARG B 1 121 ? 2.762 -4.691 -6.855 1 96.69 121 ARG B CA 1
ATOM 2966 C C . ARG B 1 121 ? 2.82 -3.389 -6.066 1 96.69 121 ARG B C 1
ATOM 2968 O O . ARG B 1 121 ? 3.889 -2.789 -5.93 1 96.69 121 ARG B O 1
ATOM 2975 N N . THR B 1 122 ? 1.69 -2.98 -5.586 1 97.81 122 THR B N 1
ATOM 2976 C CA . THR B 1 122 ? 1.612 -1.742 -4.82 1 97.81 122 THR B CA 1
ATOM 2977 C C . THR B 1 122 ? 2.51 -1.811 -3.59 1 97.81 122 THR B C 1
ATOM 2979 O O . THR B 1 122 ? 3.264 -0.875 -3.311 1 97.81 122 THR B O 1
ATOM 2982 N N . LEU B 1 123 ? 2.463 -2.875 -2.857 1 98.38 123 LEU B N 1
ATOM 2983 C CA . LEU B 1 123 ? 3.275 -3.041 -1.657 1 98.38 123 LEU B CA 1
ATOM 2984 C C . LEU B 1 123 ? 4.762 -3.002 -1.997 1 98.38 123 LEU B C 1
ATOM 2986 O O . LEU B 1 123 ? 5.539 -2.324 -1.32 1 98.38 123 LEU B O 1
ATOM 2990 N N . LEU B 1 124 ? 5.148 -3.709 -3.004 1 98.25 124 LEU B N 1
ATOM 2991 C CA . LEU B 1 124 ? 6.551 -3.756 -3.395 1 98.25 124 LEU B CA 1
ATOM 2992 C C . LEU B 1 124 ? 7.035 -2.383 -3.85 1 98.25 124 LEU B C 1
ATOM 2994 O O . LEU B 1 124 ? 8.164 -1.989 -3.559 1 98.25 124 LEU B O 1
ATOM 2998 N N . GLU B 1 125 ? 6.199 -1.658 -4.566 1 97.69 125 GLU B N 1
ATOM 2999 C CA . GLU B 1 125 ? 6.555 -0.31 -5 1 97.69 125 GLU B CA 1
ATOM 3000 C C . GLU B 1 125 ? 6.703 0.63 -3.809 1 97.69 125 GLU B C 1
ATOM 3002 O O . GLU B 1 125 ? 7.613 1.462 -3.777 1 97.69 125 GLU B O 1
ATOM 3007 N N . MET B 1 126 ? 5.781 0.5 -2.924 1 97.69 126 MET B N 1
ATOM 3008 C CA . MET B 1 126 ? 5.887 1.32 -1.72 1 97.69 126 MET B CA 1
ATOM 3009 C C . MET B 1 126 ? 7.152 0.982 -0.938 1 97.69 126 MET B C 1
ATOM 3011 O O . MET B 1 126 ? 7.828 1.876 -0.428 1 97.69 126 MET B O 1
ATOM 3015 N N . MET B 1 127 ? 7.418 -0.25 -0.807 1 97.88 127 MET B N 1
ATOM 3016 C CA . MET B 1 127 ? 8.641 -0.687 -0.146 1 97.88 127 MET B CA 1
ATOM 3017 C C . MET B 1 127 ? 9.867 -0.085 -0.822 1 97.88 127 MET B C 1
ATOM 3019 O O . MET B 1 127 ? 10.75 0.462 -0.152 1 97.88 127 MET B O 1
ATOM 3023 N N . ARG B 1 128 ? 9.883 -0.195 -2.109 1 97.19 128 ARG B N 1
ATOM 3024 C CA . ARG B 1 128 ? 10.984 0.355 -2.887 1 97.19 128 ARG B CA 1
ATOM 3025 C C . ARG B 1 128 ? 11.148 1.849 -2.627 1 97.19 128 ARG B C 1
ATOM 3027 O O . ARG B 1 128 ? 12.266 2.332 -2.43 1 97.19 128 ARG B O 1
ATOM 3034 N N . SER B 1 129 ? 10.062 2.529 -2.648 1 95.06 129 SER B N 1
ATOM 3035 C CA . SER B 1 129 ? 10.086 3.977 -2.463 1 95.06 129 SER B CA 1
ATOM 3036 C C . SER B 1 129 ? 10.562 4.348 -1.061 1 95.06 129 SER B C 1
ATOM 3038 O O . SER B 1 129 ? 11.109 5.43 -0.851 1 95.06 129 SER B O 1
ATOM 3040 N N . ALA B 1 130 ? 10.328 3.463 -0.218 1 95.62 130 ALA B N 1
ATOM 3041 C CA . ALA B 1 130 ? 10.648 3.752 1.177 1 95.62 130 ALA B CA 1
ATOM 3042 C C . ALA B 1 130 ? 12.102 3.41 1.486 1 95.62 130 ALA B C 1
ATOM 3044 O O . ALA B 1 130 ? 12.633 3.811 2.525 1 95.62 130 ALA B O 1
ATOM 3045 N N . MET B 1 131 ? 12.609 2.771 0.41 1 90.12 131 MET B N 1
ATOM 3046 C CA . MET B 1 131 ? 13.992 2.365 0.63 1 90.12 131 MET B CA 1
ATOM 3047 C C . MET B 1 131 ? 14.898 3.582 0.791 1 90.12 131 MET B C 1
ATOM 3049 O O . MET B 1 131 ? 14.766 4.562 0.056 1 90.12 131 MET B O 1
ATOM 3053 N N . GLY B 1 132 ? 15.57 3.916 1.71 1 88.31 132 GLY B N 1
ATOM 3054 C CA . GLY B 1 132 ? 16.484 5.02 1.948 1 88.31 132 GLY B CA 1
ATOM 3055 C C . GLY B 1 132 ? 16.016 5.961 3.039 1 88.31 132 GLY B C 1
ATOM 3056 O O . GLY B 1 132 ? 16.75 6.859 3.453 1 88.31 132 GLY B O 1
ATOM 3057 N N . GLU B 1 133 ? 14.734 5.832 3.338 1 88.81 133 GLU B N 1
ATOM 3058 C CA . GLU B 1 133 ? 14.211 6.664 4.418 1 88.81 133 GLU B CA 1
ATOM 3059 C C . GLU B 1 133 ? 14.797 6.254 5.766 1 88.81 133 GLU B C 1
ATOM 3061 O O . GLU B 1 133 ? 15.211 5.105 5.941 1 88.81 133 GLU B O 1
ATOM 3066 N N . PRO B 1 134 ? 14.766 7.262 6.645 1 85.25 134 PRO B N 1
ATOM 3067 C CA . PRO B 1 134 ? 15.125 6.875 8.008 1 85.25 134 PRO B CA 1
ATOM 3068 C C . PRO B 1 134 ? 14.133 5.887 8.625 1 85.25 134 PRO B C 1
ATOM 3070 O O . PRO B 1 134 ? 12.922 6 8.398 1 85.25 134 PRO B O 1
ATOM 3073 N N . GLU B 1 135 ? 14.586 4.871 9.344 1 88.19 135 GLU B N 1
ATOM 3074 C CA . GLU B 1 135 ? 13.766 3.855 10 1 88.19 135 GLU B CA 1
ATOM 3075 C C . GLU B 1 135 ? 12.93 3.078 8.984 1 88.19 135 GLU B C 1
ATOM 3077 O O . GLU B 1 135 ? 11.734 2.857 9.203 1 88.19 135 GLU B O 1
ATOM 3082 N N . TYR B 1 136 ? 13.547 2.863 7.871 1 93.44 136 TYR B N 1
ATOM 3083 C CA . TYR B 1 136 ? 12.914 2.066 6.82 1 93.44 136 TYR B CA 1
ATOM 3084 C C . TYR B 1 136 ? 12.141 0.897 7.414 1 93.44 136 TYR B C 1
ATOM 3086 O O . TYR B 1 136 ? 12.711 0.045 8.094 1 93.44 136 TYR B O 1
ATOM 3094 N N . PRO B 1 137 ? 10.805 0.881 7.062 1 94.06 137 PRO B N 1
ATOM 3095 C CA . PRO B 1 137 ? 9.984 -0.178 7.656 1 94.06 137 PRO B CA 1
ATOM 3096 C C . PRO B 1 137 ? 9.938 -1.439 6.797 1 94.06 137 PRO B C 1
ATOM 3098 O O . PRO B 1 137 ? 8.859 -1.985 6.555 1 94.06 137 PRO B O 1
ATOM 3101 N N . GLY B 1 138 ? 11.094 -1.948 6.414 1 95.06 138 GLY B N 1
ATOM 3102 C CA . GLY B 1 138 ? 11.188 -3.115 5.547 1 95.06 138 GLY B CA 1
ATOM 3103 C C . GLY B 1 138 ? 10.484 -4.332 6.117 1 95.06 138 GLY B C 1
ATOM 3104 O O . GLY B 1 138 ? 9.859 -5.098 5.383 1 95.06 138 GLY B O 1
ATOM 3105 N N . GLY B 1 139 ? 10.586 -4.516 7.383 1 93.62 139 GLY B N 1
ATOM 3106 C CA . GLY B 1 139 ? 9.961 -5.656 8.031 1 93.62 139 GLY B CA 1
ATOM 3107 C C . GLY B 1 139 ? 8.445 -5.633 7.957 1 93.62 139 GLY B C 1
ATOM 3108 O O . GLY B 1 139 ? 7.812 -6.676 7.781 1 93.62 139 GLY B O 1
ATOM 3109 N N . LEU B 1 140 ? 7.867 -4.492 8.125 1 93.62 140 LEU B N 1
ATOM 3110 C CA . LEU B 1 140 ? 6.414 -4.375 8.055 1 93.62 140 LEU B CA 1
ATOM 3111 C C . LEU B 1 140 ? 5.922 -4.613 6.629 1 93.62 140 LEU B C 1
ATOM 3113 O O . LEU B 1 140 ? 4.91 -5.289 6.422 1 93.62 140 LEU B O 1
ATOM 3117 N N . TYR B 1 141 ? 6.605 -4.039 5.656 1 96.5 141 TYR B N 1
ATOM 3118 C CA . TYR B 1 141 ? 6.262 -4.289 4.262 1 96.5 141 TYR B CA 1
ATOM 3119 C C . TYR B 1 141 ? 6.383 -5.773 3.932 1 96.5 141 TYR B C 1
ATOM 3121 O O . TYR B 1 141 ? 5.512 -6.34 3.266 1 96.5 141 TYR B O 1
ATOM 3129 N N . LEU B 1 142 ? 7.461 -6.371 4.395 1 97.06 142 LEU B N 1
ATOM 3130 C CA . LEU B 1 142 ? 7.652 -7.793 4.137 1 97.06 142 LEU B CA 1
ATOM 3131 C C . LEU B 1 142 ? 6.547 -8.617 4.785 1 97.06 142 LEU B C 1
ATOM 3133 O O . LEU B 1 142 ? 6.02 -9.547 4.172 1 97.06 142 LEU B O 1
ATOM 3137 N N . ALA B 1 143 ? 6.215 -8.289 5.977 1 94.69 143 ALA B N 1
ATOM 3138 C CA . ALA B 1 143 ? 5.168 -9.016 6.688 1 94.69 143 ALA B CA 1
ATOM 3139 C C . ALA B 1 143 ? 3.846 -8.953 5.922 1 94.69 143 ALA B C 1
ATOM 3141 O O . ALA B 1 143 ? 3.162 -9.969 5.773 1 94.69 143 ALA B O 1
ATOM 3142 N N . LEU B 1 144 ? 3.496 -7.797 5.473 1 95.38 144 LEU B N 1
ATOM 3143 C CA . LEU B 1 144 ? 2.26 -7.637 4.719 1 95.38 144 LEU B CA 1
ATOM 3144 C C . LEU B 1 144 ? 2.326 -8.398 3.396 1 95.38 144 LEU B C 1
ATOM 3146 O O . LEU B 1 144 ? 1.356 -9.047 2.996 1 95.38 144 LEU B O 1
ATOM 3150 N N . THR B 1 145 ? 3.467 -8.273 2.725 1 97.44 145 THR B N 1
ATOM 3151 C CA . THR B 1 145 ? 3.664 -9 1.476 1 97.44 145 THR B CA 1
ATOM 3152 C C . THR B 1 145 ? 3.523 -10.508 1.697 1 97.44 145 THR B C 1
ATOM 3154 O O . THR B 1 145 ? 2.812 -11.188 0.953 1 97.44 145 THR B O 1
ATOM 3157 N N . LEU B 1 146 ? 4.168 -11.016 2.723 1 97.19 146 LEU B N 1
ATOM 3158 C CA . LEU B 1 146 ? 4.141 -12.445 3.029 1 97.19 146 LEU B CA 1
ATOM 3159 C C . LEU B 1 146 ? 2.736 -12.891 3.414 1 97.19 146 LEU B C 1
ATOM 3161 O O . LEU B 1 146 ? 2.336 -14.016 3.117 1 97.19 146 LEU B O 1
ATOM 3165 N N . HIS B 1 147 ? 2.008 -12.023 4.082 1 94.88 147 HIS B N 1
ATOM 3166 C CA . HIS B 1 147 ? 0.621 -12.336 4.406 1 94.88 147 HIS B CA 1
ATOM 3167 C C . HIS B 1 147 ? -0.178 -12.672 3.154 1 94.88 147 HIS B C 1
ATOM 3169 O O . HIS B 1 147 ? -0.869 -13.695 3.105 1 94.88 147 HIS B O 1
ATOM 3175 N N . TYR B 1 148 ? -0.092 -11.867 2.16 1 95.31 148 TYR B N 1
ATOM 3176 C CA . TYR B 1 148 ? -0.878 -12.07 0.947 1 95.31 148 TYR B CA 1
ATOM 3177 C C . TYR B 1 148 ? -0.341 -13.242 0.138 1 95.31 148 TYR B C 1
ATOM 3179 O O . TYR B 1 148 ? -1.105 -13.961 -0.513 1 95.31 148 TYR B O 1
ATOM 3187 N N . VAL B 1 149 ? 0.978 -13.414 0.187 1 95.75 149 VAL B N 1
ATOM 3188 C CA . VAL B 1 149 ? 1.6 -14.57 -0.445 1 95.75 149 VAL B CA 1
ATOM 3189 C C . VAL B 1 149 ? 1.067 -15.852 0.191 1 95.75 149 VAL B C 1
ATOM 3191 O O . VAL B 1 149 ? 0.686 -16.797 -0.513 1 95.75 149 VAL B O 1
ATOM 3194 N N . GLU B 1 150 ? 1.05 -15.875 1.451 1 93.94 150 GLU B N 1
ATOM 3195 C CA . GLU B 1 150 ? 0.556 -17.047 2.18 1 93.94 150 GLU B CA 1
ATOM 3196 C C . GLU B 1 150 ? -0.921 -17.281 1.889 1 93.94 150 GLU B C 1
ATOM 3198 O O . GLU B 1 150 ? -1.344 -18.438 1.725 1 93.94 150 GLU B O 1
ATOM 3203 N N . GLN B 1 151 ? -1.68 -16.25 1.931 1 91.81 151 GLN B N 1
ATOM 3204 C CA . GLN B 1 151 ? -3.105 -16.359 1.64 1 91.81 151 GLN B CA 1
ATOM 3205 C C . GLN B 1 151 ? -3.34 -17 0.276 1 91.81 151 GLN B C 1
ATOM 3207 O O . GLN B 1 151 ? -4.176 -17.906 0.143 1 91.81 151 GLN B O 1
ATOM 3212 N N . GLU B 1 152 ? -2.605 -16.516 -0.715 1 90.19 152 GLU B N 1
ATOM 3213 C CA . GLU B 1 152 ? -2.764 -17.078 -2.057 1 90.19 152 GLU B CA 1
ATOM 3214 C C . GLU B 1 152 ? -2.268 -18.516 -2.119 1 90.19 152 GLU B C 1
ATOM 3216 O O . GLU B 1 152 ? -2.852 -19.359 -2.818 1 90.19 152 GLU B O 1
ATOM 3221 N N . HIS B 1 153 ? -1.171 -18.781 -1.455 1 90.44 153 HIS B N 1
ATOM 3222 C CA . HIS B 1 153 ? -0.657 -20.141 -1.395 1 90.44 153 HIS B CA 1
ATOM 3223 C C . HIS B 1 153 ? -1.704 -21.109 -0.839 1 90.44 153 HIS B C 1
ATOM 3225 O O . HIS B 1 153 ? -1.909 -22.188 -1.386 1 90.44 153 HIS B O 1
ATOM 3231 N N . ARG B 1 154 ? -2.309 -20.719 0.193 1 87.44 154 ARG B N 1
ATOM 3232 C CA . ARG B 1 154 ? -3.336 -21.547 0.806 1 87.44 154 ARG B CA 1
ATOM 3233 C C . ARG B 1 154 ? -4.52 -21.734 -0.136 1 87.44 154 ARG B C 1
ATOM 3235 O O . ARG B 1 154 ? -5.078 -22.844 -0.229 1 87.44 154 ARG B O 1
ATOM 3242 N N . ALA B 1 155 ? -4.906 -20.703 -0.732 1 82.19 155 ALA B N 1
ATOM 3243 C CA . ALA B 1 155 ? -6.012 -20.766 -1.682 1 82.19 155 ALA B CA 1
ATOM 3244 C C . ALA B 1 155 ? -5.691 -21.719 -2.828 1 82.19 155 ALA B C 1
ATOM 3246 O O . ALA B 1 155 ? -6.543 -22.516 -3.242 1 82.19 155 ALA B O 1
ATOM 3247 N N . GLN B 1 156 ? -4.504 -21.625 -3.318 1 76.81 156 GLN B N 1
ATOM 3248 C CA . GLN B 1 156 ? -4.07 -22.484 -4.414 1 76.81 156 GLN B CA 1
ATOM 3249 C C . GLN B 1 156 ? -3.973 -23.938 -3.967 1 76.81 156 GLN B C 1
ATOM 3251 O O . GLN B 1 156 ? -4.352 -24.844 -4.707 1 76.81 156 GLN B O 1
ATOM 3256 N N . SER B 1 157 ? -3.438 -24.156 -2.775 1 76.38 157 SER B N 1
ATOM 3257 C CA . SER B 1 157 ? -3.316 -25.5 -2.238 1 76.38 157 SER B CA 1
ATOM 3258 C C . SER B 1 157 ? -4.688 -26.125 -2.006 1 76.38 157 SER B C 1
ATOM 3260 O O . SER B 1 157 ? -4.879 -27.312 -2.254 1 76.38 157 SER B O 1
ATOM 3262 N N . ALA B 1 158 ? -5.59 -25.359 -1.512 1 70.81 158 ALA B N 1
ATOM 3263 C CA . ALA B 1 158 ? -6.953 -25.844 -1.302 1 70.81 158 ALA B CA 1
ATOM 3264 C C . ALA B 1 158 ? -7.629 -26.172 -2.629 1 70.81 158 ALA B C 1
ATOM 3266 O O . ALA B 1 158 ? -8.367 -27.156 -2.727 1 70.81 158 ALA B O 1
ATOM 3267 N N . ALA B 1 159 ? -7.398 -25.344 -3.523 1 64.5 159 ALA B N 1
ATOM 3268 C CA . ALA B 1 159 ? -7.953 -25.594 -4.852 1 64.5 159 ALA B CA 1
ATOM 3269 C C . ALA B 1 159 ? -7.383 -26.875 -5.449 1 64.5 159 ALA B C 1
ATOM 3271 O O . ALA B 1 159 ? -8.102 -27.641 -6.102 1 64.5 159 ALA B O 1
ATOM 3272 N N . ASP B 1 160 ? -6.133 -27 -5.184 1 58.72 160 ASP B N 1
ATOM 3273 C CA . ASP B 1 160 ? -5.473 -28.203 -5.688 1 58.72 160 ASP B CA 1
ATOM 3274 C C . ASP B 1 160 ? -6.012 -29.453 -5 1 58.72 160 ASP B C 1
ATOM 3276 O O . ASP B 1 160 ? -6.027 -30.531 -5.59 1 58.72 160 ASP B O 1
ATOM 3280 N N . ALA B 1 161 ? -6.508 -29.219 -3.686 1 51.56 161 ALA B N 1
ATOM 3281 C CA . ALA B 1 161 ? -7.035 -30.344 -2.926 1 51.56 161 ALA B CA 1
ATOM 3282 C C . ALA B 1 161 ? -8.469 -30.656 -3.342 1 51.56 161 ALA B C 1
ATOM 3284 O O . ALA B 1 161 ? -8.977 -31.75 -3.057 1 51.56 161 ALA B O 1
ATOM 3285 N N . ARG B 1 162 ? -9.242 -29.641 -3.701 1 50.69 162 ARG B N 1
ATOM 3286 C CA . ARG B 1 162 ? -10.602 -29.906 -4.172 1 50.69 162 ARG B CA 1
ATOM 3287 C C . ARG B 1 162 ? -10.578 -30.875 -5.355 1 50.69 162 ARG B C 1
ATOM 3289 O O . ARG B 1 162 ? -9.641 -30.859 -6.156 1 50.69 162 ARG B O 1
ATOM 3296 N N . PRO B 1 163 ? -11.398 -31.766 -5.164 1 45.78 163 PRO B N 1
ATOM 3297 C CA . PRO B 1 163 ? -11.398 -32.719 -6.262 1 45.78 163 PRO B CA 1
ATOM 3298 C C . PRO B 1 163 ? -11.297 -32.062 -7.633 1 45.78 163 PRO B C 1
ATOM 3300 O O . PRO B 1 163 ? -12.094 -31.188 -7.961 1 45.78 163 PRO B O 1
ATOM 3303 N N . ARG B 1 164 ? -9.984 -31.734 -8 1 53.19 164 ARG B N 1
ATOM 3304 C CA . ARG B 1 164 ? -9.203 -31.266 -9.141 1 53.19 164 ARG B CA 1
ATOM 3305 C C . ARG B 1 164 ? -9.891 -31.609 -10.453 1 53.19 164 ARG B C 1
ATOM 3307 O O . ARG B 1 164 ? -9.82 -30.844 -11.414 1 53.19 164 ARG B O 1
ATOM 3314 N N . ASN B 1 165 ? -10.781 -32.531 -10.219 1 57.69 165 ASN B N 1
ATOM 3315 C CA . ASN B 1 165 ? -11.344 -33.25 -11.359 1 57.69 165 ASN B CA 1
ATOM 3316 C C . ASN B 1 165 ? -12.453 -32.469 -12.031 1 57.69 165 ASN B C 1
ATOM 3318 O O . ASN B 1 165 ? -12.523 -32.406 -13.266 1 57.69 165 ASN B O 1
ATOM 3322 N N . GLU B 1 166 ? -13.078 -31.625 -11.172 1 63.91 166 GLU B N 1
ATOM 3323 C CA . GLU B 1 166 ? -14.234 -31.016 -11.812 1 63.91 166 GLU B CA 1
ATOM 3324 C C . GLU B 1 166 ? -13.82 -29.812 -12.664 1 63.91 166 GLU B C 1
ATOM 3326 O O . GLU B 1 166 ? -14.328 -29.641 -13.773 1 63.91 166 GLU B O 1
ATOM 3331 N N . THR B 1 167 ? -12.93 -29.031 -12.125 1 71.69 167 THR B N 1
ATOM 3332 C CA . THR B 1 167 ? -12.484 -27.859 -12.883 1 71.69 167 THR B CA 1
ATOM 3333 C C . THR B 1 167 ? -11.766 -28.297 -14.156 1 71.69 167 THR B C 1
ATOM 3335 O O . THR B 1 167 ? -12.023 -27.75 -15.234 1 71.69 167 THR B O 1
ATOM 3338 N N . VAL B 1 168 ? -10.922 -29.203 -13.93 1 78.25 168 VAL B N 1
ATOM 3339 C CA . VAL B 1 168 ? -10.195 -29.703 -15.094 1 78.25 168 VAL B CA 1
ATOM 3340 C C . VAL B 1 168 ? -11.18 -30.344 -16.078 1 78.25 168 VAL B C 1
ATOM 3342 O O . VAL B 1 168 ? -11.031 -30.203 -17.297 1 78.25 168 VAL B O 1
ATOM 3345 N N . GLU B 1 169 ? -12.195 -30.922 -15.492 1 78.94 169 GLU B N 1
ATOM 3346 C CA . GLU B 1 169 ? -13.227 -31.484 -16.344 1 78.94 169 GLU B CA 1
ATOM 3347 C C . GLU B 1 169 ? -13.961 -30.391 -17.125 1 78.94 169 GLU B C 1
ATOM 3349 O O . GLU B 1 169 ? -14.234 -30.547 -18.312 1 78.94 169 GLU B O 1
ATOM 3354 N N . GLN B 1 170 ? -14.195 -29.375 -16.469 1 82.19 170 GLN B N 1
ATOM 3355 C CA . GLN B 1 170 ? -14.867 -28.25 -17.125 1 82.19 170 GLN B CA 1
ATOM 3356 C C . GLN B 1 170 ? -13.969 -27.609 -18.172 1 82.19 170 GLN B C 1
ATOM 3358 O O . GLN B 1 170 ? -14.438 -27.219 -19.234 1 82.19 170 GLN B O 1
ATOM 3363 N N . ILE B 1 171 ? -12.758 -27.547 -17.828 1 85.81 171 ILE B N 1
ATOM 3364 C CA . ILE B 1 171 ? -11.797 -26.984 -18.766 1 85.81 171 ILE B CA 1
ATOM 3365 C C . ILE B 1 171 ? -11.664 -27.891 -19.984 1 85.81 171 ILE B C 1
ATOM 3367 O O . ILE B 1 171 ? -11.695 -27.406 -21.125 1 85.81 171 ILE B O 1
ATOM 3371 N N . CYS B 1 172 ? -11.625 -29.141 -19.672 1 85.75 172 CYS B N 1
ATOM 3372 C CA . CYS B 1 172 ? -11.57 -30.094 -20.766 1 85.75 172 CYS B CA 1
ATOM 3373 C C . CYS B 1 172 ? -12.805 -30 -21.656 1 85.75 172 CYS B C 1
ATOM 3375 O O . CYS B 1 172 ? -12.695 -29.984 -22.875 1 85.75 172 CYS B O 1
ATOM 3377 N N . ALA B 1 173 ? -13.922 -29.875 -21.062 1 87.31 173 ALA B N 1
ATOM 3378 C CA . ALA B 1 173 ? -15.172 -29.734 -21.797 1 87.31 173 ALA B CA 1
ATOM 3379 C C . ALA B 1 173 ? -15.18 -28.453 -22.641 1 87.31 173 ALA B C 1
ATOM 3381 O O . ALA B 1 173 ? -15.602 -28.469 -23.797 1 87.31 173 ALA B O 1
ATOM 3382 N N . TYR B 1 174 ? -14.758 -27.5 -22.047 1 88.88 174 TYR B N 1
ATOM 3383 C CA . TYR B 1 174 ? -14.68 -26.219 -22.734 1 88.88 174 TYR B CA 1
ATOM 3384 C C . TYR B 1 174 ? -13.734 -26.297 -23.922 1 88.88 174 TYR B C 1
ATOM 3386 O O . TYR B 1 174 ? -14.062 -25.844 -25.031 1 88.88 174 TYR B O 1
ATOM 3394 N N . LEU B 1 175 ? -12.578 -26.812 -23.719 1 90.19 175 LEU B N 1
ATOM 3395 C CA . LEU B 1 175 ? -11.578 -26.938 -24.766 1 90.19 175 LEU B CA 1
ATOM 3396 C C . LEU B 1 175 ? -12.086 -27.828 -25.891 1 90.19 175 LEU B C 1
ATOM 3398 O O . LEU B 1 175 ? -11.867 -27.547 -27.078 1 90.19 175 LEU B O 1
ATOM 3402 N N . ALA B 1 176 ? -12.812 -28.844 -25.516 1 88.75 176 ALA B N 1
ATOM 3403 C CA . ALA B 1 176 ? -13.367 -29.766 -26.5 1 88.75 176 ALA B CA 1
ATOM 3404 C C . ALA B 1 176 ? -14.43 -29.078 -27.359 1 88.75 176 ALA B C 1
ATOM 3406 O O . ALA B 1 176 ? -14.539 -29.344 -28.562 1 88.75 176 ALA B O 1
ATOM 3407 N N . ALA B 1 177 ? -15.102 -28.172 -26.719 1 89.25 177 ALA B N 1
ATOM 3408 C CA . ALA B 1 177 ? -16.188 -27.484 -27.406 1 89.25 177 ALA B CA 1
ATOM 3409 C C . ALA B 1 177 ? -15.672 -26.344 -28.266 1 89.25 177 ALA B C 1
ATOM 3411 O O . ALA B 1 177 ? -16.328 -25.906 -29.203 1 89.25 177 ALA B O 1
ATOM 3412 N N . ASN B 1 178 ? -14.453 -25.922 -27.984 1 90.75 178 ASN B N 1
ATOM 3413 C CA . ASN B 1 178 ? -13.992 -24.688 -28.625 1 90.75 178 ASN B CA 1
ATOM 3414 C C . ASN B 1 178 ? -12.617 -24.875 -29.266 1 90.75 178 ASN B C 1
ATOM 3416 O O . ASN B 1 178 ? -11.898 -23.906 -29.5 1 90.75 178 ASN B O 1
ATOM 3420 N N . TYR B 1 179 ? -12.242 -26.062 -29.578 1 89.56 179 TYR B N 1
ATOM 3421 C CA . TYR B 1 179 ? -10.883 -26.375 -30.016 1 89.56 179 TYR B CA 1
ATOM 3422 C C . TYR B 1 179 ? -10.57 -25.703 -31.344 1 89.56 179 TYR B C 1
ATOM 3424 O O . TYR B 1 179 ? -9.406 -25.547 -31.703 1 89.56 179 TYR B O 1
ATOM 3432 N N . GLN B 1 180 ? -11.586 -25.266 -32.031 1 90 180 GLN B N 1
ATOM 3433 C CA . GLN B 1 180 ? -11.406 -24.688 -33.344 1 90 180 GLN B CA 1
ATOM 3434 C C . GLN B 1 180 ? -10.977 -23.219 -33.25 1 90 180 GLN B C 1
ATOM 3436 O O . GLN B 1 180 ? -10.477 -22.656 -34.219 1 90 180 GLN B O 1
ATOM 3441 N N . GLN B 1 181 ? -11.156 -22.672 -32.125 1 85.19 181 GLN B N 1
ATOM 3442 C CA . GLN B 1 181 ? -10.852 -21.25 -31.922 1 85.19 181 GLN B CA 1
ATOM 3443 C C . GLN B 1 181 ? -9.391 -21.062 -31.516 1 85.19 181 GLN B C 1
ATOM 3445 O O . GLN B 1 181 ? -8.711 -22.031 -31.156 1 85.19 181 GLN B O 1
ATOM 3450 N N . LYS B 1 182 ? -8.938 -19.828 -31.719 1 81.31 182 LYS B N 1
ATOM 3451 C CA . LYS B 1 182 ? -7.617 -19.484 -31.203 1 81.31 182 LYS B CA 1
ATOM 3452 C C . LYS B 1 182 ? -7.656 -19.281 -29.688 1 81.31 182 LYS B C 1
ATOM 3454 O O . LYS B 1 182 ? -8.07 -18.234 -29.203 1 81.31 182 LYS B O 1
ATOM 3459 N N . LEU B 1 183 ? -7.352 -20.422 -29 1 79.06 183 LEU B N 1
ATOM 3460 C CA . LEU B 1 183 ? -7.402 -20.391 -27.547 1 79.06 183 LEU B CA 1
ATOM 3461 C C . LEU B 1 183 ? -6.008 -20.203 -26.969 1 79.06 183 LEU B C 1
ATOM 3463 O O . LEU B 1 183 ? -5.074 -20.922 -27.328 1 79.06 183 LEU B O 1
ATOM 3467 N N . SER B 1 184 ? -5.883 -19.156 -26.281 1 76.62 184 SER B N 1
ATOM 3468 C CA . SER B 1 184 ? -4.637 -18.984 -25.547 1 76.62 184 SER B CA 1
ATOM 3469 C C . SER B 1 184 ? -4.785 -19.406 -24.094 1 76.62 184 SER B C 1
ATOM 3471 O O . SER B 1 184 ? -5.902 -19.469 -23.562 1 76.62 184 SER B O 1
ATOM 3473 N N . LEU B 1 185 ? -3.623 -19.859 -23.562 1 79 185 LEU B N 1
ATOM 3474 C CA . LEU B 1 185 ? -3.609 -20.234 -22.141 1 79 185 LEU B CA 1
ATOM 3475 C C . LEU B 1 185 ? -4.223 -19.125 -21.297 1 79 185 LEU B C 1
ATOM 3477 O O . LEU B 1 185 ? -4.984 -19.406 -20.359 1 79 185 LEU B O 1
ATOM 3481 N N . THR B 1 186 ? -3.906 -17.969 -21.688 1 72.69 186 THR B N 1
ATOM 3482 C CA . THR B 1 186 ? -4.363 -16.812 -20.938 1 72.69 186 THR B CA 1
ATOM 3483 C C . THR B 1 186 ? -5.879 -16.656 -21.031 1 72.69 186 THR B C 1
ATOM 3485 O O . THR B 1 186 ? -6.543 -16.391 -20.031 1 72.69 186 THR B O 1
ATOM 3488 N N . GLU B 1 187 ? -6.359 -16.859 -22.234 1 75.56 187 GLU B N 1
ATOM 3489 C CA . GLU B 1 187 ? -7.797 -16.734 -22.453 1 75.56 187 GLU B CA 1
ATOM 3490 C C . GLU B 1 187 ? -8.57 -17.828 -21.719 1 75.56 187 GLU B C 1
ATOM 3492 O O . GLU B 1 187 ? -9.617 -17.562 -21.125 1 75.56 187 GLU B O 1
ATOM 3497 N N . VAL B 1 188 ? -8.047 -19 -21.75 1 82.19 188 VAL B N 1
ATOM 3498 C CA . VAL B 1 188 ? -8.711 -20.125 -21.094 1 82.19 188 VAL B CA 1
ATOM 3499 C C . VAL B 1 188 ? -8.672 -19.922 -19.578 1 82.19 188 VAL B C 1
ATOM 3501 O O . VAL B 1 188 ? -9.672 -20.141 -18.891 1 82.19 188 VAL B O 1
ATOM 3504 N N . ALA B 1 189 ? -7.586 -19.578 -19.141 1 78.31 189 ALA B N 1
ATOM 3505 C CA . ALA B 1 189 ? -7.418 -19.328 -17.703 1 78.31 189 ALA B CA 1
ATOM 3506 C C . ALA B 1 189 ? -8.398 -18.266 -17.219 1 78.31 189 ALA B C 1
ATOM 3508 O O . ALA B 1 189 ? -9.047 -18.453 -16.172 1 78.31 189 ALA B O 1
ATOM 3509 N N . ALA B 1 190 ? -8.477 -17.172 -18 1 70.44 190 ALA B N 1
ATOM 3510 C CA . ALA B 1 190 ? -9.367 -16.062 -17.656 1 70.44 190 ALA B CA 1
ATOM 3511 C C . ALA B 1 190 ? -10.82 -16.547 -17.562 1 70.44 190 ALA B C 1
ATOM 3513 O O . ALA B 1 190 ? -11.562 -16.109 -16.688 1 70.44 190 ALA B O 1
ATOM 3514 N N . ARG B 1 191 ? -11.117 -17.438 -18.422 1 72 191 ARG B N 1
ATOM 3515 C CA . ARG B 1 191 ? -12.484 -17.953 -18.484 1 72 191 ARG B CA 1
ATOM 3516 C C . ARG B 1 191 ? -12.836 -18.719 -17.203 1 72 191 ARG B C 1
ATOM 3518 O O . ARG B 1 191 ? -13.984 -18.688 -16.766 1 72 191 ARG B O 1
ATOM 3525 N N . PHE B 1 192 ? -11.938 -19.359 -16.672 1 73.19 192 PHE B N 1
ATOM 3526 C CA . PHE B 1 192 ? -12.195 -20.203 -15.508 1 73.19 192 PHE B CA 1
ATOM 3527 C C . PHE B 1 192 ? -11.703 -19.516 -14.234 1 73.19 192 PHE B C 1
ATOM 3529 O O . PHE B 1 192 ? -11.57 -20.172 -13.188 1 73.19 192 PHE B O 1
ATOM 3536 N N . TYR B 1 193 ? -11.312 -18.328 -14.43 1 63.06 193 TYR B N 1
ATOM 3537 C CA . TYR B 1 193 ? -10.938 -17.453 -13.32 1 63.06 193 TYR B CA 1
ATOM 3538 C C . TYR B 1 193 ? -9.766 -18.047 -12.539 1 63.06 193 TYR B C 1
ATOM 3540 O O . TYR B 1 193 ? -9.773 -18.062 -11.312 1 63.06 193 TYR B O 1
ATOM 3548 N N . ILE B 1 194 ? -8.945 -18.641 -13.406 1 66.44 194 ILE B N 1
ATOM 3549 C CA . ILE B 1 194 ? -7.727 -19.172 -12.805 1 66.44 194 ILE B CA 1
ATOM 3550 C C . ILE B 1 194 ? -6.508 -18.625 -13.547 1 66.44 194 ILE B C 1
ATOM 3552 O O . ILE B 1 194 ? -6.633 -18.094 -14.648 1 66.44 194 ILE B O 1
ATOM 3556 N N . SER B 1 195 ? -5.383 -18.609 -12.922 1 63.56 195 SER B N 1
ATOM 3557 C CA . SER B 1 195 ? -4.168 -18.125 -13.57 1 63.56 195 SER B CA 1
ATOM 3558 C C . SER B 1 195 ? -3.68 -19.109 -14.625 1 63.56 195 SER B C 1
ATOM 3560 O O . SER B 1 195 ? -3.883 -20.328 -14.5 1 63.56 195 SER B O 1
ATOM 3562 N N . PRO B 1 196 ? -3.131 -18.547 -15.711 1 72.19 196 PRO B N 1
ATOM 3563 C CA . PRO B 1 196 ? -2.594 -19.438 -16.75 1 72.19 196 PRO B CA 1
ATOM 3564 C C . PRO B 1 196 ? -1.604 -20.453 -16.188 1 72.19 196 PRO B C 1
ATOM 3566 O O . PRO B 1 196 ? -1.589 -21.609 -16.625 1 72.19 196 PRO B O 1
ATOM 3569 N N . TYR B 1 197 ? -0.981 -20.094 -15.273 1 63.75 197 TYR B N 1
ATOM 3570 C CA . TYR B 1 197 ? -0.009 -21 -14.672 1 63.75 197 TYR B CA 1
ATOM 3571 C C . TYR B 1 197 ? -0.708 -22.125 -13.922 1 63.75 197 TYR B C 1
ATOM 3573 O O . TYR B 1 197 ? -0.379 -23.297 -14.102 1 63.75 197 TYR B O 1
ATOM 3581 N N . TYR B 1 198 ? -1.599 -21.703 -13.102 1 68.44 198 TYR B N 1
ATOM 3582 C CA . TYR B 1 198 ? -2.363 -22.703 -12.367 1 68.44 198 TYR B CA 1
ATOM 3583 C C . TYR B 1 198 ? -3.088 -23.641 -13.32 1 68.44 198 TYR B C 1
ATOM 3585 O O . TYR B 1 198 ? -3.102 -24.859 -13.117 1 68.44 198 TYR B O 1
ATOM 3593 N N . LEU B 1 199 ? -3.59 -23 -14.305 1 76.38 199 LEU B N 1
ATOM 3594 C CA . LEU B 1 199 ? -4.273 -23.812 -15.305 1 76.38 199 LEU B CA 1
ATOM 3595 C C . LEU B 1 199 ? -3.318 -24.828 -15.922 1 76.38 199 LEU B C 1
ATOM 3597 O O . LEU B 1 199 ? -3.631 -26.016 -15.992 1 76.38 199 LEU B O 1
ATOM 3601 N N . SER B 1 200 ? -2.234 -24.281 -16.297 1 76.38 200 SER B N 1
ATOM 3602 C CA . 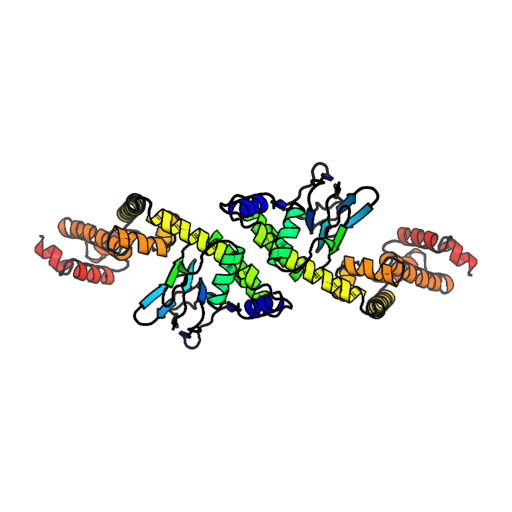SER B 1 200 ? -1.257 -25.156 -16.938 1 76.38 200 SER B CA 1
ATOM 3603 C C . SER B 1 200 ? -0.822 -26.281 -16 1 76.38 200 SER B C 1
ATOM 3605 O O . SER B 1 200 ? -0.788 -27.438 -16.391 1 76.38 200 SER B O 1
ATOM 3607 N N . ARG B 1 201 ? -0.621 -25.969 -14.852 1 71.69 201 ARG B N 1
ATOM 3608 C CA . ARG B 1 201 ? -0.151 -26.938 -13.867 1 71.69 201 ARG B CA 1
ATOM 3609 C C . ARG B 1 201 ? -1.253 -27.938 -13.508 1 71.69 201 ARG B C 1
ATOM 3611 O O . ARG B 1 201 ? -1.029 -29.141 -13.516 1 71.69 201 ARG B O 1
ATOM 3618 N N . LEU B 1 202 ? -2.383 -27.391 -13.211 1 71.75 202 LEU B N 1
ATOM 3619 C CA . LEU B 1 202 ? -3.529 -28.203 -12.836 1 71.75 202 LEU B CA 1
ATOM 3620 C C . LEU B 1 202 ? -3.912 -29.156 -13.969 1 71.75 202 LEU B C 1
ATOM 3622 O O . LEU B 1 202 ? -4.172 -30.344 -13.742 1 71.75 202 LEU B O 1
ATOM 3626 N N . PHE B 1 203 ? -3.93 -28.562 -15.094 1 80.25 203 PHE B N 1
ATOM 3627 C CA . PHE B 1 203 ? -4.344 -29.328 -16.266 1 80.25 203 PHE B CA 1
ATOM 3628 C C . PHE B 1 203 ? -3.381 -30.469 -16.531 1 80.25 203 PHE B C 1
ATOM 3630 O O . PHE B 1 203 ? -3.807 -31.609 -16.734 1 80.25 203 PHE B O 1
ATOM 3637 N N . ARG B 1 204 ? -2.16 -30.125 -16.297 1 78.06 204 ARG B N 1
ATOM 3638 C CA . ARG B 1 204 ? -1.149 -31.156 -16.531 1 78.06 204 ARG B CA 1
ATOM 3639 C C . ARG B 1 204 ? -1.18 -32.219 -15.43 1 78.06 204 ARG B C 1
ATOM 3641 O O . ARG B 1 204 ? -1.032 -33.406 -15.703 1 78.06 204 ARG B O 1
ATOM 3648 N N . ARG B 1 205 ? -1.334 -31.75 -14.352 1 70.94 205 ARG B N 1
ATOM 3649 C CA . ARG B 1 205 ? -1.374 -32.656 -13.203 1 70.94 205 ARG B CA 1
ATOM 3650 C C . ARG B 1 205 ? -2.535 -33.625 -13.328 1 70.94 205 ARG B C 1
ATOM 3652 O O . ARG B 1 205 ? -2.389 -34.812 -13.016 1 70.94 205 ARG B O 1
ATOM 3659 N N . VAL B 1 206 ? -3.635 -33.125 -13.82 1 71.94 206 VAL B N 1
ATOM 3660 C CA . VAL B 1 206 ? -4.859 -33.938 -13.844 1 71.94 206 VAL B CA 1
ATOM 3661 C C . VAL B 1 206 ? -4.914 -34.75 -15.125 1 71.94 206 VAL B C 1
ATOM 3663 O O . VAL B 1 206 ? -5.32 -35.906 -15.102 1 71.94 206 VAL B O 1
ATOM 3666 N N . THR B 1 207 ? -4.52 -34.094 -16.25 1 76.5 207 THR B N 1
ATOM 3667 C CA . THR B 1 207 ? -4.734 -34.75 -17.547 1 76.5 207 THR B CA 1
ATOM 3668 C C . THR B 1 207 ? -3.449 -35.406 -18.031 1 76.5 207 THR B C 1
ATOM 3670 O O . THR B 1 207 ? -3.48 -36.25 -18.953 1 76.5 207 THR B O 1
ATOM 3673 N N . GLY B 1 208 ? -2.354 -35 -17.453 1 73.5 208 GLY B N 1
ATOM 3674 C CA . GLY B 1 208 ? -1.066 -35.531 -17.859 1 73.5 208 GLY B CA 1
ATOM 3675 C C . GLY B 1 208 ? -0.491 -34.844 -19.078 1 73.5 208 GLY B C 1
ATOM 3676 O O . GLY B 1 208 ? 0.599 -35.188 -19.531 1 73.5 208 GLY B O 1
ATOM 3677 N N . GLN B 1 209 ? -1.205 -33.875 -19.578 1 77.25 209 GLN B N 1
ATOM 3678 C CA . GLN B 1 209 ? -0.732 -33.188 -20.781 1 77.25 209 GLN B CA 1
ATOM 3679 C C . GLN B 1 209 ? -0.964 -31.688 -20.688 1 77.25 209 GLN B C 1
ATOM 3681 O O . GLN B 1 209 ? -1.713 -31.219 -19.828 1 77.25 209 GLN B O 1
ATOM 3686 N N . SER B 1 210 ? -0.241 -30.922 -21.516 1 83.69 210 SER B N 1
ATOM 3687 C CA . SER B 1 210 ? -0.441 -29.484 -21.562 1 83.69 210 SER B CA 1
ATOM 3688 C C . SER B 1 210 ? -1.764 -29.125 -22.234 1 83.69 210 SER B C 1
ATOM 3690 O O . SER B 1 210 ? -2.33 -29.953 -22.969 1 83.69 210 SER B O 1
ATOM 3692 N N . ILE B 1 211 ? -2.232 -27.953 -22.047 1 86 211 ILE B N 1
ATOM 3693 C CA . ILE B 1 211 ? -3.453 -27.453 -22.688 1 86 211 ILE B CA 1
ATOM 3694 C C . ILE B 1 211 ? -3.279 -27.453 -24.203 1 86 211 ILE B C 1
ATOM 3696 O O . ILE B 1 211 ? -4.184 -27.844 -24.938 1 86 211 ILE B O 1
ATOM 3700 N N . VAL B 1 212 ? -2.08 -27 -24.641 1 83.5 212 VAL B N 1
ATOM 3701 C CA . VAL B 1 212 ? -1.8 -26.953 -26.062 1 83.5 212 VAL B CA 1
ATOM 3702 C C . VAL B 1 212 ? -1.845 -28.359 -26.656 1 83.5 212 VAL B C 1
ATOM 3704 O O . VAL B 1 212 ? -2.441 -28.562 -27.719 1 83.5 212 VAL B O 1
ATOM 3707 N N . ASP B 1 213 ? -1.192 -29.281 -25.938 1 84.56 213 ASP B N 1
ATOM 3708 C CA . ASP B 1 213 ? -1.22 -30.672 -26.391 1 84.56 213 ASP B CA 1
ATOM 3709 C C . ASP B 1 213 ? -2.646 -31.203 -26.422 1 84.56 213 ASP B C 1
ATOM 3711 O O . ASP B 1 213 ? -3.025 -31.922 -27.344 1 84.56 213 ASP B O 1
ATOM 3715 N N . TYR B 1 214 ? -3.393 -30.875 -25.375 1 87.94 214 TYR B N 1
ATOM 3716 C CA . TYR B 1 214 ? -4.781 -31.312 -25.297 1 87.94 214 TYR B CA 1
ATOM 3717 C C . TYR B 1 214 ? -5.59 -30.766 -26.469 1 87.94 214 TYR B C 1
ATOM 3719 O O . TYR B 1 214 ? -6.32 -31.516 -27.125 1 87.94 214 TYR B O 1
ATOM 3727 N N . ILE B 1 215 ? -5.438 -29.5 -26.797 1 89.56 215 ILE B N 1
ATOM 3728 C CA . ILE B 1 215 ? -6.152 -28.859 -27.906 1 89.56 215 ILE B CA 1
ATOM 3729 C C . ILE B 1 215 ? -5.73 -29.5 -29.234 1 89.56 215 ILE B C 1
ATOM 3731 O O . ILE B 1 215 ? -6.578 -29.812 -30.062 1 89.56 215 ILE B O 1
ATOM 3735 N N . ASN B 1 216 ? -4.52 -29.641 -29.359 1 88.81 216 ASN B N 1
ATOM 3736 C CA . ASN B 1 216 ? -4.016 -30.25 -30.578 1 88.81 216 ASN B CA 1
ATOM 3737 C C . ASN B 1 216 ? -4.539 -31.672 -30.75 1 88.81 216 ASN B C 1
ATOM 3739 O O . ASN B 1 216 ? -4.859 -32.094 -31.875 1 88.81 216 ASN B O 1
ATOM 3743 N N . ALA B 1 217 ? -4.57 -32.406 -29.672 1 89.12 217 ALA B N 1
ATOM 3744 C CA . ALA B 1 217 ? -5.117 -33.75 -29.734 1 89.12 217 ALA B CA 1
ATOM 3745 C C . ALA B 1 217 ? -6.566 -33.75 -30.203 1 89.12 217 ALA B C 1
ATOM 3747 O O . ALA B 1 217 ? -6.965 -34.562 -31.031 1 89.12 217 ALA B O 1
ATOM 3748 N N . ARG B 1 218 ? -7.312 -32.844 -29.734 1 91.44 218 ARG B N 1
ATOM 3749 C CA . ARG B 1 218 ? -8.703 -32.688 -30.141 1 91.44 218 ARG B CA 1
ATOM 3750 C C . ARG B 1 218 ? -8.805 -32.312 -31.609 1 91.44 218 ARG B C 1
ATOM 3752 O O . ARG B 1 218 ? -9.648 -32.812 -32.344 1 91.44 218 ARG B O 1
ATOM 3759 N N . ARG B 1 219 ? -7.941 -31.422 -31.969 1 93.69 219 ARG B N 1
ATOM 3760 C CA . ARG B 1 219 ? -7.918 -30.984 -33.344 1 93.69 219 ARG B CA 1
ATOM 3761 C C . ARG B 1 219 ? -7.535 -32.125 -34.281 1 93.69 219 ARG B C 1
ATOM 3763 O O . ARG B 1 219 ? -8.117 -32.281 -35.344 1 93.69 219 ARG B O 1
ATOM 3770 N N . ILE B 1 220 ? -6.621 -32.875 -33.875 1 93.25 220 ILE B N 1
ATOM 3771 C CA . ILE B 1 220 ? -6.172 -34 -34.688 1 93.25 220 ILE B CA 1
ATOM 3772 C C . ILE B 1 220 ? -7.285 -35.062 -34.781 1 93.25 220 ILE B C 1
ATOM 3774 O O . ILE B 1 220 ? -7.523 -35.625 -35.844 1 93.25 220 ILE B O 1
ATOM 3778 N N . GLU B 1 221 ? -7.918 -35.312 -33.688 1 93.31 221 GLU B N 1
ATOM 3779 C CA . GLU B 1 221 ? -9.055 -36.219 -33.719 1 93.31 221 GLU B CA 1
ATOM 3780 C C . GLU B 1 221 ? -10.125 -35.75 -34.719 1 93.31 221 GLU B C 1
ATOM 3782 O O . GLU B 1 221 ? -10.656 -36.562 -35.469 1 93.31 221 GLU B O 1
ATOM 3787 N N . ALA B 1 222 ? -10.383 -34.562 -34.688 1 93.69 222 ALA B N 1
ATOM 3788 C CA . ALA B 1 222 ? -11.344 -33.969 -35.625 1 93.69 222 ALA B CA 1
ATOM 3789 C C . ALA B 1 222 ? -10.836 -34.062 -37.062 1 93.69 222 ALA B C 1
ATOM 3791 O O . ALA B 1 222 ? -11.609 -34.344 -38 1 93.69 222 ALA B O 1
ATOM 3792 N N . ALA B 1 223 ? -9.602 -33.844 -37.188 1 94.94 223 ALA B N 1
ATOM 3793 C CA . ALA B 1 223 ? -8.984 -33.906 -38.5 1 94.94 223 ALA B CA 1
ATOM 3794 C C . ALA B 1 223 ? -9.07 -35.312 -39.094 1 94.94 223 ALA B C 1
ATOM 3796 O O . ALA B 1 223 ? -9.344 -35.5 -40.281 1 94.94 223 ALA B O 1
ATOM 3797 N N . GLN B 1 224 ? -8.805 -36.25 -38.156 1 94.06 224 GLN B N 1
ATOM 3798 C CA . GLN B 1 224 ? -8.922 -37.625 -38.594 1 94.06 224 GLN B CA 1
ATOM 3799 C C . GLN B 1 224 ? -10.297 -37.938 -39.156 1 94.06 224 GLN B C 1
ATOM 3801 O O . GLN B 1 224 ? -10.422 -38.531 -40.25 1 94.06 224 GLN B O 1
ATOM 3806 N N . LYS B 1 225 ? -11.281 -37.438 -38.531 1 93.69 225 LYS B N 1
ATOM 3807 C CA . LYS B 1 225 ? -12.656 -37.656 -38.969 1 93.69 225 LYS B CA 1
ATOM 3808 C C . LYS B 1 225 ? -12.922 -37 -40.312 1 93.69 225 LYS B C 1
ATOM 3810 O O . LYS B 1 225 ? -13.539 -37.594 -41.188 1 93.69 225 LYS B O 1
ATOM 3815 N N . LEU B 1 226 ? -12.367 -35.875 -40.469 1 94.25 226 LEU B N 1
ATOM 3816 C CA . LEU B 1 226 ? -12.562 -35.125 -41.719 1 94.25 226 LEU B CA 1
ATOM 3817 C C . LEU B 1 226 ? -11.805 -35.781 -42.875 1 94.25 226 LEU B C 1
ATOM 3819 O O . LEU B 1 226 ? -12.312 -35.875 -44 1 94.25 226 LEU B O 1
ATOM 3823 N N . LEU B 1 227 ? -10.625 -36.281 -42.562 1 94.12 227 LEU B N 1
ATOM 3824 C CA . LEU B 1 227 ? -9.797 -36.906 -43.594 1 94.12 227 LEU B CA 1
ATOM 3825 C C . LEU B 1 227 ? -10.414 -38.25 -44.031 1 94.12 227 LEU B C 1
ATOM 3827 O O . LEU B 1 227 ? -10.281 -38.625 -45.219 1 94.12 227 LEU B O 1
ATOM 3831 N N . GLU B 1 228 ? -11.148 -38.875 -43.156 1 92.94 228 GLU B N 1
ATOM 3832 C CA . GLU B 1 228 ? -11.75 -40.188 -43.438 1 92.94 228 GLU B CA 1
ATOM 3833 C C . GLU B 1 228 ? -13.102 -40.031 -44.125 1 92.94 228 GLU B C 1
ATOM 3835 O O . GLU B 1 228 ? -13.516 -40.875 -44.906 1 92.94 228 GLU B O 1
ATOM 3840 N N . THR B 1 229 ? -13.766 -38.906 -43.938 1 92.88 229 THR B N 1
ATOM 3841 C CA . THR B 1 229 ? -15.164 -38.844 -44.312 1 92.88 229 THR B CA 1
ATOM 3842 C C . THR B 1 229 ? -15.383 -37.812 -45.406 1 92.88 229 THR B C 1
ATOM 3844 O O . THR B 1 229 ? -16.469 -37.719 -46 1 92.88 229 THR B O 1
ATOM 3847 N N . THR B 1 230 ? -14.328 -36.969 -45.656 1 92.94 230 THR B N 1
ATOM 3848 C CA . THR B 1 230 ? -14.508 -35.938 -46.656 1 92.94 230 THR B CA 1
ATOM 3849 C C . THR B 1 230 ? -13.367 -35.938 -47.656 1 92.94 230 THR B C 1
ATOM 3851 O O . THR B 1 230 ? -12.422 -36.719 -47.531 1 92.94 230 THR B O 1
ATOM 3854 N N . GLU B 1 231 ? -13.516 -35.125 -48.781 1 92.56 231 GLU B N 1
ATOM 3855 C CA . GLU B 1 231 ? -12.469 -34.969 -49.781 1 92.56 231 GLU B CA 1
ATOM 3856 C C . GLU B 1 231 ? -11.859 -33.562 -49.719 1 92.56 231 GLU B C 1
ATOM 3858 O O . GLU B 1 231 ? -11.344 -33.031 -50.688 1 92.56 231 GLU B O 1
ATOM 3863 N N . LEU B 1 232 ? -11.977 -33 -48.5 1 93.5 232 LEU B N 1
ATOM 3864 C CA . LEU B 1 232 ? -11.438 -31.656 -48.281 1 93.5 232 LEU B CA 1
ATOM 3865 C C . LEU B 1 232 ? -9.93 -31.641 -48.469 1 93.5 232 LEU B C 1
ATOM 3867 O O . LEU B 1 232 ? -9.25 -32.625 -48.188 1 93.5 232 LEU B O 1
ATOM 3871 N N . SER B 1 233 ? -9.484 -30.438 -48.969 1 94.62 233 SER B N 1
ATOM 3872 C CA . SER B 1 233 ? -8.031 -30.266 -49.062 1 94.62 233 SER B CA 1
ATOM 3873 C C . SER B 1 233 ? -7.387 -30.25 -47.688 1 94.62 233 SER B C 1
ATOM 3875 O O . SER B 1 233 ? -8.055 -29.969 -46.688 1 94.62 233 SER B O 1
ATOM 3877 N N . ILE B 1 234 ? -6.148 -30.562 -47.625 1 93.69 234 ILE B N 1
ATOM 3878 C CA . ILE B 1 234 ? -5.406 -30.562 -46.375 1 93.69 234 ILE B CA 1
ATOM 3879 C C . ILE B 1 234 ? -5.469 -29.156 -45.75 1 93.69 234 ILE B C 1
ATOM 3881 O O . ILE B 1 234 ? -5.566 -29.031 -44.531 1 93.69 234 ILE B O 1
ATOM 3885 N N . GLY B 1 235 ? -5.422 -28.141 -46.594 1 94.5 235 GLY B N 1
ATOM 3886 C CA . GLY B 1 235 ? -5.551 -26.781 -46.125 1 94.5 235 GLY B CA 1
ATOM 3887 C C . GLY B 1 235 ? -6.891 -26.484 -45.469 1 94.5 235 GLY B C 1
ATOM 3888 O O . GLY B 1 235 ? -6.953 -25.844 -44.438 1 94.5 235 GLY B O 1
ATOM 3889 N N . SER B 1 236 ? -7.914 -27 -46.094 1 94.75 236 SER B N 1
ATOM 3890 C CA . SER B 1 236 ? -9.266 -26.812 -45.562 1 94.75 236 SER B CA 1
ATOM 3891 C C . SER B 1 236 ? -9.453 -27.547 -44.25 1 94.75 236 SER B C 1
ATOM 3893 O O . SER B 1 236 ? -10.109 -27.031 -43.344 1 94.75 236 SER B O 1
ATOM 3895 N N . VAL B 1 237 ? -8.922 -28.766 -44.125 1 95.62 237 VAL B N 1
ATOM 3896 C CA . VAL B 1 237 ? -8.992 -29.547 -42.875 1 95.62 237 VAL B CA 1
ATOM 3897 C C . VAL B 1 237 ? -8.273 -28.797 -41.75 1 95.62 237 VAL B C 1
ATOM 3899 O O . VAL B 1 237 ? -8.781 -28.688 -40.656 1 95.62 237 VAL B O 1
ATOM 3902 N N . ALA B 1 238 ? -7.16 -28.234 -42.094 1 95.19 238 ALA B N 1
ATOM 3903 C CA . ALA B 1 238 ? -6.398 -27.453 -41.125 1 95.19 238 ALA B CA 1
ATOM 3904 C C . ALA B 1 238 ? -7.211 -26.266 -40.625 1 95.19 238 ALA B C 1
ATOM 3906 O O . ALA B 1 238 ? -7.289 -26.047 -39.406 1 95.19 238 ALA B O 1
ATOM 3907 N N . GLU B 1 239 ? -7.82 -25.594 -41.531 1 93.19 239 GLU B N 1
ATOM 3908 C CA . GLU B 1 239 ? -8.609 -24.406 -41.188 1 93.19 239 GLU B CA 1
ATOM 3909 C C . GLU B 1 239 ? -9.828 -24.781 -40.344 1 93.19 239 GLU B C 1
ATOM 3911 O O . GLU B 1 239 ? -10.117 -24.125 -39.344 1 93.19 239 GLU B O 1
ATOM 3916 N N . GLN B 1 240 ? -10.422 -25.828 -40.656 1 92.75 240 GLN B N 1
ATOM 3917 C CA . GLN B 1 240 ? -11.664 -26.219 -39.969 1 92.75 240 GLN B CA 1
ATOM 3918 C C . GLN B 1 240 ? -11.391 -26.781 -38.594 1 92.75 240 GLN B C 1
ATOM 3920 O O . GLN B 1 240 ? -12.266 -26.766 -37.719 1 92.75 240 GLN B O 1
ATOM 3925 N N . THR B 1 241 ? -10.227 -27.312 -38.406 1 94.25 241 THR B N 1
ATOM 3926 C CA . THR B 1 241 ? -9.906 -27.922 -37.125 1 94.25 241 THR B CA 1
ATOM 3927 C C . THR B 1 241 ? -9.203 -26.922 -36.219 1 94.25 241 THR B C 1
ATOM 3929 O O . THR B 1 241 ? -8.891 -27.234 -35.062 1 94.25 241 THR B O 1
ATOM 3932 N N . GLY B 1 242 ? -8.945 -25.734 -36.75 1 92.56 242 GLY B N 1
ATOM 3933 C CA . GLY B 1 242 ? -8.5 -24.656 -35.906 1 92.56 242 GLY B CA 1
ATOM 3934 C C . GLY B 1 242 ? -7 -24.438 -35.938 1 92.56 242 GLY B C 1
ATOM 3935 O O . GLY B 1 242 ? -6.449 -23.703 -35.125 1 92.56 242 GLY B O 1
ATOM 3936 N N . PHE B 1 243 ? -6.27 -25.047 -36.844 1 92.38 243 PHE B N 1
ATOM 3937 C CA . PHE B 1 243 ? -4.84 -24.812 -36.969 1 92.38 243 PHE B CA 1
ATOM 3938 C C . PHE B 1 243 ? -4.57 -23.484 -37.688 1 92.38 243 PHE B C 1
ATOM 3940 O O . PHE B 1 243 ? -5.312 -23.109 -38.594 1 92.38 243 PHE B O 1
ATOM 3947 N N . ALA B 1 244 ? -3.469 -22.859 -37.281 1 87.38 244 ALA B N 1
ATOM 3948 C CA . ALA B 1 244 ? -3.119 -21.547 -37.844 1 87.38 244 ALA B CA 1
ATOM 3949 C C . ALA B 1 244 ? -2.613 -21.672 -39.281 1 87.38 244 ALA B C 1
ATOM 3951 O O . ALA B 1 244 ? -2.734 -20.734 -40.062 1 87.38 244 ALA B O 1
ATOM 3952 N N . SER B 1 245 ? -2.025 -22.828 -39.562 1 90.88 245 SER B N 1
ATOM 3953 C CA . SER B 1 245 ? -1.494 -23.047 -40.906 1 90.88 245 SER B CA 1
ATOM 3954 C C . SER B 1 245 ? -1.486 -24.531 -41.25 1 90.88 245 SER B C 1
ATOM 3956 O O . SER B 1 245 ? -1.44 -25.375 -40.375 1 90.88 245 SER B O 1
ATOM 3958 N N . ALA B 1 246 ? -1.495 -24.766 -42.531 1 92.56 246 ALA B N 1
ATOM 3959 C CA . ALA B 1 246 ? -1.419 -26.125 -43.031 1 92.56 246 ALA B CA 1
ATOM 3960 C C . ALA B 1 246 ? -0.086 -26.781 -42.656 1 92.56 246 ALA B C 1
ATOM 3962 O O . ALA B 1 246 ? -0.026 -27.969 -42.375 1 92.56 246 ALA B O 1
ATOM 3963 N N . ALA B 1 247 ? 0.88 -25.922 -42.625 1 92.38 247 ALA B N 1
ATOM 3964 C CA . ALA B 1 247 ? 2.209 -26.406 -42.281 1 92.38 247 ALA B CA 1
ATOM 3965 C C . ALA B 1 247 ? 2.246 -26.891 -40.844 1 92.38 247 ALA B C 1
ATOM 3967 O O . ALA B 1 247 ? 2.768 -27.969 -40.562 1 92.38 247 ALA B O 1
ATOM 3968 N N . HIS B 1 248 ? 1.706 -26.094 -40 1 92.5 248 HIS B N 1
ATOM 3969 C CA . HIS B 1 248 ? 1.645 -26.469 -38.594 1 92.5 248 HIS B CA 1
ATOM 3970 C C . HIS B 1 248 ? 0.79 -27.719 -38.406 1 92.5 248 HIS B C 1
ATOM 3972 O O . HIS B 1 248 ? 1.152 -28.609 -37.625 1 92.5 248 HIS B O 1
ATOM 3978 N N . PHE B 1 249 ? -0.296 -27.812 -39.094 1 94.38 249 PHE B N 1
ATOM 3979 C CA . PHE B 1 249 ? -1.185 -28.969 -39.062 1 94.38 249 PHE B CA 1
ATOM 3980 C C . PHE B 1 249 ? -0.445 -30.234 -39.469 1 94.38 249 PHE B C 1
ATOM 3982 O O . PHE B 1 249 ? -0.488 -31.234 -38.75 1 94.38 249 PHE B O 1
ATOM 3989 N N . ARG B 1 250 ? 0.233 -30.172 -40.5 1 93.12 250 ARG B N 1
ATOM 3990 C CA . ARG B 1 250 ? 0.943 -31.344 -41.031 1 93.12 250 ARG B CA 1
ATOM 3991 C C . ARG B 1 250 ? 1.981 -31.844 -40.031 1 93.12 250 ARG B C 1
ATOM 3993 O O . ARG B 1 250 ? 2.125 -33.031 -39.812 1 93.12 250 ARG B O 1
ATOM 4000 N N . ARG B 1 251 ? 2.623 -30.906 -39.406 1 92.75 251 ARG B N 1
ATOM 4001 C CA . ARG B 1 251 ? 3.666 -31.25 -38.469 1 92.75 251 ARG B CA 1
ATOM 4002 C C . ARG B 1 251 ? 3.08 -31.953 -37.25 1 92.75 251 ARG B C 1
ATOM 4004 O O . ARG B 1 251 ? 3.555 -33 -36.844 1 92.75 251 ARG B O 1
ATOM 4011 N N . VAL B 1 252 ? 2.121 -31.344 -36.719 1 91.81 252 VAL B N 1
ATOM 4012 C CA . VAL B 1 252 ? 1.507 -31.875 -35.5 1 91.81 252 VAL B CA 1
ATOM 4013 C C . VAL B 1 252 ? 0.846 -33.219 -35.812 1 91.81 252 VAL B C 1
ATOM 4015 O O . VAL B 1 252 ? 0.92 -34.125 -35 1 91.81 252 VAL B O 1
ATOM 4018 N N . PHE B 1 253 ? 0.196 -33.344 -36.938 1 94 253 PHE B N 1
ATOM 4019 C CA . PHE B 1 253 ? -0.45 -34.594 -37.344 1 94 253 PHE B CA 1
ATOM 4020 C C . PHE B 1 253 ? 0.564 -35.719 -37.406 1 94 253 PHE B C 1
ATOM 4022 O O . PHE B 1 253 ? 0.34 -36.812 -36.875 1 94 253 PHE B O 1
ATOM 4029 N N . ARG B 1 254 ? 1.638 -35.375 -37.938 1 91.5 254 ARG B N 1
ATOM 4030 C CA . ARG B 1 254 ? 2.684 -36.406 -38.094 1 91.5 254 ARG B CA 1
ATOM 4031 C C . ARG B 1 254 ? 3.252 -36.781 -36.719 1 91.5 254 ARG B C 1
ATOM 4033 O O . ARG B 1 254 ? 3.51 -37.969 -36.469 1 91.5 254 ARG B O 1
ATOM 4040 N N . GLU B 1 255 ? 3.449 -35.875 -35.969 1 89.44 255 GLU B N 1
ATOM 4041 C CA . GLU B 1 255 ? 3.992 -36.125 -34.656 1 89.44 255 GLU B CA 1
ATOM 4042 C C . GLU B 1 255 ? 3.043 -36.969 -33.812 1 89.44 255 GLU B C 1
ATOM 4044 O O . GLU B 1 255 ? 3.484 -37.812 -33.031 1 89.44 255 GLU B O 1
ATOM 4049 N N . THR B 1 256 ? 1.796 -36.75 -34.062 1 86.25 256 THR B N 1
ATOM 4050 C CA . THR B 1 256 ? 0.78 -37.406 -33.25 1 86.25 256 THR B CA 1
ATOM 4051 C C . THR B 1 256 ? 0.427 -38.781 -33.812 1 86.25 256 THR B C 1
ATOM 4053 O O . THR B 1 256 ? 0.276 -39.75 -33.031 1 86.25 256 THR B O 1
ATOM 4056 N N . MET B 1 257 ? 0.39 -38.906 -35.125 1 88.19 257 MET B N 1
ATOM 4057 C CA . MET B 1 257 ? -0.156 -40.094 -35.75 1 88.19 257 MET B CA 1
ATOM 4058 C C . MET B 1 257 ? 0.96 -40.969 -36.312 1 88.19 257 MET B C 1
ATOM 4060 O O . MET B 1 257 ? 0.739 -42.156 -36.625 1 88.19 257 MET B O 1
ATOM 4064 N N . GLY B 1 258 ? 2.133 -40.344 -36.469 1 88.06 258 GLY B N 1
ATOM 4065 C CA . GLY B 1 258 ? 3.254 -41.062 -37.031 1 88.06 258 GLY B CA 1
ATOM 4066 C C . GLY B 1 258 ? 3.293 -41.031 -38.562 1 88.06 258 GLY B C 1
ATOM 4067 O O . GLY B 1 258 ? 4.285 -41.438 -39.156 1 88.06 258 GLY B O 1
ATOM 4068 N N . VAL B 1 259 ? 2.164 -40.656 -39.156 1 90 259 VAL B N 1
ATOM 4069 C CA . VAL B 1 259 ? 2.076 -40.531 -40.625 1 90 259 VAL B CA 1
ATOM 4070 C C . VAL B 1 259 ? 1.508 -39.156 -40.969 1 90 259 VAL B C 1
ATOM 4072 O O . VAL B 1 259 ? 0.88 -38.5 -40.156 1 90 259 VAL B O 1
ATOM 4075 N N . GLY B 1 260 ? 1.747 -38.719 -42.156 1 93.25 260 GLY B N 1
ATOM 4076 C CA . GLY B 1 260 ? 1.194 -37.438 -42.625 1 93.25 260 GLY B CA 1
ATOM 4077 C C . GLY B 1 260 ? -0.283 -37.531 -42.969 1 93.25 260 GLY B C 1
ATOM 4078 O O . GLY B 1 260 ? -0.827 -38.625 -43.125 1 93.25 260 GLY B O 1
ATOM 4079 N N . PRO B 1 261 ? -0.848 -36.375 -43.031 1 94.38 261 PRO B N 1
ATOM 4080 C CA . PRO B 1 261 ? -2.289 -36.344 -43.281 1 94.38 261 PRO B CA 1
ATOM 4081 C C . PRO B 1 261 ? -2.65 -37 -44.625 1 94.38 261 PRO B C 1
ATOM 4083 O O . PRO B 1 261 ? -3.648 -37.719 -44.719 1 94.38 261 PRO B O 1
ATOM 4086 N N . LEU B 1 262 ? -1.905 -36.75 -45.625 1 92.31 262 LEU B N 1
ATOM 4087 C CA . LEU B 1 262 ? -2.184 -37.312 -46.938 1 92.31 262 LEU B CA 1
ATOM 4088 C C . LEU B 1 262 ? -2.047 -38.812 -46.938 1 92.31 262 LEU B C 1
ATOM 4090 O O . LEU B 1 262 ? -2.879 -39.531 -47.531 1 92.31 262 LEU B O 1
ATOM 4094 N N . GLN B 1 263 ? -1.009 -39.281 -46.344 1 92.5 263 GLN B N 1
ATOM 4095 C CA . GLN B 1 263 ? -0.787 -40.719 -46.25 1 92.5 263 GLN B CA 1
ATOM 4096 C C . GLN B 1 263 ? -1.886 -41.406 -45.438 1 92.5 263 GLN B C 1
ATOM 4098 O O . GLN B 1 263 ? -2.328 -42.5 -45.75 1 92.5 263 GLN B O 1
ATOM 4103 N N . TYR B 1 264 ? -2.262 -40.719 -44.375 1 93.56 264 TYR B N 1
ATOM 4104 C CA . TYR B 1 264 ? -3.34 -41.219 -43.531 1 93.56 264 TYR B CA 1
ATOM 4105 C C . TYR B 1 264 ? -4.625 -41.406 -44.344 1 93.56 264 TYR B C 1
ATOM 4107 O O . TYR B 1 264 ? -5.297 -42.438 -44.25 1 93.56 264 TYR B O 1
ATOM 4115 N N . ARG B 1 265 ? -4.977 -40.375 -45.094 1 91.75 265 ARG B N 1
ATOM 4116 C CA . ARG B 1 265 ? -6.18 -40.438 -45.906 1 91.75 265 ARG B CA 1
ATOM 4117 C C . ARG B 1 265 ? -6.125 -41.594 -46.875 1 91.75 265 ARG B C 1
ATOM 4119 O O . ARG B 1 265 ? -7.117 -42.312 -47.062 1 91.75 265 ARG B O 1
ATOM 4126 N N . LYS B 1 266 ? -4.984 -41.812 -47.5 1 90.06 266 LYS B N 1
ATOM 4127 C CA . LYS B 1 266 ? -4.816 -42.875 -48.5 1 90.06 266 LYS B CA 1
ATOM 4128 C C . LYS B 1 266 ? -4.945 -44.25 -47.875 1 90.06 266 LYS B C 1
ATOM 4130 O O . LYS B 1 266 ? -5.453 -45.188 -48.5 1 90.06 266 LYS B O 1
ATOM 4135 N N . SER B 1 267 ? -4.504 -44.281 -46.656 1 86 267 SER B N 1
ATOM 4136 C CA . SER B 1 267 ? -4.516 -45.562 -45.969 1 86 267 SER B CA 1
ATOM 4137 C C . SER B 1 267 ? -5.906 -45.906 -45.438 1 86 267 SER B C 1
ATOM 4139 O O . SER B 1 267 ? -6.219 -47.062 -45.188 1 86 267 SER B O 1
ATOM 4141 N N . ARG B 1 268 ? -6.684 -44.969 -45.25 1 75.38 268 ARG B N 1
ATOM 4142 C CA . ARG B 1 268 ? -7.984 -45.188 -44.625 1 75.38 268 ARG B CA 1
ATOM 4143 C C . ARG B 1 268 ? -9.102 -45.094 -45.656 1 75.38 268 ARG B C 1
ATOM 4145 O O . ARG B 1 268 ? -10.234 -45.531 -45.406 1 75.38 268 ARG B O 1
ATOM 4152 N N . LYS B 1 269 ? -8.758 -44.719 -46.875 1 60.97 269 LYS B N 1
ATOM 4153 C CA . LYS B 1 269 ? -9.727 -44.844 -47.969 1 60.97 269 LYS B CA 1
ATOM 4154 C C . LYS B 1 269 ? -9.578 -46.188 -48.656 1 60.97 269 LYS B C 1
ATOM 4156 O O . LYS B 1 269 ? -8.477 -46.719 -48.781 1 60.97 269 LYS B O 1
#

Nearest PDB structures (foldseek):
  6swi-assembly1_A  TM=9.687E-01  e=1.142E-07  Geobacillus stearothermophilus
  3w6v-assembly1_A  TM=9.492E-01  e=6.593E-07  Streptomyces griseus
  3lsg-assembly1_A  TM=9.588E-01  e=7.771E-07  Fusobacterium nucleatum subsp. nucleatum
  3oio-assembly1_A  TM=8.422E-01  e=3.411E-06  Chromobacterium violaceum
  4fe7-assembly1_A-2  TM=8.364E-01  e=2.198E-05  Escherichia coli

InterPro domains:
  IPR009057 Homedomain-like superfamily [SSF46689] (166-215)
  IPR009057 Homedomain-like superfamily [SSF46689] (218-267)
  IPR018060 AraC-like, DNA binding HTH domain [PF12833] (189-266)
  IPR018060 AraC-like, DNA binding HTH domain [PS01124] (169-267)
  IPR018060 AraC-like, DNA binding HTH domain [SM00342] (182-265)
  IPR020449 Transcription regulator HTH, AraC- type, HTH domain [PR00032] (234-249)
  IPR020449 Transcription regulator HTH, AraC- type, HTH domain [PR00032] (249-265)

Secondary structure (DSSP, 8-state):
-HHHHHHHHHT-EEEEE--BTTEEEPPTTSEEEEEEEESEEEEEETTEEEEE-TTEEEEE-SS--EEEEESSSPPEEEEEEE-HHHHHHHHHHHS--GGGGG-TT-EEEEE--HHHHHHHHHHHHHHHHHTTSTT--HHHHHHHHHHHHHHHHHHHHHHHHS-THHHHHHHHHHHHHHTTS---HHHHHHHTT--HHHHHHHHHHHHSS-HHHHHHHHHHHHHHHHHHH----HHHHHHHHT-S-HHHHHHHHHHHHSS-HHHHHHHH-/-HHHHHHHHHT-EEEEE--BTTEEEPPTTSEEEEEEEESEEEEEETTEEEEE-TTEEEEE-SS--EEEEESSSPPEEEEEEE-HHHHHHHHHHHS--GGGGG-TT-EEEEE--HHHHHHHHHHHHHHHHHTTSTT--HHHHHHHHHHHHHHHHHHHHHHHHS-THHHHHHHHHHHHHHTTS---HHHHHHHTT--HHHHHHHHHHHHSS-HHHHHHHHHHHHHHHHHHH----HHHHHHHHT-S-HHHHHHHHHHHHSS-HHHHHHHH-